Protein 8JBI (pdb70)

Secondary structure (DSSP, 8-state):
---HHHHHHTSHHHHS-B-GGGGGGGEEEESSS-EEEE-SSSEEEEE--------SS--HHHHHHHHHHHTT-TTSEEEEEEEETTEEEEEEEEE----EE--TTSHHHHHHHHHHHHTTT-EEEE--EEEEEEEETTEEEEEE-SSEEEEE-/---HHHHHHTSHHHHSEE-HHHHGGGEEE----EEEE-SSSEEEEES---------HHHHHHHHHHHTT-TTSEEEEEEEETTEEEEEEEEE----EE--SSSHHHHHHHHHHHHHTTEEEE----EEEEEETTEEEEEESSSEEEE--/---HHHHHHTSHHHHSEE-GGGGSTTEEEE-SS-EEEE-SSSEEEEES--TTS---TTSSS--HHHHHHHHHHHTT-TTSEEEEEEEETTEEEEEEEEE----EE--TTSHHHHHHHHHHHHTTT-EEEE--EEEEEEEETTEEEEEESSSEEEEE-/--HHHHHHHSHHHHS-B-GGGGGGGEEEEETTEEEEE-SSSEEEEES--SS------------HHHHHHHTT-TTSEEEEEEEETTEEEEEEEEE----EEP--SSHHHHHHHHHHHHHTTEEEEESSSEEEEEEETTEEEEEESSSEEEE--

Solvent-accessible surface area: 33215 Å² total; per-residue (Å²): 184,14,67,0,75,57,15,30,99,22,95,132,4,109,157,72,20,136,37,175,106,16,71,144,43,80,99,23,48,9,95,116,0,2,28,4,77,42,82,107,80,4,20,0,36,2,38,24,18,130,181,48,92,154,113,122,206,112,73,80,21,95,12,11,117,37,0,26,47,1,12,103,40,165,43,1,0,51,43,11,104,2,29,14,54,52,154,110,40,48,0,8,0,8,67,54,17,129,38,113,113,22,60,30,157,66,123,97,40,47,115,93,0,67,62,57,0,153,102,63,34,6,33,2,32,52,9,20,7,3,0,36,0,34,25,78,156,67,83,14,49,1,22,22,6,78,31,0,0,1,14,74,169,231,92,19,66,1,58,56,9,24,110,20,104,104,1,108,70,92,2,30,11,40,18,9,94,148,39,84,99,24,45,19,103,57,0,6,26,6,78,38,77,103,81,7,17,0,17,0,30,17,67,106,18,115,138,73,26,5,34,94,18,83,102,4,6,105,14,1,28,55,0,12,103,41,164,39,1,0,51,31,13,109,2,27,6,31,61,115,106,20,53,0,3,0,7,66,56,15,116,31,113,103,21,85,5,123,64,117,97,36,59,141,112,0,66,63,56,0,133,89,68,31,0,68,6,42,26,3,25,5,55,0,34,4,33,20,79,164,63,82,7,43,0,27,42,23,79,63,1,0,2,5,100,121,213,129,17,64,1,69,63,13,20,95,15,97,120,7,109,122,117,16,150,42,205,88,14,93,170,43,82,100,21,80,29,116,25,2,44,5,80,53,79,103,85,7,19,0,30,0,46,42,25,164,76,154,189,61,66,98,9,94,75,4,8,112,16,0,23,50,0,12,106,37,173,51,1,0,48,43,11,96,3,28,7,102,67,146,101,28,46,0,5,0,10,66,63,18,128,31,50,157,32,79,22,96,64,109,99,45,42,124,93,0,69,58,49,0,163,102,60,38,7,44,5,34,45,5,22,12,0,33,0,35,28,74,154,64,86,12,51,0,27,25,5,65,27,0,0,6,11,79,174,227,82,19,66,1,55,55,7,25,113,22,105,107,1,98,112,73,6,124,6,105,76,12,59,169,44,71,95,24,31,15,92,52,0,5,31,4,77,32,76,109,81,4,21,0,21,0,37,5,22,104,140,7,46,126,80,65,109,62,35,9,33,101,24,78,115,15,7,136,38,1,28,62,0,13,108,39,162,42,2,0,52,35,11,97,1,46,0,32,50,136,114,29,54,1,5,0,7,68,53,18,118,29,119,116,19,68,9,156,66,98,97,34,52,144,111,0,66,66,54,0,135,90,67,31,0,87,9,54,43,4,17,3,44,0,44,9,31,32,77,167,70,81,8,46,0,26,58,26,80,57,2,0,2,5,82,169

Radius of gyration: 28.13 Å; Cα contacts (8 Å, |Δi|>4): 1251; chains: 4; bounding box: 71×66×69 Å

Structure (mmCIF, N/CA/C/O backbone):
data_8JBI
#
_entry.id   8JBI
#
_cell.length_a   56.998
_cell.length_b   92.880
_cell.length_c   88.838
_cell.angle_alpha   90.00
_cell.angle_beta   107.82
_cell.angle_gamma   90.00
#
_symmetry.space_group_name_H-M   'P 1 21 1'
#
loop_
_entity.id
_entity.type
_entity.pdbx_description
1 polymer 'Secreted effector kinase SteC'
2 non-polymer 'ADENOSINE MONOPHOSPHATE'
3 non-polymer 'MAGNESIUM ION'
4 water water
#
loop_
_atom_site.group_PDB
_atom_site.id
_atom_site.type_symbol
_atom_site.label_atom_id
_atom_site.label_alt_id
_atom_site.label_comp_id
_atom_site.label_asym_id
_atom_site.label_entity_id
_atom_site.label_seq_id
_atom_site.pdbx_PDB_ins_code
_atom_site.Cartn_x
_atom_site.Cartn_y
_atom_site.Cartn_z
_atom_site.occupancy
_atom_site.B_iso_or_equiv
_atom_site.auth_seq_id
_atom_site.auth_comp_id
_atom_site.auth_asym_id
_atom_site.auth_atom_id
_atom_site.pdbx_PDB_model_num
ATOM 1 N N . PRO A 1 11 ? -15.219 -25.370 53.959 1.00 94.53 212 PRO D N 1
ATOM 2 C CA . PRO A 1 11 ? -16.438 -25.797 54.632 1.00 98.27 212 PRO D CA 1
ATOM 3 C C . PRO A 1 11 ? -17.674 -25.279 53.885 1.00 100.78 212 PRO D C 1
ATOM 4 O O . PRO A 1 11 ? -18.743 -25.294 54.455 1.00 104.56 212 PRO D O 1
ATOM 8 N N . ALA A 1 12 ? -17.511 -24.887 52.625 1.00 93.67 213 ALA D N 1
ATOM 9 C CA . ALA A 1 12 ? -18.618 -24.278 51.857 1.00 88.67 213 ALA D CA 1
ATOM 10 C C . ALA A 1 12 ? -19.732 -25.278 51.587 1.00 84.83 213 ALA D C 1
ATOM 11 O O . ALA A 1 12 ? -19.448 -26.382 51.117 1.00 85.87 213 ALA D O 1
ATOM 13 N N . ALA A 1 13 ? -20.962 -24.862 51.848 1.00 80.55 214 ALA D N 1
ATOM 14 C CA . ALA A 1 13 ? -22.105 -25.760 51.663 1.00 81.88 214 ALA D CA 1
ATOM 15 C C . ALA A 1 13 ? -22.192 -26.356 50.254 1.00 82.58 214 ALA D C 1
ATOM 16 O O . ALA A 1 13 ? -22.646 -27.488 50.075 1.00 84.86 214 ALA D O 1
ATOM 18 N N . ILE A 1 14 ? -21.745 -25.600 49.257 1.00 78.46 215 ILE D N 1
ATOM 19 C CA . ILE A 1 14 ? -21.801 -26.080 47.879 1.00 83.71 215 ILE D CA 1
ATOM 20 C C . ILE A 1 14 ? -20.735 -27.145 47.581 1.00 83.09 215 ILE D C 1
ATOM 21 O O . ILE A 1 14 ? -21.008 -28.121 46.880 1.00 81.62 215 ILE D O 1
ATOM 26 N N . GLU A 1 15 ? -19.535 -26.961 48.128 1.00 81.38 216 GLU D N 1
ATOM 27 C CA . GLU A 1 15 ? -18.451 -27.929 47.951 1.00 87.77 216 GLU D CA 1
ATOM 28 C C . GLU A 1 15 ? -18.738 -29.203 48.740 1.00 86.87 216 GLU D C 1
ATOM 29 O O . GLU A 1 15 ? -18.466 -30.311 48.270 1.00 86.85 216 GLU D O 1
ATOM 35 N N . ALA A 1 16 ? -19.291 -29.024 49.940 1.00 88.16 217 ALA D N 1
ATOM 36 C CA . ALA A 1 16 ? -19.728 -30.131 50.785 1.00 83.33 217 ALA D CA 1
ATOM 37 C C . ALA A 1 16 ? -20.685 -31.036 50.024 1.00 84.10 217 ALA D C 1
ATOM 38 O O . ALA A 1 16 ? -20.495 -32.249 49.968 1.00 90.93 217 ALA D O 1
ATOM 40 N N . PHE A 1 17 ? -21.711 -30.435 49.432 1.00 82.03 218 PHE D N 1
ATOM 41 C CA . PHE A 1 17 ? -22.689 -31.180 48.652 1.00 83.83 218 PHE D CA 1
ATOM 42 C C . PHE A 1 17 ? -22.051 -31.893 47.457 1.00 85.88 218 PHE D C 1
ATOM 43 O O . PHE A 1 17 ? -22.400 -33.030 47.138 1.00 84.51 218 PHE D O 1
ATOM 51 N N . ILE A 1 18 ? -21.118 -31.213 46.799 1.00 84.42 219 ILE D N 1
ATOM 52 C CA . ILE A 1 18 ? -20.425 -31.776 45.646 1.00 87.63 219 ILE D CA 1
ATOM 53 C C . ILE A 1 18 ? -19.567 -32.961 46.083 1.00 89.33 219 ILE D C 1
ATOM 54 O O . ILE A 1 18 ? -19.481 -33.979 45.392 1.00 90.66 219 ILE D O 1
ATOM 59 N N . ASN A 1 19 ? -18.959 -32.828 47.254 1.00 91.16 220 ASN D N 1
ATOM 60 C CA . ASN A 1 19 ? -18.148 -33.897 47.813 1.00 93.80 220 ASN D CA 1
ATOM 61 C C . ASN A 1 19 ? -18.942 -34.971 48.569 1.00 92.38 220 ASN D C 1
ATOM 62 O O . ASN A 1 19 ? -18.399 -36.011 48.923 1.00 98.53 220 ASN D O 1
ATOM 67 N N . SER A 1 20 ? -20.227 -34.727 48.796 1.00 91.46 221 SER D N 1
ATOM 68 C CA . SER A 1 20 ? -21.095 -35.731 49.418 1.00 96.63 221 SER D CA 1
ATOM 69 C C . SER A 1 20 ? -21.209 -37.000 48.560 1.00 102.86 221 SER D C 1
ATOM 70 O O . SER A 1 20 ? -21.098 -36.939 47.331 1.00 102.24 221 SER D O 1
ATOM 73 N N . PRO A 1 21 ? -21.431 -38.159 49.208 1.00 105.53 222 PRO D N 1
ATOM 74 C CA . PRO A 1 21 ? -21.581 -39.438 48.499 1.00 103.64 222 PRO D CA 1
ATOM 75 C C . PRO A 1 21 ? -22.842 -39.462 47.657 1.00 103.82 222 PRO D C 1
ATOM 76 O O . PRO A 1 21 ? -22.925 -40.208 46.683 1.00 105.85 222 PRO D O 1
ATOM 80 N N . GLU A 1 22 ? -23.816 -38.648 48.050 1.00 108.24 223 GLU D N 1
ATOM 81 C CA . GLU A 1 22 ? -25.081 -38.522 47.334 1.00 105.35 223 GLU D CA 1
ATOM 82 C C . GLU A 1 22 ? -24.835 -37.994 45.929 1.00 104.19 223 GLU D C 1
ATOM 83 O O . GLU A 1 22 ? -25.587 -38.289 45.003 1.00 103.97 223 GLU D O 1
ATOM 89 N N . PHE A 1 23 ? -23.765 -37.216 45.788 1.00 102.10 224 PHE D N 1
ATOM 90 C CA . PHE A 1 23 ? -23.450 -36.521 44.546 1.00 101.64 224 PHE D CA 1
ATOM 91 C C . PHE A 1 23 ? -22.511 -37.320 43.650 1.00 104.80 224 PHE D C 1
ATOM 92 O O . PHE A 1 23 ? -22.718 -37.400 42.437 1.00 103.83 224 PHE D O 1
ATOM 100 N N . GLN A 1 24 ? -21.473 -37.904 44.240 1.00 106.79 225 GLN D N 1
ATOM 101 C CA . GLN A 1 24 ? -20.440 -38.558 43.440 1.00 106.92 225 GLN D CA 1
ATOM 102 C C . GLN A 1 24 ? -20.614 -40.062 43.242 1.00 108.48 225 GLN D C 1
ATOM 103 O O . GLN A 1 24 ? -19.755 -40.710 42.649 1.00 111.61 225 GLN D O 1
ATOM 109 N N . LYS A 1 25 ? -21.718 -40.620 43.725 1.00 110.10 226 LYS D N 1
ATOM 110 C CA . LYS A 1 25 ? -22.036 -42.007 43.410 1.00 113.36 226 LYS D CA 1
ATOM 111 C C . LYS A 1 25 ? -22.494 -42.069 41.952 1.00 116.99 226 LYS D C 1
ATOM 112 O O . LYS A 1 25 ? -22.761 -41.033 41.345 1.00 117.18 226 LYS D O 1
ATOM 118 N N . ASN A 1 26 ? -22.442 -43.261 41.365 1.00 118.96 227 ASN D N 1
ATOM 119 C CA . ASN A 1 26 ? -22.809 -43.386 39.935 1.00 118.83 227 ASN D CA 1
ATOM 120 C C . ASN A 1 26 ? -24.276 -43.022 39.825 1.00 123.11 227 ASN D C 1
ATOM 121 O O . ASN A 1 26 ? -25.116 -43.755 40.362 1.00 123.83 227 ASN D O 1
ATOM 126 N N . ILE A 1 27 ? -24.556 -41.918 39.153 1.00 122.30 228 ILE D N 1
ATOM 127 C CA . ILE A 1 27 ? -25.964 -41.458 39.116 1.00 122.78 228 ILE D CA 1
ATOM 128 C C . ILE A 1 27 ? -26.644 -42.087 37.919 1.00 123.41 228 ILE D C 1
ATOM 129 O O . ILE A 1 27 ? -26.006 -42.202 36.863 1.00 126.53 228 ILE D O 1
ATOM 134 N N . ARG A 1 28 ? -27.875 -42.526 38.106 1.00 121.32 229 ARG D N 1
ATOM 135 C CA . ARG A 1 28 ? -28.613 -42.964 36.927 1.00 124.40 229 ARG D CA 1
ATOM 136 C C . ARG A 1 28 ? -29.920 -42.193 36.740 1.00 123.04 229 ARG D C 1
ATOM 137 O O . ARG A 1 28 ? -30.715 -42.054 37.672 1.00 117.52 229 ARG D O 1
ATOM 145 N N . MET A 1 29 ? -30.123 -41.713 35.515 1.00 123.07 230 MET D N 1
ATOM 146 C CA . MET A 1 29 ? -31.155 -40.730 35.181 1.00 120.57 230 MET D CA 1
ATOM 147 C C . MET A 1 29 ? -32.562 -41.070 35.678 1.00 119.86 230 MET D C 1
ATOM 148 O O . MET A 1 29 ? -33.380 -40.180 35.927 1.00 116.07 230 MET D O 1
ATOM 153 N N . ARG A 1 30 ? -32.828 -42.362 35.823 1.00 123.60 231 ARG D N 1
ATOM 154 C CA . ARG A 1 30 ? -34.172 -42.858 36.104 1.00 118.70 231 ARG D CA 1
ATOM 155 C C . ARG A 1 30 ? -34.666 -42.407 37.471 1.00 116.14 231 ARG D C 1
ATOM 156 O O . ARG A 1 30 ? -35.837 -42.067 37.635 1.00 114.19 231 ARG D O 1
ATOM 164 N N . ASP A 1 31 ? -33.760 -42.393 38.445 1.00 114.26 232 ASP D N 1
ATOM 165 C CA . ASP A 1 31 ? -34.135 -42.208 39.844 1.00 111.95 232 ASP D CA 1
ATOM 166 C C . ASP A 1 31 ? -34.326 -40.750 40.268 1.00 111.79 232 ASP D C 1
ATOM 167 O O . ASP A 1 31 ? -34.798 -40.474 41.375 1.00 109.75 232 ASP D O 1
ATOM 172 N N . ILE A 1 32 ? -33.968 -39.821 39.389 1.00 111.29 233 ILE D N 1
ATOM 173 C CA . ILE A 1 32 ? -34.045 -38.399 39.715 1.00 106.49 233 ILE D CA 1
ATOM 174 C C . ILE A 1 32 ? -35.130 -37.673 38.916 1.00 104.10 233 ILE D C 1
ATOM 175 O O . ILE A 1 32 ? -35.358 -36.478 39.114 1.00 99.01 233 ILE D O 1
ATOM 180 N N . GLU A 1 33 ? -35.795 -38.409 38.025 1.00 104.81 234 GLU D N 1
ATOM 181 C CA . GLU A 1 33 ? -36.860 -37.870 37.176 1.00 104.76 234 GLU D CA 1
ATOM 182 C C . GLU A 1 33 ? -37.926 -37.104 37.971 1.00 101.02 234 GLU D C 1
ATOM 183 O O . GLU A 1 33 ? -38.509 -36.137 37.476 1.00 100.46 234 GLU D O 1
ATOM 189 N N . LYS A 1 34 ? -38.165 -37.538 39.206 1.00 101.90 235 LYS D N 1
ATOM 190 C CA . LYS A 1 34 ? -39.117 -36.872 40.095 1.00 98.46 235 LYS D CA 1
ATOM 191 C C . LYS A 1 34 ? -38.604 -35.519 40.611 1.00 98.83 235 LYS D C 1
ATOM 192 O O . LYS A 1 34 ? -39.378 -34.726 41.152 1.00 98.38 235 LYS D O 1
ATOM 198 N N . ASN A 1 35 ? -37.306 -35.260 40.445 1.00 99.96 236 ASN D N 1
ATOM 199 C CA . ASN A 1 35 ? -36.692 -34.017 40.924 1.00 96.09 236 ASN D CA 1
ATOM 200 C C . ASN A 1 35 ? -36.647 -32.910 39.864 1.00 89.97 236 ASN D C 1
ATOM 201 O O . ASN A 1 35 ? -36.268 -31.772 40.155 1.00 84.77 236 ASN D O 1
ATOM 206 N N . LYS A 1 36 ? -37.029 -33.255 38.640 1.00 89.83 237 LYS D N 1
ATOM 207 C CA . LYS A 1 36 ? -36.966 -32.320 37.526 1.00 90.25 237 LYS D CA 1
ATOM 208 C C . LYS A 1 36 ? -37.863 -31.111 37.775 1.00 91.75 237 LYS D C 1
ATOM 209 O O . LYS A 1 36 ? -39.019 -31.251 38.173 1.00 90.32 237 LYS D O 1
ATOM 215 N N . ILE A 1 37 ? -37.310 -29.920 37.566 1.00 93.11 238 ILE D N 1
ATOM 216 C CA . ILE A 1 37 ? -38.065 -28.686 37.745 1.00 91.03 238 ILE D CA 1
ATOM 217 C C . ILE A 1 37 ? -38.112 -27.880 36.451 1.00 93.63 238 ILE D C 1
ATOM 218 O O . ILE A 1 37 ? -39.001 -27.054 36.259 1.00 96.49 238 ILE D O 1
ATOM 223 N N . GLY A 1 38 ? -37.151 -28.129 35.566 1.00 94.22 239 GLY D N 1
ATOM 224 C CA . GLY A 1 38 ? -37.082 -27.429 34.298 1.00 96.87 239 GLY D CA 1
ATOM 225 C C . GLY A 1 38 ? -36.250 -28.175 33.272 1.00 96.45 239 GLY D C 1
ATOM 226 O O . GLY A 1 38 ? -35.395 -28.986 33.631 1.00 90.89 239 GLY D O 1
ATOM 227 N N . SER A 1 39 ? -36.509 -27.898 31.996 1.00 100.99 240 SER D N 1
ATOM 228 C CA . SER A 1 39 ? -35.776 -28.517 30.892 1.00 103.63 240 SER D CA 1
ATOM 229 C C . SER A 1 39 ? -35.960 -27.733 29.591 1.00 109.76 240 SER D C 1
ATOM 230 O O . SER A 1 39 ? -37.013 -27.137 29.357 1.00 107.36 240 SER D O 1
ATOM 233 N N . GLY A 1 40 ? -34.928 -27.732 28.752 1.00 105.65 241 GLY D N 1
ATOM 234 C CA . GLY A 1 40 ? -34.974 -27.051 27.470 1.00 104.67 241 GLY D CA 1
ATOM 235 C C . GLY A 1 40 ? -33.832 -27.545 26.606 1.00 110.81 241 GLY D C 1
ATOM 236 O O . GLY A 1 40 ? -33.150 -28.491 26.991 1.00 110.31 241 GLY D O 1
ATOM 237 N N . SER A 1 41 ? -33.616 -26.912 25.453 1.00 111.13 242 SER D N 1
ATOM 238 C CA . SER A 1 41 ? -32.557 -27.319 24.525 1.00 109.25 242 SER D CA 1
ATOM 239 C C . SER A 1 41 ? -31.200 -27.366 25.214 1.00 110.86 242 SER D C 1
ATOM 240 O O . SER A 1 41 ? -30.382 -28.247 24.953 1.00 112.42 242 SER D O 1
ATOM 243 N N . TYR A 1 42 ? -30.988 -26.401 26.102 1.00 111.17 243 TYR D N 1
ATOM 244 C CA . TYR A 1 42 ? -29.744 -26.231 26.839 1.00 107.15 243 TYR D CA 1
ATOM 245 C C . TYR A 1 42 ? -29.356 -27.450 27.672 1.00 105.89 243 TYR D C 1
ATOM 246 O O . TYR A 1 42 ? -28.185 -27.827 27.724 1.00 109.19 243 TYR D O 1
ATOM 255 N N . GLY A 1 43 ? -30.348 -28.057 28.318 1.00 106.36 244 GLY D N 1
ATOM 256 C CA . GLY A 1 43 ? -30.124 -29.124 29.280 1.00 104.78 244 GLY D CA 1
ATOM 257 C C . GLY A 1 43 ? -31.293 -29.274 30.247 1.00 102.42 244 GLY D C 1
ATOM 258 O O . GLY A 1 43 ? -32.429 -28.912 29.928 1.00 102.80 244 GLY D O 1
ATOM 259 N N . THR A 1 44 ? -31.023 -29.806 31.436 1.00 98.83 245 THR D N 1
ATOM 260 C CA . THR A 1 44 ? -32.088 -30.078 32.398 1.00 93.96 245 THR D CA 1
ATOM 261 C C . THR A 1 44 ? -31.647 -29.827 33.838 1.00 90.41 245 THR D C 1
ATOM 262 O O . THR A 1 44 ? -30.600 -30.313 34.272 1.00 88.23 245 THR D O 1
ATOM 266 N N . VAL A 1 45 ? -32.455 -29.070 34.576 1.00 89.20 246 VAL D N 1
ATOM 267 C CA . VAL A 1 45 ? -32.150 -28.760 35.966 1.00 85.44 246 VAL D CA 1
ATOM 268 C C . VAL A 1 45 ? -32.963 -29.620 36.939 1.00 87.47 246 VAL D C 1
ATOM 269 O O . VAL A 1 45 ? -34.187 -29.709 36.839 1.00 87.34 246 VAL D O 1
ATOM 273 N N . TYR A 1 46 ? -32.257 -30.274 37.860 1.00 87.18 247 TYR D N 1
ATOM 274 C CA . TYR A 1 46 ? -32.867 -31.122 38.876 1.00 80.98 247 TYR D CA 1
ATOM 275 C C . TYR A 1 46 ? -32.544 -30.550 40.242 1.00 83.55 247 TYR D C 1
ATOM 276 O O . TYR A 1 46 ? -31.439 -30.038 40.459 1.00 78.44 247 TYR D O 1
ATOM 285 N N . ARG A 1 47 ? -33.503 -30.634 41.162 1.00 82.28 248 ARG D N 1
ATOM 286 C CA . ARG A 1 47 ? -33.247 -30.279 42.551 1.00 83.14 248 ARG D CA 1
ATOM 287 C C . ARG A 1 47 ? -32.826 -31.523 43.317 1.00 83.04 248 ARG D C 1
ATOM 288 O O . ARG A 1 47 ? -33.672 -32.283 43.796 1.00 82.04 248 ARG D O 1
ATOM 296 N N . LEU A 1 48 ? -31.513 -31.717 43.422 1.00 81.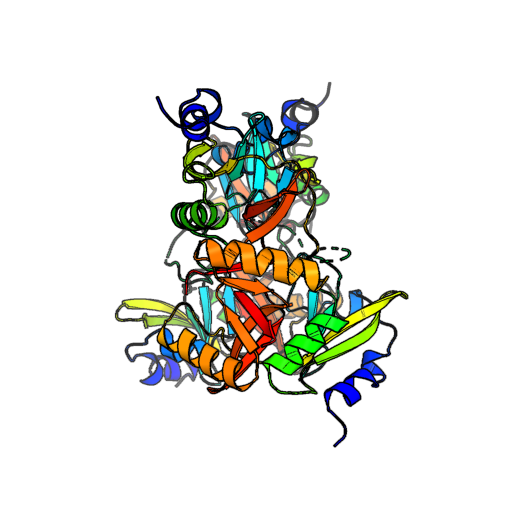68 249 LEU D N 1
ATOM 297 C CA . LEU A 1 48 ? -30.932 -32.936 43.977 1.00 81.96 249 LEU D CA 1
ATOM 298 C C . LEU A 1 48 ? -30.584 -32.779 45.449 1.00 82.34 249 LEU D C 1
ATOM 299 O O . LEU A 1 48 ? -30.013 -33.671 46.071 1.00 89.12 249 LEU D O 1
ATOM 304 N N . HIS A 1 49 ? -30.924 -31.627 45.996 1.00 78.86 250 HIS D N 1
ATOM 305 C CA . HIS A 1 49 ? -30.735 -31.367 47.409 1.00 86.62 250 HIS D CA 1
ATOM 306 C C . HIS A 1 49 ? -31.721 -30.257 47.739 1.00 88.46 250 HIS D C 1
ATOM 307 O O . HIS A 1 49 ? -32.196 -29.562 46.841 1.00 88.96 250 HIS D O 1
ATOM 314 N N . ASP A 1 50 ? -32.049 -30.090 49.012 1.00 90.44 251 ASP D N 1
ATOM 315 C CA . ASP A 1 50 ? -33.000 -29.056 49.381 1.00 92.02 251 ASP D CA 1
ATOM 316 C C . ASP A 1 50 ? -32.415 -27.671 49.142 1.00 86.90 251 ASP D C 1
ATOM 317 O O . ASP A 1 50 ? -33.157 -26.697 48.994 1.00 86.31 251 ASP D O 1
ATOM 322 N N . ASP A 1 51 ? -31.089 -27.594 49.077 1.00 79.67 252 ASP D N 1
ATOM 323 C CA . ASP A 1 51 ? -30.423 -26.311 48.882 1.00 82.07 252 ASP D CA 1
ATOM 324 C C . ASP A 1 51 ? -29.718 -26.123 47.530 1.00 78.89 252 ASP D C 1
ATOM 325 O O . ASP A 1 51 ? -29.199 -25.044 47.251 1.00 72.90 252 ASP D O 1
ATOM 330 N N . PHE A 1 52 ? -29.694 -27.152 46.690 1.00 76.88 253 PHE D N 1
ATOM 331 C CA . PHE A 1 52 ? -28.958 -27.032 45.435 1.00 76.42 253 PHE D CA 1
ATOM 332 C C . PHE A 1 52 ? -29.664 -27.648 44.256 1.00 75.82 253 PHE D C 1
ATOM 333 O O . PHE A 1 52 ? -30.376 -28.639 44.389 1.00 80.99 253 PHE D O 1
ATOM 341 N N . VAL A 1 53 ? -29.469 -27.035 43.097 1.00 73.65 254 VAL D N 1
ATOM 342 C CA . VAL A 1 53 ? -29.934 -27.625 41.856 1.00 79.19 254 VAL D CA 1
ATOM 343 C C . VAL A 1 53 ? -28.730 -27.966 40.990 1.00 77.32 254 VAL D C 1
ATOM 344 O O . VAL A 1 53 ? -27.627 -27.430 41.174 1.00 70.02 254 VAL D O 1
ATOM 348 N N . VAL A 1 54 ? -28.945 -28.881 40.057 1.00 77.24 255 VAL D N 1
ATOM 349 C CA . VAL A 1 54 ? -27.895 -29.296 39.156 1.00 71.51 255 VAL D CA 1
ATOM 350 C C . VAL A 1 54 ? -28.461 -29.243 37.756 1.00 79.10 255 VAL D C 1
ATOM 351 O O . VAL A 1 54 ? -29.522 -29.814 37.475 1.00 78.72 255 VAL D O 1
ATOM 355 N N . LYS A 1 55 ? -27.767 -28.524 36.886 1.00 76.37 256 LYS D N 1
ATOM 356 C CA . LYS A 1 55 ? -28.153 -28.464 35.493 1.00 78.39 256 LYS D CA 1
ATOM 357 C C . LYS A 1 55 ? -27.315 -29.473 34.736 1.00 83.51 256 LYS D C 1
ATOM 358 O O . LYS A 1 55 ? -26.081 -29.412 34.753 1.00 78.47 256 LYS D O 1
ATOM 364 N N . ILE A 1 56 ? -28.000 -30.413 34.094 1.00 92.65 257 ILE D N 1
ATOM 365 C CA . ILE A 1 56 ? -27.359 -31.490 33.347 1.00 92.41 257 ILE D CA 1
ATOM 366 C C . ILE A 1 56 ? -27.656 -31.314 31.864 1.00 95.56 257 ILE D C 1
ATOM 367 O O . ILE A 1 56 ? -28.805 -31.068 31.490 1.00 95.13 257 ILE D O 1
ATOM 372 N N . PRO A 1 57 ? -26.613 -31.422 31.017 1.00 97.88 258 PRO D N 1
ATOM 373 C CA . PRO A 1 57 ? -26.723 -31.184 29.573 1.00 99.58 258 PRO D CA 1
ATOM 374 C C . PRO A 1 57 ? -27.377 -32.334 28.813 1.00 100.24 258 PRO D C 1
ATOM 375 O O . PRO A 1 57 ? -26.745 -32.969 27.976 1.00 104.80 258 PRO D O 1
ATOM 379 N N . VAL A 1 58 ? -28.634 -32.607 29.132 1.00 103.41 259 VAL D N 1
ATOM 380 C CA . VAL A 1 58 ? -29.489 -33.425 28.286 1.00 107.85 259 VAL D CA 1
ATOM 381 C C . VAL A 1 58 ? -30.790 -32.644 28.175 1.00 108.65 259 VAL D C 1
ATOM 382 O O . VAL A 1 58 ? -31.283 -32.114 29.172 1.00 108.84 259 VAL D O 1
ATOM 386 N N . ASN A 1 59 ? -31.330 -32.525 26.969 1.00 110.91 260 ASN D N 1
ATOM 387 C CA . ASN A 1 59 ? -32.513 -31.687 26.794 1.00 113.38 260 ASN D CA 1
ATOM 388 C C . ASN A 1 59 ? -33.836 -32.409 27.037 1.00 116.27 260 ASN D C 1
ATOM 389 O O . ASN A 1 59 ? -33.875 -33.469 27.665 1.00 116.60 260 ASN D O 1
ATOM 394 N N . GLU A 1 60 ? -34.916 -31.811 26.551 1.00 116.91 261 GLU D N 1
ATOM 395 C CA . GLU A 1 60 ? -36.246 -32.398 26.652 1.00 118.78 261 GLU D CA 1
ATOM 396 C C . GLU A 1 60 ? -36.315 -33.754 25.947 1.00 121.95 261 GLU D C 1
ATOM 397 O O . GLU A 1 60 ? -37.045 -34.649 26.380 1.00 118.24 261 GLU D O 1
ATOM 403 N N . ARG A 1 61 ? -35.501 -33.920 24.904 1.00 121.22 262 ARG D N 1
ATOM 404 C CA . ARG A 1 61 ? -35.540 -35.180 24.125 1.00 122.15 262 ARG D CA 1
ATOM 405 C C . ARG A 1 61 ? -34.381 -36.086 24.541 1.00 123.04 262 ARG D C 1
ATOM 406 O O . ARG A 1 61 ? -34.364 -37.252 24.111 1.00 121.66 262 ARG D O 1
ATOM 414 N N . GLY A 1 62 ? -33.506 -35.644 25.432 1.00 121.79 263 GLY D N 1
ATOM 415 C CA . GLY A 1 62 ? -32.470 -36.585 25.900 1.00 119.83 263 GLY D CA 1
ATOM 416 C C . GLY A 1 62 ? -31.282 -36.613 24.966 1.00 119.51 263 GLY D C 1
ATOM 417 O O . GLY A 1 62 ? -30.432 -37.508 25.109 1.00 115.17 263 GLY D O 1
ATOM 418 N N . ILE A 1 63 ? -31.224 -35.664 24.039 1.00 122.32 264 ILE D N 1
ATOM 419 C CA . ILE A 1 63 ? -30.013 -35.564 23.180 1.00 121.52 264 ILE D CA 1
ATOM 420 C C . ILE A 1 63 ? -28.876 -35.015 24.047 1.00 121.77 264 ILE D C 1
ATOM 421 O O . ILE A 1 63 ? -29.156 -34.633 25.196 1.00 119.11 264 ILE D O 1
ATOM 426 N N . LYS A 1 64 ? -27.655 -34.968 23.514 1.00 120.06 265 LYS D N 1
ATOM 427 C CA . LYS A 1 64 ? -26.473 -34.491 24.278 1.00 111.63 265 LYS D CA 1
ATOM 428 C C . LYS A 1 64 ? -26.153 -35.520 25.358 1.00 108.00 265 LYS D C 1
ATOM 429 O O . LYS A 1 64 ? -26.827 -36.559 25.363 1.00 106.21 265 LYS D O 1
ATOM 435 N N . SER A 1 69 ? -17.265 -28.246 24.638 1.00 108.93 270 SER D N 1
ATOM 436 C CA . SER A 1 69 ? -18.672 -27.898 24.338 1.00 118.38 270 SER D CA 1
ATOM 437 C C . SER A 1 69 ? -18.668 -26.610 23.526 1.00 126.06 270 SER D C 1
ATOM 438 O O . SER A 1 69 ? -18.431 -25.548 24.127 1.00 127.05 270 SER D O 1
ATOM 441 N N . PRO A 1 70 ? -18.870 -26.616 22.186 1.00 125.69 271 PRO D N 1
ATOM 442 C CA . PRO A 1 70 ? -18.743 -25.391 21.393 1.00 127.71 271 PRO D CA 1
ATOM 443 C C . PRO A 1 70 ? -20.045 -24.720 20.939 1.00 128.64 271 PRO D C 1
ATOM 444 O O . PRO A 1 70 ? -21.103 -25.264 21.191 1.00 127.32 271 PRO D O 1
ATOM 448 N N . GLU A 1 71 ? -19.929 -23.552 20.301 1.00 129.87 272 GLU D N 1
ATOM 449 C CA . GLU A 1 71 ? -21.116 -22.852 19.735 1.00 127.70 272 GLU D CA 1
ATOM 450 C C . GLU A 1 71 ? -22.132 -22.480 20.819 1.00 126.68 272 GLU D C 1
ATOM 451 O O . GLU A 1 71 ? -21.728 -21.831 21.803 1.00 120.96 272 GLU D O 1
ATOM 457 N N . ASN A 1 74 ? -22.728 -18.775 24.963 1.00 96.87 275 ASN D N 1
ATOM 458 C CA . ASN A 1 74 ? -21.674 -18.961 25.994 1.00 91.68 275 ASN D CA 1
ATOM 459 C C . ASN A 1 74 ? -22.312 -19.655 27.198 1.00 90.33 275 ASN D C 1
ATOM 460 O O . ASN A 1 74 ? -22.633 -18.960 28.160 1.00 88.49 275 ASN D O 1
ATOM 465 N N . SER A 1 75 ? -22.457 -20.980 27.152 1.00 93.43 276 SER D N 1
ATOM 466 C CA . SER A 1 75 ? -23.210 -21.704 28.205 1.00 87.70 276 SER D CA 1
ATOM 467 C C . SER A 1 75 ? -22.350 -22.748 28.896 1.00 84.41 276 SER D C 1
ATOM 468 O O . SER A 1 75 ? -22.895 -23.573 29.620 1.00 82.11 276 SER D O 1
ATOM 471 N N . HIS A 1 76 ? -21.052 -22.712 28.666 1.00 83.20 277 HIS D N 1
ATOM 472 C CA . HIS A 1 76 ? -20.210 -23.647 29.400 1.00 84.14 277 HIS D CA 1
ATOM 473 C C . HIS A 1 76 ? -20.230 -23.334 30.899 1.00 78.73 277 HIS D C 1
ATOM 474 O O . HIS A 1 76 ? -20.121 -22.174 31.295 1.00 76.54 277 HIS D O 1
ATOM 481 N N . PRO A 1 77 ? -20.382 -24.374 31.733 1.00 75.19 278 PRO D N 1
ATOM 482 C CA . PRO A 1 77 ? -20.509 -24.217 33.187 1.00 77.71 278 PRO D CA 1
ATOM 483 C C . PRO A 1 77 ? -19.369 -23.405 33.813 1.00 78.77 278 PRO D C 1
ATOM 484 O O . PRO A 1 77 ? -19.638 -22.633 34.740 1.00 74.55 278 PRO D O 1
ATOM 488 N N . ASP A 1 78 ? -18.147 -23.559 33.300 1.00 74.38 279 ASP D N 1
ATOM 489 C CA . ASP A 1 78 ? -17.006 -22.756 33.813 1.00 71.95 279 ASP D CA 1
ATOM 490 C C . ASP A 1 78 ? -17.402 -21.274 33.830 1.00 71.91 279 ASP D C 1
ATOM 491 O O . ASP A 1 78 ? -17.580 -20.742 34.945 1.00 77.18 279 ASP D O 1
ATOM 496 N N . VAL A 1 80 ? -20.243 -19.353 33.308 1.00 71.14 281 VAL D N 1
ATOM 497 C CA . VAL A 1 80 ? -21.582 -19.269 33.967 1.00 67.51 281 VAL D CA 1
ATOM 498 C C . VAL A 1 80 ? -21.344 -19.180 35.461 1.00 63.17 281 VAL D C 1
ATOM 499 O O . VAL A 1 80 ? -21.717 -18.176 36.039 1.00 59.99 281 VAL D O 1
ATOM 503 N N . SER A 1 81 ? -20.753 -20.199 36.037 1.00 61.36 282 SER D N 1
ATOM 504 C CA . SER A 1 81 ? -20.328 -20.176 37.450 1.00 63.33 282 SER D CA 1
ATOM 505 C C . SER A 1 81 ? -19.620 -18.859 37.757 1.00 65.44 282 SER D C 1
ATOM 506 O O . SER A 1 81 ? -20.008 -18.197 38.709 1.00 63.38 282 SER D O 1
ATOM 509 N N . LYS A 1 82 ? -18.648 -18.494 36.941 1.00 64.19 283 LYS D N 1
ATOM 510 C CA . LYS A 1 82 ? -17.855 -17.290 37.234 1.00 60.96 283 LYS D CA 1
ATOM 511 C C . LYS A 1 82 ? -18.754 -16.082 37.221 1.00 59.74 283 LYS D C 1
ATOM 512 O O . LYS A 1 82 ? -18.598 -15.233 38.078 1.00 58.39 283 LYS D O 1
ATOM 518 N N . TYR A 1 83 ? -19.661 -16.046 36.281 1.00 54.92 284 TYR D N 1
ATOM 519 C CA . TYR A 1 83 ? -20.458 -14.818 36.142 1.00 56.89 284 TYR D CA 1
ATOM 520 C C . TYR A 1 83 ? -21.652 -14.897 37.084 1.00 58.17 284 TYR D C 1
ATOM 521 O O . TYR A 1 83 ? -22.044 -13.869 37.604 1.00 58.54 284 TYR D O 1
ATOM 530 N N . LEU A 1 84 ? -22.197 -16.084 37.298 1.00 56.03 285 LEU D N 1
ATOM 531 C CA . LEU A 1 84 ? -23.230 -16.159 38.351 1.00 59.49 285 LEU D CA 1
ATOM 532 C C . LEU A 1 84 ? -22.663 -15.730 39.697 1.00 57.36 285 LEU D C 1
ATOM 533 O O . LEU A 1 84 ? -23.281 -14.927 40.396 1.00 62.59 285 LEU D O 1
ATOM 538 N N . ASN A 1 85 ? -21.486 -16.244 40.053 1.00 59.42 286 ASN D N 1
ATOM 539 C CA . ASN A 1 85 ? -20.821 -15.840 41.292 1.00 57.62 286 ASN D CA 1
ATOM 540 C C . ASN A 1 85 ? -20.546 -14.340 41.335 1.00 59.23 286 ASN D C 1
ATOM 541 O O . ASN A 1 85 ? -20.672 -13.708 42.385 1.00 61.22 286 ASN D O 1
ATOM 546 N N . MET A 1 86 ? -20.188 -13.768 40.192 1.00 55.70 287 MET D N 1
ATOM 547 C CA . MET A 1 86 ? -19.956 -12.333 40.113 1.00 56.46 287 MET D CA 1
ATOM 548 C C . MET A 1 86 ? -21.283 -11.580 40.275 1.00 61.75 287 MET D C 1
ATOM 549 O O . MET A 1 86 ? -21.386 -10.708 41.131 1.00 59.96 287 MET D O 1
ATOM 554 N N . ALA A 1 87 ? -22.293 -11.927 39.466 1.00 57.13 288 ALA D N 1
ATOM 555 C CA . ALA A 1 87 ? -23.622 -11.302 39.544 1.00 58.80 288 ALA D CA 1
ATOM 556 C C . ALA A 1 87 ? -24.237 -11.327 40.949 1.00 55.45 288 ALA D C 1
ATOM 557 O O . ALA A 1 87 ? -24.914 -10.383 41.364 1.00 52.88 288 ALA D O 1
ATOM 559 N N . ASN A 1 88 ? -24.037 -12.430 41.654 1.00 54.06 289 ASN D N 1
ATOM 560 C CA . ASN A 1 88 ? -24.645 -12.606 42.961 1.00 56.06 289 ASN D CA 1
ATOM 561 C C . ASN A 1 88 ? -23.684 -12.161 44.046 1.00 60.21 289 ASN D C 1
ATOM 562 O O . ASN A 1 88 ? -24.027 -12.181 45.226 1.00 60.45 289 ASN D O 1
ATOM 567 N N . ASP A 1 89 ? -22.480 -11.768 43.624 1.00 63.89 290 ASP D N 1
ATOM 568 C CA . ASP A 1 89 ? -21.416 -11.350 44.530 1.00 60.92 290 ASP D CA 1
ATOM 569 C C . ASP A 1 89 ? -21.258 -12.380 45.657 1.00 67.07 290 ASP D C 1
ATOM 570 O O . ASP A 1 89 ? -21.398 -12.060 46.842 1.00 67.45 290 ASP D O 1
ATOM 575 N N . ASP A 1 90 ? -20.980 -13.620 45.262 1.00 65.24 291 ASP D N 1
ATOM 576 C CA . ASP A 1 90 ? -20.963 -14.745 46.179 1.00 66.17 291 ASP D CA 1
ATOM 577 C C . ASP A 1 90 ? -20.044 -15.857 45.665 1.00 65.25 291 ASP D C 1
ATOM 578 O O . ASP A 1 90 ? -20.437 -16.629 44.781 1.00 66.85 291 ASP D O 1
ATOM 583 N N . LYS A 1 91 ? -18.893 -15.998 46.282 1.00 69.05 292 LYS D N 1
ATOM 584 C CA . LYS A 1 91 ? -17.938 -17.031 45.864 1.00 65.08 292 LYS D CA 1
ATOM 585 C C . LYS A 1 91 ? -18.576 -18.410 45.867 1.00 64.50 292 LYS D C 1
ATOM 586 O O . LYS A 1 91 ? -18.104 -19.262 45.128 1.00 72.56 292 LYS D O 1
ATOM 592 N N . ASN A 1 92 ? -19.614 -18.620 46.657 1.00 65.83 293 ASN D N 1
ATOM 593 C CA . ASN A 1 92 ? -20.141 -19.999 46.798 1.00 69.91 293 ASN D CA 1
ATOM 594 C C . ASN A 1 92 ? -21.554 -20.120 46.246 1.00 64.90 293 ASN D C 1
ATOM 595 O O . ASN A 1 92 ? -22.305 -20.939 46.748 1.00 67.03 293 ASN D O 1
ATOM 600 N N . PHE A 1 93 ? -21.860 -19.368 45.199 1.00 68.71 294 PHE D N 1
ATOM 601 C CA . PHE A 1 93 ? -23.167 -19.519 44.568 1.00 66.03 294 PHE D CA 1
ATOM 602 C C . PHE A 1 93 ? -23.254 -20.735 43.654 1.00 63.57 294 PHE D C 1
ATOM 603 O O . PHE A 1 93 ? -24.272 -21.436 43.648 1.00 60.66 294 PHE D O 1
ATOM 611 N N . SER A 1 94 ? -22.188 -20.982 42.889 1.00 65.90 295 SER D N 1
ATOM 612 C CA . SER A 1 94 ? -22.206 -22.026 41.866 1.00 65.73 295 SER D CA 1
ATOM 613 C C . SER A 1 94 ? -20.833 -22.621 41.566 1.00 66.63 295 SER D C 1
ATOM 614 O O . SER A 1 94 ? -19.799 -21.986 41.785 1.00 65.27 295 SER D O 1
ATOM 617 N N . ARG A 1 95 ? -20.839 -23.841 41.041 1.00 66.90 296 ARG D N 1
ATOM 618 C CA . ARG A 1 95 ? -19.610 -24.513 40.650 1.00 65.47 296 ARG D CA 1
ATOM 619 C C . ARG A 1 95 ? -19.799 -25.243 39.338 1.00 68.17 296 ARG D C 1
ATOM 620 O O . ARG A 1 95 ? -20.901 -25.665 38.999 1.00 69.91 296 ARG D O 1
ATOM 628 N N . SER A 1 96 ? -18.709 -25.374 38.594 1.00 70.97 297 SER D N 1
ATOM 629 C CA . SER A 1 96 ? -18.634 -26.346 37.525 1.00 74.15 297 SER D CA 1
ATOM 630 C C . SER A 1 96 ? -18.157 -27.595 38.220 1.00 70.75 297 SER D C 1
ATOM 631 O O . SER A 1 96 ? -17.261 -27.522 39.053 1.00 73.20 297 SER D O 1
ATOM 634 N N . ALA A 1 97 ? -18.752 -28.738 37.903 1.00 75.37 298 ALA D N 1
ATOM 635 C CA . ALA A 1 97 ? -18.373 -29.973 38.583 1.00 78.55 298 ALA D CA 1
ATOM 636 C C . ALA A 1 97 ? -18.545 -31.196 37.692 1.00 82.04 298 ALA D C 1
ATOM 637 O O . ALA A 1 97 ? -19.217 -31.129 36.661 1.00 83.13 298 ALA D O 1
ATOM 639 N N . ILE A 1 98 ? -17.939 -32.309 38.099 1.00 83.01 299 ILE D N 1
ATOM 640 C CA . ILE A 1 98 ? -17.995 -33.547 37.325 1.00 89.55 299 ILE D CA 1
ATOM 641 C C . ILE A 1 98 ? -18.929 -34.540 38.006 1.00 85.61 299 ILE D C 1
ATOM 642 O O . ILE A 1 98 ? -18.736 -34.882 39.166 1.00 87.80 299 ILE D O 1
ATOM 647 N N . MET A 1 99 ? -19.943 -34.995 37.277 1.00 90.29 300 MET D N 1
ATOM 648 C CA . MET A 1 99 ? -20.923 -35.939 37.808 1.00 96.45 300 MET D CA 1
ATOM 649 C C . MET A 1 99 ? -21.021 -37.125 36.853 1.00 104.16 300 MET D C 1
ATOM 650 O O . MET A 1 99 ? -21.063 -36.936 35.636 1.00 107.60 300 MET D O 1
ATOM 655 N N . ASN A 1 100 ? -21.038 -38.346 37.381 1.00 107.41 301 ASN D N 1
ATOM 656 C CA . ASN A 1 100 ? -21.160 -39.503 36.493 1.00 114.03 301 ASN D CA 1
ATOM 657 C C . ASN A 1 100 ? -22.606 -39.965 36.273 1.00 117.21 301 ASN D C 1
ATOM 658 O O . ASN A 1 100 ? -23.346 -40.245 37.220 1.00 116.06 301 ASN D O 1
ATOM 663 N N . ILE A 1 101 ? -22.996 -40.014 35.003 1.00 119.41 302 ILE D N 1
ATOM 664 C CA . ILE A 1 101 ? -24.367 -40.317 34.608 1.00 120.17 302 ILE D CA 1
ATOM 665 C C . ILE A 1 101 ? -24.396 -41.605 33.797 1.00 122.57 302 ILE D C 1
ATOM 666 O O . ILE A 1 101 ? -23.881 -41.646 32.676 1.00 121.71 302 ILE D O 1
ATOM 671 N N . ASN A 1 102 ? -24.998 -42.650 34.362 1.00 122.71 303 ASN D N 1
ATOM 672 C CA . ASN A 1 102 ? -25.036 -43.965 33.722 1.00 127.27 303 ASN D CA 1
ATOM 673 C C . ASN A 1 102 ? -23.637 -44.479 33.365 1.00 126.57 303 ASN D C 1
ATOM 674 O O . ASN A 1 102 ? -23.460 -45.186 32.371 1.00 121.99 303 ASN D O 1
ATOM 679 N N . GLY A 1 103 ? -22.647 -44.105 34.175 1.00 127.37 304 GLY D N 1
ATOM 680 C CA . GLY A 1 103 ? -21.278 -44.545 33.973 1.00 120.56 304 GLY D CA 1
ATOM 681 C C . GLY A 1 103 ? -20.394 -43.568 33.220 1.00 116.98 304 GLY D C 1
ATOM 682 O O . GLY A 1 103 ? -19.224 -43.859 32.967 1.00 116.73 304 GLY D O 1
ATOM 683 N N . LYS A 1 104 ? -20.944 -42.411 32.859 1.00 119.30 305 LYS D N 1
ATOM 684 C CA . LYS A 1 104 ? -20.179 -41.397 32.131 1.00 118.81 305 LYS D CA 1
ATOM 685 C C . LYS A 1 104 ? -19.979 -40.120 32.946 1.00 117.50 305 LYS D C 1
ATOM 686 O O . LYS A 1 104 ? -20.945 -39.515 33.402 1.00 117.31 305 LYS D O 1
ATOM 692 N N . ASP A 1 105 ? -18.723 -39.715 33.119 1.00 117.17 306 ASP D N 1
ATOM 693 C CA . ASP A 1 105 ? -18.409 -38.448 33.774 1.00 111.99 306 ASP D CA 1
ATOM 694 C C . ASP A 1 105 ? -18.847 -37.279 32.894 1.00 109.36 306 ASP D C 1
ATOM 695 O O . ASP A 1 105 ? -18.360 -37.121 31.773 1.00 110.22 306 ASP D O 1
ATOM 700 N N . VAL A 1 106 ? -19.772 -36.468 33.402 1.00 105.20 307 VAL D N 1
ATOM 701 C CA . VAL A 1 106 ? -20.279 -35.313 32.664 1.00 99.74 307 VAL D CA 1
ATOM 702 C C . VAL A 1 106 ? -20.042 -34.017 33.451 1.00 96.53 307 VAL D C 1
ATOM 703 O O . VAL A 1 106 ? -20.093 -34.008 34.679 1.00 94.38 307 VAL D O 1
ATOM 707 N N . THR A 1 107 ? -19.763 -32.928 32.741 1.00 96.47 308 THR D N 1
ATOM 708 C CA . THR A 1 107 ? -19.597 -31.629 33.380 1.00 87.47 308 THR D CA 1
ATOM 709 C C . THR A 1 107 ? -20.969 -30.996 33.591 1.00 85.03 308 THR D C 1
ATOM 710 O O . THR A 1 107 ? -21.747 -30.837 32.646 1.00 86.84 308 THR D O 1
ATOM 714 N N . VAL A 1 108 ? -21.267 -30.656 34.839 1.00 83.14 309 VAL D N 1
ATOM 715 C CA . VAL A 1 108 ? -22.548 -30.057 35.183 1.00 82.07 309 VAL D CA 1
ATOM 716 C C . VAL A 1 108 ? -22.353 -28.732 35.915 1.00 79.10 309 VAL D C 1
ATOM 717 O O . VAL A 1 108 ? -21.244 -28.395 36.348 1.00 76.80 309 VAL D O 1
ATOM 721 N N . LEU A 1 109 ? -23.445 -27.990 36.047 1.00 73.92 310 LEU D N 1
ATOM 722 C CA . LEU A 1 109 ? -23.439 -26.743 36.786 1.00 71.14 310 LEU D CA 1
ATOM 723 C C . LEU A 1 109 ? -24.277 -26.913 38.045 1.00 72.12 310 LEU D C 1
ATOM 724 O O . LEU A 1 109 ? -25.453 -27.271 37.975 1.00 72.27 310 LEU D O 1
ATOM 729 N N . VAL A 1 110 ? -23.668 -26.666 39.197 1.00 70.27 311 VAL D N 1
ATOM 730 C CA . VAL A 1 110 ? -24.383 -26.725 40.462 1.00 66.99 311 VAL D CA 1
ATOM 731 C C . VAL A 1 110 ? -24.616 -25.304 40.946 1.00 66.79 311 VAL D C 1
ATOM 732 O O . VAL A 1 110 ? -23.694 -24.495 40.919 1.00 60.68 311 VAL D O 1
ATOM 736 N N . SER A 1 111 ? -25.839 -24.997 41.382 1.00 66.61 312 SER D N 1
ATOM 737 C CA . SER A 1 111 ? -26.126 -23.686 41.966 1.00 68.23 312 SER D CA 1
ATOM 738 C C . SER A 1 111 ? -26.970 -23.804 43.236 1.00 65.94 312 SER D C 1
ATOM 739 O O . SER A 1 111 ? -27.651 -24.809 43.449 1.00 68.70 312 SER D O 1
ATOM 742 N N . LYS A 1 112 ? -26.933 -22.770 44.071 1.00 65.69 313 LYS D N 1
ATOM 743 C CA . LYS A 1 112 ? -27.857 -22.680 45.201 1.00 66.14 313 LYS D CA 1
ATOM 744 C C . LYS A 1 112 ? -29.280 -22.690 44.664 1.00 69.46 313 LYS D C 1
ATOM 745 O O . LYS A 1 112 ? -29.567 -22.049 43.634 1.00 64.60 313 LYS D O 1
ATOM 751 N N . TYR A 1 113 ? -30.161 -23.446 45.318 1.00 67.32 314 TYR D N 1
ATOM 752 C CA . TYR A 1 113 ? -31.570 -23.440 44.932 1.00 69.45 314 TYR D CA 1
ATOM 753 C C . TYR A 1 113 ? -32.204 -22.179 45.489 1.00 68.75 314 TYR D C 1
ATOM 754 O O . TYR A 1 113 ? -32.049 -21.877 46.666 1.00 68.65 314 TYR D O 1
ATOM 763 N N . ILE A 1 114 ? -32.872 -21.415 44.634 1.00 68.55 315 ILE D N 1
ATOM 764 C CA . ILE A 1 114 ? -33.532 -20.201 45.088 1.00 67.50 315 ILE D CA 1
ATOM 765 C C . ILE A 1 114 ? -35.028 -20.338 44.919 1.00 73.50 315 ILE D C 1
ATOM 766 O O . ILE A 1 114 ? -35.535 -20.379 43.791 1.00 71.70 315 ILE D O 1
ATOM 771 N N . GLN A 1 115 ? -35.740 -20.409 46.040 1.00 73.40 316 GLN D N 1
ATOM 772 C CA . GLN A 1 115 ? -37.189 -20.449 45.988 1.00 76.58 316 GLN D CA 1
ATOM 773 C C . GLN A 1 115 ? -37.704 -19.018 46.000 1.00 73.72 316 GLN D C 1
ATOM 774 O O . GLN A 1 115 ? -37.656 -18.343 47.024 1.00 78.16 316 GLN D O 1
ATOM 780 N N . GLY A 1 116 ? -38.179 -18.549 44.855 1.00 68.43 317 GLY D N 1
ATOM 781 C CA . GLY A 1 116 ? -38.701 -17.202 44.765 1.00 68.88 317 GLY D CA 1
ATOM 782 C C . GLY A 1 116 ? -39.570 -17.037 43.538 1.00 75.73 317 GLY D C 1
ATOM 783 O O . GLY A 1 116 ? -39.756 -17.976 42.760 1.00 77.80 317 GLY D O 1
ATOM 784 N N . GLN A 1 117 ? -40.106 -15.838 43.362 1.00 71.35 318 GLN D N 1
ATOM 785 C CA . GLN A 1 117 ? -40.916 -15.541 42.194 1.00 71.95 318 GLN D CA 1
ATOM 786 C C . GLN A 1 117 ? -40.049 -14.889 41.131 1.00 74.76 318 GLN D C 1
ATOM 787 O O . GLN A 1 117 ? -38.938 -14.427 41.422 1.00 67.79 318 GLN D O 1
ATOM 793 N N . GLU A 1 118 ? -40.541 -14.857 39.897 1.00 73.46 319 GLU D N 1
ATOM 794 C CA . GLU A 1 118 ? -39.823 -14.146 38.858 1.00 71.25 319 GLU D CA 1
ATOM 795 C C . GLU A 1 118 ? -39.881 -12.655 39.146 1.00 70.06 319 GLU D C 1
ATOM 796 O O . GLU A 1 118 ? -40.959 -12.106 39.419 1.00 68.27 319 GLU D O 1
ATOM 802 N N . PHE A 1 119 ? -38.716 -12.011 39.113 1.00 62.98 320 PHE D N 1
ATOM 803 C CA . PHE A 1 119 ? -38.651 -10.561 39.212 1.00 60.47 320 PHE D CA 1
ATOM 804 C C . PHE A 1 119 ? -38.845 -9.973 37.810 1.00 66.71 320 PHE D C 1
ATOM 805 O O . PHE A 1 119 ? -38.051 -10.220 36.902 1.00 63.74 320 PHE D O 1
ATOM 813 N N . ASP A 1 120 ? -39.922 -9.215 37.651 1.00 68.32 321 ASP D N 1
ATOM 814 C CA . ASP A 1 120 ? -40.313 -8.635 36.377 1.00 66.18 321 ASP D CA 1
ATOM 815 C C . ASP A 1 120 ? -39.567 -7.337 36.106 1.00 66.48 321 ASP D C 1
ATOM 816 O O . ASP A 1 120 ? -39.789 -6.344 36.790 1.00 65.85 321 ASP D O 1
ATOM 821 N N . VAL A 1 121 ? -38.699 -7.346 35.095 1.00 70.99 322 VAL D N 1
ATOM 822 C CA . VAL A 1 121 ? -37.982 -6.140 34.684 1.00 69.19 322 VAL D CA 1
ATOM 823 C C . VAL A 1 121 ? -38.496 -5.505 33.380 1.00 70.76 322 VAL D C 1
ATOM 824 O O . VAL A 1 121 ? -37.788 -4.714 32.746 1.00 71.76 322 VAL D O 1
ATOM 828 N N . GLU A 1 122 ? -39.715 -5.859 32.978 1.00 68.22 323 GLU D N 1
ATOM 829 C CA . GLU A 1 122 ? -40.428 -5.069 31.988 1.00 72.67 323 GLU D CA 1
ATOM 830 C C . GLU A 1 122 ? -40.766 -3.759 32.698 1.00 75.37 323 GLU D C 1
ATOM 831 O O . GLU A 1 122 ? -40.698 -2.673 32.116 1.00 75.17 323 GLU D O 1
ATOM 837 N N . ASP A 1 123 ? -41.141 -3.875 33.970 1.00 72.11 324 ASP D N 1
ATOM 838 C CA . ASP A 1 123 ? -41.390 -2.703 34.804 1.00 68.04 324 ASP D CA 1
ATOM 839 C C . ASP A 1 123 ? -40.115 -1.837 34.937 1.00 66.55 324 ASP D C 1
ATOM 840 O O . ASP A 1 123 ? -39.053 -2.333 35.323 1.00 64.23 324 ASP D O 1
ATOM 845 N N . GLU A 1 124 ? -40.244 -0.559 34.581 1.00 66.67 325 GLU D N 1
ATOM 846 C CA . GLU A 1 124 ? -39.160 0.432 34.540 1.00 62.53 325 GLU D CA 1
ATOM 847 C C . GLU A 1 124 ? -38.387 0.486 35.853 1.00 66.09 325 GLU D C 1
ATOM 848 O O . GLU A 1 124 ? -37.152 0.403 35.883 1.00 62.20 325 GLU D O 1
ATOM 854 N N . ASP A 1 125 ? -39.138 0.655 36.938 1.00 65.65 326 ASP D N 1
ATOM 855 C CA . ASP A 1 125 ? -38.573 0.774 38.275 1.00 64.91 326 ASP D CA 1
ATOM 856 C C . ASP A 1 125 ? -37.754 -0.456 38.695 1.00 59.16 326 ASP D C 1
ATOM 857 O O . ASP A 1 125 ? -36.604 -0.329 39.122 1.00 56.95 326 ASP D O 1
ATOM 862 N N . ASN A 1 126 ? -38.335 -1.639 38.529 1.00 58.91 327 ASN D N 1
ATOM 863 C CA . ASN A 1 126 ? -37.641 -2.887 38.812 1.00 57.74 327 ASN D CA 1
ATOM 864 C C . ASN A 1 126 ? -36.347 -3.056 38.029 1.00 57.89 327 ASN D C 1
ATOM 865 O O . ASN A 1 126 ? -35.355 -3.562 38.557 1.00 61.00 327 ASN D O 1
ATOM 870 N N . TYR A 1 127 ? -36.362 -2.635 36.770 1.00 58.95 328 TYR D N 1
ATOM 871 C CA . TYR A 1 127 ? -35.205 -2.771 35.903 1.00 51.64 328 TYR D CA 1
ATOM 872 C C . TYR A 1 127 ? -34.093 -1.899 36.448 1.00 47.69 328 TYR D C 1
ATOM 873 O O . TYR A 1 127 ? -32.961 -2.345 36.593 1.00 50.14 328 TYR D O 1
ATOM 882 N N . ARG A 1 128 ? -34.413 -0.648 36.752 1.00 49.21 329 ARG D N 1
ATOM 883 C CA . ARG A 1 128 ? -33.411 0.267 37.292 1.00 49.86 329 ARG D CA 1
ATOM 884 C C . ARG A 1 128 ? -32.866 -0.210 38.653 1.00 57.83 329 ARG D C 1
ATOM 885 O O . ARG A 1 128 ? -31.681 -0.003 38.969 1.00 50.34 329 ARG D O 1
ATOM 893 N N . MET A 1 129 ? -33.727 -0.850 39.453 1.00 54.11 330 MET D N 1
ATOM 894 C CA . MET A 1 129 ? -33.285 -1.387 40.740 1.00 56.43 330 MET D CA 1
ATOM 895 C C . MET A 1 129 ? -32.315 -2.549 40.565 1.00 53.52 330 MET D C 1
ATOM 896 O O . MET A 1 129 ? -31.292 -2.593 41.243 1.00 49.86 330 MET D O 1
ATOM 901 N N . ALA A 1 130 ? -32.617 -3.469 39.643 1.00 51.00 331 ALA D N 1
ATOM 902 C CA . ALA A 1 130 ? -31.725 -4.613 39.383 1.00 52.00 331 ALA D CA 1
ATOM 903 C C . ALA A 1 130 ? -30.420 -4.128 38.799 1.00 51.83 331 ALA D C 1
ATOM 904 O O . ALA A 1 130 ? -29.337 -4.621 39.141 1.00 53.69 331 ALA D O 1
ATOM 906 N N . GLU A 1 131 ? -30.533 -3.150 37.913 1.00 52.41 332 GLU D N 1
ATOM 907 C CA . GLU A 1 131 ? -29.378 -2.558 37.261 1.00 55.82 332 GLU D CA 1
ATOM 908 C C . GLU A 1 131 ? -28.443 -1.895 38.290 1.00 55.03 332 GLU D C 1
ATOM 909 O O . GLU A 1 131 ? -27.217 -2.059 38.242 1.00 53.30 332 GLU D O 1
ATOM 915 N N . ALA A 1 132 ? -29.024 -1.138 39.213 1.00 52.11 333 ALA D N 1
ATOM 916 C CA . ALA A 1 132 ? -28.237 -0.445 40.231 1.00 52.82 333 ALA D CA 1
ATOM 917 C C . ALA A 1 132 ? -27.467 -1.447 41.109 1.00 54.82 333 ALA D C 1
ATOM 918 O O . ALA A 1 132 ? -26.279 -1.251 41.429 1.00 50.12 333 ALA D O 1
ATOM 920 N N . LEU A 1 133 ? -28.149 -2.526 41.485 1.00 55.19 334 LEU D N 1
ATOM 921 C CA . LEU A 1 133 ? -27.534 -3.582 42.291 1.00 52.40 334 LEU D CA 1
ATOM 922 C C . LEU A 1 133 ? -26.334 -4.192 41.564 1.00 49.66 334 LEU D C 1
ATOM 923 O O . LEU A 1 133 ? -25.239 -4.276 42.117 1.00 54.28 334 LEU D O 1
ATOM 928 N N . LEU A 1 134 ? -26.542 -4.612 40.322 1.00 51.02 335 LEU D N 1
ATOM 929 C CA . LEU A 1 134 ? -25.484 -5.270 39.560 1.00 51.22 335 LEU D CA 1
ATOM 930 C C . LEU A 1 134 ? -24.289 -4.374 39.337 1.00 44.98 335 LEU D C 1
ATOM 931 O O . LEU A 1 134 ? -23.151 -4.825 39.370 1.00 48.71 335 LEU D O 1
ATOM 936 N N . LYS A 1 135 ? -24.541 -3.098 39.101 1.00 45.89 336 LYS D N 1
ATOM 937 C CA . LYS A 1 135 ? -23.445 -2.186 38.826 1.00 48.05 336 LYS D CA 1
ATOM 938 C C . LYS A 1 135 ? -22.544 -2.048 40.036 1.00 53.64 336 LYS D C 1
ATOM 939 O O . LYS A 1 135 ? -21.328 -1.933 39.907 1.00 52.22 336 LYS D O 1
ATOM 945 N N . SER A 1 136 ? -23.140 -2.069 41.226 1.00 53.93 337 SER D N 1
ATOM 946 C CA . SER A 1 136 ? -22.337 -2.071 42.437 1.00 54.35 337 SER D CA 1
ATOM 947 C C . SER A 1 136 ? -21.543 -3.359 42.555 1.00 51.06 337 SER D C 1
ATOM 948 O O . SER A 1 136 ? -20.556 -3.406 43.277 1.00 55.02 337 SER D O 1
ATOM 951 N N . ARG A 1 137 ? -21.953 -4.398 41.833 1.00 46.37 338 ARG D N 1
ATOM 952 C CA . ARG A 1 137 ? -21.182 -5.641 41.816 1.00 50.20 338 ARG D CA 1
ATOM 953 C C . ARG A 1 137 ? -20.227 -5.752 40.601 1.00 53.24 338 ARG D C 1
ATOM 954 O O . ARG A 1 137 ? -19.715 -6.830 40.285 1.00 45.93 338 ARG D O 1
ATOM 962 N N . GLY A 1 138 ? -19.970 -4.629 39.941 1.00 48.90 339 GLY D N 1
ATOM 963 C CA . GLY A 1 138 ? -19.104 -4.636 38.774 1.00 52.09 339 GLY D CA 1
ATOM 964 C C . GLY A 1 138 ? -19.741 -5.336 37.576 1.00 61.21 339 GLY D C 1
ATOM 965 O O . GLY A 1 138 ? -19.042 -5.813 36.676 1.00 63.26 339 GLY D O 1
ATOM 966 N N . VAL A 1 139 ? -21.072 -5.397 37.551 1.00 54.71 340 VAL D N 1
ATOM 967 C CA . VAL A 1 139 ? -21.765 -6.133 36.505 1.00 51.34 340 VAL D CA 1
ATOM 968 C C . VAL A 1 139 ? -22.660 -5.218 35.696 1.00 55.58 340 VAL D C 1
ATOM 969 O O . VAL A 1 139 ? -23.487 -4.472 36.263 1.00 45.50 340 VAL D O 1
ATOM 973 N N . TYR A 1 140 ? -22.483 -5.274 34.373 1.00 57.07 341 TYR D N 1
ATOM 974 C CA . TYR A 1 140 ? -23.357 -4.583 33.420 1.00 51.60 341 TYR D CA 1
ATOM 975 C C . TYR A 1 140 ? -24.586 -5.438 33.083 1.00 52.79 341 TYR D C 1
ATOM 976 O O . TYR A 1 140 ? -24.464 -6.640 32.804 1.00 53.65 341 TYR D O 1
ATOM 985 N N . MET A 1 141 ? -25.763 -4.815 33.100 1.00 54.33 342 MET D N 1
ATOM 986 C CA . MET A 1 141 ? -27.005 -5.505 32.791 1.00 55.46 342 MET D CA 1
ATOM 987 C C . MET A 1 141 ? -27.693 -4.874 31.569 1.00 53.04 342 MET D C 1
ATOM 988 O O . MET A 1 141 ? -27.670 -3.653 31.372 1.00 50.09 342 MET D O 1
ATOM 993 N N . HIS A 1 142 ? -28.339 -5.700 30.767 1.00 47.83 343 HIS D N 1
ATOM 994 C CA . HIS A 1 142 ? -29.128 -5.165 29.660 1.00 56.30 343 HIS D CA 1
ATOM 995 C C . HIS A 1 142 ? -30.274 -6.095 29.321 1.00 46.21 343 HIS D C 1
ATOM 996 O O . HIS A 1 142 ? -30.193 -7.304 29.519 1.00 49.62 343 HIS D O 1
ATOM 1003 N N . ASP A 1 143 ? -31.341 -5.520 28.791 1.00 58.05 344 ASP D N 1
ATOM 1004 C CA . ASP A 1 143 ? -32.363 -6.310 28.139 1.00 60.27 344 ASP D CA 1
ATOM 1005 C C . ASP A 1 143 ? -31.712 -7.091 27.000 1.00 63.01 344 ASP D C 1
ATOM 1006 O O . ASP A 1 143 ? -30.580 -6.788 26.575 1.00 55.45 344 ASP D O 1
ATOM 1011 N N . ILE A 1 144 ? -32.415 -8.099 26.501 1.00 66.14 345 ILE D N 1
ATOM 1012 C CA . ILE A 1 144 ? -31.876 -8.905 25.414 1.00 66.66 345 ILE D CA 1
ATOM 1013 C C . ILE A 1 144 ? -32.349 -8.389 24.060 1.00 65.27 345 ILE D C 1
ATOM 1014 O O . ILE A 1 144 ? -32.248 -9.086 23.057 1.00 64.11 345 ILE D O 1
ATOM 1019 N N . ASN A 1 145 ? -32.832 -7.147 24.057 1.00 69.16 346 ASN D N 1
ATOM 1020 C CA . ASN A 1 145 ? -33.223 -6.530 22.767 1.00 74.44 346 ASN D CA 1
ATOM 1021 C C . ASN A 1 145 ? -32.015 -5.763 22.222 1.00 74.84 346 ASN D C 1
ATOM 1022 O O . ASN A 1 145 ? -31.127 -5.410 23.024 1.00 70.61 346 ASN D O 1
ATOM 1027 N N . ILE A 1 146 ? -31.985 -5.532 20.913 1.00 30.00 347 ILE D N 1
ATOM 1028 C CA . ILE A 1 146 ? -30.851 -4.823 20.238 1.00 30.00 347 ILE D CA 1
ATOM 1029 C C . ILE A 1 146 ? -29.505 -5.519 20.460 1.00 30.00 347 ILE D C 1
ATOM 1030 O O . ILE A 1 146 ? -28.531 -4.834 20.823 1.00 30.00 347 ILE D O 1
ATOM 1035 N N . LEU A 1 147 ? -29.461 -6.825 20.204 1.00 57.82 348 LEU D N 1
ATOM 1036 C CA . LEU A 1 147 ? -28.211 -7.622 20.275 1.00 55.62 348 LEU D CA 1
ATOM 1037 C C . LEU A 1 147 ? -27.686 -7.930 18.863 1.00 55.15 348 LEU D C 1
ATOM 1038 O O . LEU A 1 147 ? -28.482 -7.979 17.947 1.00 50.64 348 LEU D O 1
ATOM 1043 N N . GLY A 1 148 ? -26.385 -8.178 18.720 1.00 52.64 349 GLY D N 1
ATOM 1044 C CA . GLY A 1 148 ? -25.805 -8.431 17.398 1.00 48.76 349 GLY D CA 1
ATOM 1045 C C . GLY A 1 148 ? -24.530 -9.240 17.344 1.00 52.02 349 GLY D C 1
ATOM 1046 O O . GLY A 1 148 ? -23.986 -9.534 18.379 1.00 46.77 349 GLY D O 1
ATOM 1047 N N . ASN A 1 149 ? -24.091 -9.581 16.133 1.00 48.16 350 ASN D N 1
ATOM 1048 C CA . ASN A 1 149 ? -22.823 -10.309 15.902 1.00 47.73 350 ASN D CA 1
ATOM 1049 C C . ASN A 1 149 ? -21.933 -9.448 15.002 1.00 48.38 350 ASN D C 1
ATOM 1050 O O . ASN A 1 149 ? -22.490 -8.678 14.245 1.00 47.92 350 ASN D O 1
ATOM 1055 N N . ILE A 1 150 ? -20.602 -9.569 15.098 1.00 50.80 351 ILE D N 1
ATOM 1056 C CA . ILE A 1 150 ? -19.717 -8.815 14.193 1.00 46.69 351 ILE D CA 1
ATOM 1057 C C . ILE A 1 150 ? -19.142 -9.786 13.171 1.00 53.49 351 ILE D C 1
ATOM 1058 O O . ILE A 1 150 ? -18.596 -10.800 13.571 1.00 46.99 351 ILE D O 1
ATOM 1063 N N . LEU A 1 151 ? -19.352 -9.489 11.916 1.00 47.16 352 LEU D N 1
ATOM 1064 C CA . LEU A 1 151 ? -18.753 -10.315 10.878 1.00 47.58 352 LEU D CA 1
ATOM 1065 C C . LEU A 1 151 ? -17.631 -9.534 10.238 1.00 46.37 352 LEU D C 1
ATOM 1066 O O . LEU A 1 151 ? -17.682 -8.302 10.200 1.00 45.65 352 LEU D O 1
ATOM 1071 N N . VAL A 1 152 ? -16.605 -10.235 9.760 1.00 45.98 353 VAL D N 1
ATOM 1072 C CA . VAL A 1 152 ? -15.547 -9.567 9.026 1.00 46.31 353 VAL D CA 1
ATOM 1073 C C . VAL A 1 152 ? -15.520 -10.131 7.607 1.00 51.41 353 VAL D C 1
ATOM 1074 O O . VAL A 1 152 ? -15.482 -11.343 7.401 1.00 51.55 353 VAL D O 1
ATOM 1078 N N . LYS A 1 153 ? -15.621 -9.234 6.633 1.00 44.31 354 LYS D N 1
ATOM 1079 C CA . LYS A 1 153 ? -15.636 -9.617 5.239 1.00 50.55 354 LYS D CA 1
ATOM 1080 C C . LYS A 1 153 ? -14.520 -8.829 4.579 1.00 49.57 354 LYS D C 1
ATOM 1081 O O . LYS A 1 153 ? -14.589 -7.600 4.530 1.00 46.10 354 LYS D O 1
ATOM 1087 N N . GLU A 1 154 ? -13.487 -9.535 4.113 1.00 49.15 355 GLU D N 1
ATOM 1088 C CA . GLU A 1 154 ? -12.321 -8.908 3.484 1.00 52.38 355 GLU D CA 1
ATOM 1089 C C . GLU A 1 154 ? -11.789 -7.733 4.290 1.00 51.11 355 GLU D C 1
ATOM 1090 O O . GLU A 1 154 ? -11.642 -6.631 3.748 1.00 48.83 355 GLU D O 1
ATOM 1096 N N . GLY A 1 155 ? -11.536 -7.966 5.583 1.00 47.54 356 GLY D N 1
ATOM 1097 C CA . GLY A 1 155 ? -11.008 -6.935 6.460 1.00 45.97 356 GLY D CA 1
ATOM 1098 C C . GLY A 1 155 ? -11.999 -5.975 7.097 1.00 49.64 356 GLY D C 1
ATOM 1099 O O . GLY A 1 155 ? -11.692 -5.360 8.128 1.00 50.18 356 GLY D O 1
ATOM 1100 N N . VAL A 1 156 ? -13.192 -5.860 6.511 1.00 48.51 357 VAL D N 1
ATOM 1101 C CA . VAL A 1 156 ? -14.172 -4.852 6.931 1.00 50.25 357 VAL D CA 1
ATOM 1102 C C . VAL A 1 156 ? -15.213 -5.367 7.939 1.00 48.28 357 VAL D C 1
ATOM 1103 O O . VAL A 1 156 ? -15.801 -6.441 7.746 1.00 49.37 357 VAL D O 1
ATOM 1107 N N . LEU A 1 157 ? -15.453 -4.592 8.996 1.00 41.18 358 LEU D N 1
ATOM 1108 C CA . LEU A 1 157 ? -16.425 -4.959 10.035 1.00 44.16 358 LEU D CA 1
ATOM 1109 C C . LEU A 1 157 ? -17.870 -4.653 9.645 1.00 42.20 358 LEU D C 1
ATOM 1110 O O . LEU A 1 157 ? -18.207 -3.527 9.243 1.00 42.96 358 LEU D O 1
ATOM 1115 N N . PHE A 1 158 ? -18.732 -5.649 9.798 1.00 42.82 359 PHE D N 1
ATOM 1116 C CA . PHE A 1 158 ? -20.159 -5.465 9.559 1.00 46.34 359 PHE D CA 1
ATOM 1117 C C . PHE A 1 158 ? -20.917 -5.943 10.776 1.00 43.36 359 PHE D C 1
ATOM 1118 O O . PHE A 1 158 ? -20.447 -6.826 11.500 1.00 45.78 359 PHE D O 1
ATOM 1126 N N . PHE A 1 159 ? -22.092 -5.369 10.995 1.00 44.22 360 PHE D N 1
ATOM 1127 C CA . PHE A 1 159 ? -22.895 -5.703 12.171 1.00 41.97 360 PHE D CA 1
ATOM 1128 C C . PHE A 1 159 ? -24.228 -6.295 11.753 1.00 43.14 360 PHE D C 1
ATOM 1129 O O . PHE A 1 159 ? -24.961 -5.706 10.953 1.00 44.01 360 PHE D O 1
ATOM 1137 N N . VAL A 1 160 ? -24.513 -7.489 12.261 1.00 40.97 361 VAL D N 1
ATOM 1138 C CA . VAL A 1 160 ? -25.717 -8.197 11.879 1.00 46.79 361 VAL D CA 1
ATOM 1139 C C . VAL A 1 160 ? -26.511 -8.672 13.076 1.00 48.24 361 VAL D C 1
ATOM 1140 O O . VAL A 1 160 ? -26.035 -8.664 14.214 1.00 50.25 361 VAL D O 1
ATOM 1144 N N . ASP A 1 161 ? -27.748 -9.056 12.818 1.00 49.82 362 ASP D N 1
ATOM 1145 C CA . ASP A 1 161 ? -28.609 -9.567 13.869 1.00 54.05 362 ASP D CA 1
ATOM 1146 C C . ASP A 1 161 ? -27.965 -10.820 14.467 1.00 55.00 362 ASP D C 1
ATOM 1147 O O . ASP A 1 161 ? -27.416 -11.647 13.728 1.00 54.87 362 ASP D O 1
ATOM 1152 N N . GLY A 1 162 ? -27.975 -10.937 15.796 1.00 50.94 363 GLY D N 1
ATOM 1153 C CA . GLY A 1 162 ? -27.317 -12.060 16.455 1.00 52.24 363 GLY D CA 1
ATOM 1154 C C . GLY A 1 162 ? -27.331 -11.950 17.967 1.00 56.04 363 GLY D C 1
ATOM 1155 O O . GLY A 1 162 ? -28.263 -11.370 18.515 1.00 59.28 363 GLY D O 1
ATOM 1156 N N . ASP A 1 163 ? -26.303 -12.471 18.644 1.00 57.08 364 ASP D N 1
ATOM 1157 C CA . ASP A 1 163 ? -26.292 -12.469 20.119 1.00 58.51 364 ASP D CA 1
ATOM 1158 C C . ASP A 1 163 ? -24.903 -12.422 20.788 1.00 56.75 364 ASP D C 1
ATOM 1159 O O . ASP A 1 163 ? -24.719 -12.974 21.867 1.00 54.02 364 ASP D O 1
ATOM 1164 N N . GLN A 1 164 ? -23.948 -11.745 20.156 1.00 51.17 365 GLN D N 1
ATOM 1165 C CA . GLN A 1 164 ? -22.577 -11.646 20.645 1.00 50.89 365 GLN D CA 1
ATOM 1166 C C . GLN A 1 164 ? -22.405 -10.371 21.455 1.00 54.13 365 GLN D C 1
ATOM 1167 O O . GLN A 1 164 ? -21.675 -10.339 22.459 1.00 51.84 365 GLN D O 1
ATOM 1173 N N . ILE A 1 165 ? -23.092 -9.312 21.032 1.00 47.96 366 ILE D N 1
ATOM 1174 C CA . ILE A 1 165 ? -22.904 -8.012 21.667 1.00 50.88 366 ILE D CA 1
ATOM 1175 C C . ILE A 1 165 ? -24.208 -7.273 21.798 1.00 51.01 366 ILE D C 1
ATOM 1176 O O . ILE A 1 165 ? -25.185 -7.612 21.153 1.00 49.55 366 ILE D O 1
ATOM 1181 N N . VAL A 1 166 ? -24.196 -6.249 22.642 1.00 51.92 367 VAL D N 1
ATOM 1182 C CA . VAL A 1 166 ? -25.337 -5.376 22.830 1.00 55.13 367 VAL D CA 1
ATOM 1183 C C . VAL A 1 166 ? -25.134 -4.145 21.972 1.00 52.54 367 VAL D C 1
ATOM 1184 O O . VAL A 1 166 ? -24.054 -3.564 21.978 1.00 51.87 367 VAL D O 1
ATOM 1188 N N . LEU A 1 167 ? -26.170 -3.739 21.249 1.00 53.61 368 LEU D N 1
ATOM 1189 C CA . LEU A 1 167 ? -26.115 -2.510 20.473 1.00 58.43 368 LEU D CA 1
ATOM 1190 C C . LEU A 1 167 ? -27.086 -1.493 21.061 1.00 55.18 368 LEU D C 1
ATOM 1191 O O . LEU A 1 167 ? -28.283 -1.578 20.818 1.00 61.26 368 LEU D O 1
ATOM 1196 N N . SER A 1 168 ? -26.597 -0.529 21.829 1.00 55.19 369 SER D N 1
ATOM 1197 C CA . SER A 1 168 ? -27.528 0.399 22.471 1.00 58.78 369 SER D CA 1
ATOM 1198 C C . SER A 1 168 ? -27.264 1.813 22.010 1.00 60.54 369 SER D C 1
ATOM 1199 O O . SER A 1 168 ? -26.231 2.092 21.403 1.00 56.34 369 SER D O 1
ATOM 1202 N N . GLN A 1 169 ? -28.203 2.708 22.283 1.00 65.21 370 GLN D N 1
ATOM 1203 C CA . GLN A 1 169 ? -28.007 4.113 21.944 1.00 69.36 370 GLN D CA 1
ATOM 1204 C C . GLN A 1 169 ? -27.678 4.918 23.192 1.00 76.49 370 GLN D C 1
ATOM 1205 O O . GLN A 1 169 ? -27.488 6.134 23.112 1.00 83.02 370 GLN D O 1
ATOM 1211 N N . GLU A 1 170 ? -27.614 4.226 24.334 1.00 74.98 371 GLU D N 1
ATOM 1212 C CA . GLU A 1 170 ? -27.270 4.825 25.632 1.00 79.71 371 GLU D CA 1
ATOM 1213 C C . GLU A 1 170 ? -28.076 6.086 25.976 1.00 86.14 371 GLU D C 1
ATOM 1214 O O . GLU A 1 170 ? -29.314 6.069 26.001 1.00 84.60 371 GLU D O 1
ATOM 1220 N N . GLN B 1 10 ? -34.713 5.378 -8.154 1.00 82.83 211 GLN A N 1
ATOM 1221 C CA . GLN B 1 10 ? -34.801 3.923 -8.126 1.00 76.55 211 GLN A CA 1
ATOM 1222 C C . GLN B 1 10 ? -34.778 3.406 -6.685 1.00 79.85 211 GLN A C 1
ATOM 1223 O O . GLN B 1 10 ? -34.200 4.037 -5.796 1.00 77.00 211 GLN A O 1
ATOM 1229 N N . PRO B 1 11 ? -35.425 2.256 -6.446 1.00 77.48 212 PRO A N 1
ATOM 1230 C CA . PRO B 1 11 ? -35.432 1.672 -5.101 1.00 68.34 212 PRO A CA 1
ATOM 1231 C C . PRO B 1 11 ? -34.076 1.044 -4.770 1.00 65.97 212 PRO A C 1
ATOM 1232 O O . PRO B 1 11 ? -33.336 0.664 -5.685 1.00 63.61 212 PRO A O 1
ATOM 1236 N N . ALA B 1 12 ? -33.748 0.970 -3.478 1.00 58.42 213 ALA A N 1
ATOM 1237 C CA . ALA B 1 12 ? -32.502 0.352 -3.015 1.00 52.84 213 ALA A CA 1
ATOM 1238 C C . ALA B 1 12 ? -32.518 -1.124 -3.374 1.00 51.54 213 ALA A C 1
ATOM 1239 O O . ALA B 1 12 ? -33.600 -1.693 -3.569 1.00 49.30 213 ALA A O 1
ATOM 1241 N N . ALA B 1 13 ? -31.342 -1.756 -3.431 1.00 51.48 214 ALA A N 1
ATOM 1242 C CA . ALA B 1 13 ? -31.268 -3.186 -3.777 1.00 48.57 214 ALA A CA 1
ATOM 1243 C C . ALA B 1 13 ? -32.160 -4.066 -2.881 1.00 51.42 214 ALA A C 1
ATOM 1244 O O . ALA B 1 13 ? -32.820 -5.003 -3.360 1.00 50.31 214 ALA A O 1
ATOM 1246 N N . ILE B 1 14 ? -32.213 -3.745 -1.593 1.00 39.99 215 ILE A N 1
ATOM 1247 C CA . ILE B 1 14 ? -32.996 -4.550 -0.674 1.00 44.43 215 ILE A CA 1
ATOM 1248 C C . ILE B 1 14 ? -34.490 -4.406 -0.966 1.00 46.39 215 ILE A C 1
ATOM 1249 O O . ILE B 1 14 ? -35.252 -5.376 -0.881 1.00 44.98 215 ILE A O 1
ATOM 1254 N N . GLU B 1 15 ? -34.903 -3.198 -1.323 1.00 42.93 216 GLU A N 1
ATOM 1255 C CA . GLU B 1 15 ? -36.283 -2.952 -1.684 1.00 51.11 216 GLU A CA 1
ATOM 1256 C C . GLU B 1 15 ? -36.636 -3.640 -3.003 1.00 50.18 216 GLU A C 1
ATOM 1257 O O . GLU B 1 15 ? -37.747 -4.138 -3.163 1.00 53.38 216 GLU A O 1
ATOM 1263 N N . ALA B 1 16 ? -35.679 -3.711 -3.925 1.00 52.49 217 ALA A N 1
ATOM 1264 C CA . ALA B 1 16 ? -35.899 -4.455 -5.166 1.00 50.93 217 ALA A CA 1
ATOM 1265 C C . ALA B 1 16 ? -36.095 -5.947 -4.888 1.00 49.40 217 ALA A C 1
ATOM 1266 O O . ALA B 1 16 ? -36.935 -6.591 -5.503 1.00 54.41 217 ALA A O 1
ATOM 1268 N N . PHE B 1 17 ? -35.323 -6.497 -3.961 1.00 47.40 218 PHE A N 1
ATOM 1269 C CA . PHE B 1 17 ? -35.517 -7.887 -3.565 1.00 44.84 218 PHE A CA 1
ATOM 1270 C C . PHE B 1 17 ? -36.911 -8.052 -2.949 1.00 47.40 218 PHE A C 1
ATOM 1271 O O . PHE B 1 17 ? -37.641 -8.983 -3.271 1.00 48.12 218 PHE A O 1
ATOM 1279 N N . ILE B 1 18 ? -37.287 -7.108 -2.095 1.00 42.90 219 ILE A N 1
ATOM 1280 C CA . ILE B 1 18 ? -38.556 -7.169 -1.391 1.00 45.21 219 ILE A CA 1
ATOM 1281 C C . ILE B 1 18 ? -39.773 -7.101 -2.330 1.00 49.83 219 ILE A C 1
ATOM 1282 O O . ILE B 1 18 ? -40.791 -7.728 -2.054 1.00 44.41 219 ILE A O 1
ATOM 1287 N N . ASN B 1 19 ? -39.655 -6.366 -3.439 1.00 49.17 220 ASN A N 1
ATOM 1288 C CA . ASN B 1 19 ? -40.719 -6.294 -4.441 1.00 45.43 220 ASN A CA 1
ATOM 1289 C C . ASN B 1 19 ? -40.604 -7.365 -5.500 1.00 49.21 220 ASN A C 1
ATOM 1290 O O . ASN B 1 19 ? -41.370 -7.368 -6.441 1.00 55.54 220 ASN A O 1
ATOM 1295 N N . SER B 1 20 ? -39.632 -8.258 -5.369 1.00 54.78 221 SER A N 1
ATOM 1296 C CA . SER B 1 20 ? -39.444 -9.317 -6.359 1.00 53.78 221 SER A CA 1
ATOM 1297 C C . SER B 1 20 ? -40.490 -10.412 -6.158 1.00 54.11 221 SER A C 1
ATOM 1298 O O . SER B 1 20 ? -40.935 -10.647 -5.040 1.00 53.91 221 SER A O 1
ATOM 1301 N N . PRO B 1 21 ? -40.880 -11.094 -7.245 1.00 60.88 222 PRO A N 1
ATOM 1302 C CA . PRO B 1 21 ? -41.864 -12.177 -7.102 1.00 60.68 222 PRO A CA 1
ATOM 1303 C C . PRO B 1 21 ? -41.364 -13.281 -6.168 1.00 59.36 222 PRO A C 1
ATOM 1304 O O . PRO B 1 21 ? -42.153 -13.843 -5.398 1.00 57.62 222 PRO A O 1
ATOM 1308 N N . GLU B 1 22 ? -40.062 -13.555 -6.218 1.00 60.11 223 GLU A N 1
ATOM 1309 C CA . GLU B 1 22 ? -39.423 -14.527 -5.331 1.00 55.49 223 GLU A CA 1
ATOM 1310 C C . GLU B 1 22 ? -39.728 -14.301 -3.833 1.00 59.61 223 GLU A C 1
ATOM 1311 O O . GLU B 1 22 ? -39.903 -15.249 -3.063 1.00 58.08 223 GLU A O 1
ATOM 1317 N N . PHE B 1 23 ? -39.789 -13.041 -3.428 1.00 55.31 224 PHE A N 1
ATOM 1318 C CA . PHE B 1 23 ? -40.046 -12.692 -2.043 1.00 53.69 224 PHE A CA 1
ATOM 1319 C C . PHE B 1 23 ? -41.554 -12.670 -1.745 1.00 59.22 224 PHE A C 1
ATOM 1320 O O . PHE B 1 23 ? -41.980 -12.989 -0.632 1.00 52.27 224 PHE A O 1
ATOM 1328 N N . GLN B 1 24 ? -42.358 -12.301 -2.740 1.00 61.79 225 GLN A N 1
ATOM 1329 C CA . GLN B 1 24 ? -43.796 -12.111 -2.517 1.00 61.19 225 GLN A CA 1
ATOM 1330 C C . GLN B 1 24 ? -44.619 -13.387 -2.736 1.00 61.15 225 GLN A C 1
ATOM 1331 O O . GLN B 1 24 ? -45.842 -13.352 -2.704 1.00 61.94 225 GLN A O 1
ATOM 1337 N N . LYS B 1 25 ? -43.955 -14.516 -2.945 1.00 60.97 226 LYS A N 1
ATOM 1338 C CA . LYS B 1 25 ? -44.687 -15.760 -3.139 1.00 61.87 226 LYS A CA 1
ATOM 1339 C C . LYS B 1 25 ? -45.070 -16.448 -1.821 1.00 70.84 226 LYS A C 1
ATOM 1340 O O . LYS B 1 25 ? -44.477 -16.194 -0.764 1.00 63.72 226 LYS A O 1
ATOM 1346 N N . ASN B 1 26 ? -46.073 -17.319 -1.890 1.00 67.99 227 ASN A N 1
ATOM 1347 C CA . ASN B 1 26 ? -46.479 -18.100 -0.729 1.00 67.91 227 ASN A CA 1
ATOM 1348 C C . ASN B 1 26 ? -45.471 -19.188 -0.383 1.00 67.37 227 ASN A C 1
ATOM 1349 O O . ASN B 1 26 ? -45.374 -20.201 -1.070 1.00 71.98 227 ASN A O 1
ATOM 1354 N N . ILE B 1 27 ? -44.748 -18.983 0.710 1.00 62.60 228 ILE A N 1
ATOM 1355 C CA . ILE B 1 27 ? -43.593 -19.802 1.036 1.00 57.19 228 ILE A CA 1
ATOM 1356 C C . ILE B 1 27 ? -43.906 -20.975 1.958 1.00 63.74 228 ILE A C 1
ATOM 1357 O O . ILE B 1 27 ? -44.636 -20.831 2.944 1.00 65.47 228 ILE A O 1
ATOM 1362 N N . ARG B 1 28 ? -43.367 -22.144 1.610 1.00 64.92 229 ARG A N 1
ATOM 1363 C CA . ARG B 1 28 ? -43.421 -23.320 2.478 1.00 65.45 229 ARG A CA 1
ATOM 1364 C C . ARG B 1 28 ? -42.080 -23.516 3.169 1.00 70.16 229 ARG A C 1
ATOM 1365 O O . ARG B 1 28 ? -41.041 -23.535 2.507 1.00 69.37 229 ARG A O 1
ATOM 1373 N N . MET B 1 29 ? -42.114 -23.661 4.495 1.00 68.95 230 MET A N 1
ATOM 1374 C CA . MET B 1 29 ? -40.903 -23.756 5.311 1.00 68.47 230 MET A CA 1
ATOM 1375 C C . MET B 1 29 ? -39.948 -24.840 4.856 1.00 69.66 230 MET A C 1
ATOM 1376 O O . MET B 1 29 ? -38.729 -24.672 4.914 1.00 70.87 230 MET A O 1
ATOM 1381 N N . ARG B 1 30 ? -40.499 -25.955 4.402 1.00 69.95 231 ARG A N 1
ATOM 1382 C CA . ARG B 1 30 ? -39.668 -27.061 3.950 1.00 73.12 231 ARG A CA 1
ATOM 1383 C C . ARG B 1 30 ? -38.988 -26.805 2.608 1.00 69.86 231 ARG A C 1
ATOM 1384 O O . ARG B 1 30 ? -37.939 -27.389 2.317 1.00 72.65 231 ARG A O 1
ATOM 1392 N N . ASP B 1 31 ? -39.564 -25.921 1.800 1.00 63.20 232 ASP A N 1
ATOM 1393 C CA . ASP B 1 31 ? -38.977 -25.610 0.500 1.00 61.65 232 ASP A CA 1
ATOM 1394 C C . ASP B 1 31 ? -37.768 -24.669 0.585 1.00 64.28 232 ASP A C 1
ATOM 1395 O O . ASP B 1 31 ? -37.073 -24.452 -0.407 1.00 61.24 232 ASP A O 1
ATOM 1400 N N . ILE B 1 32 ? -37.528 -24.111 1.768 1.00 65.41 233 ILE A N 1
ATOM 1401 C CA . ILE B 1 32 ? -36.395 -23.218 1.982 1.00 66.30 233 ILE A CA 1
ATOM 1402 C C . ILE B 1 32 ? -35.427 -23.753 3.046 1.00 66.00 233 ILE A C 1
ATOM 1403 O O . ILE B 1 32 ? -34.550 -23.033 3.514 1.00 66.09 233 ILE A O 1
ATOM 1408 N N . GLU B 1 33 ? -35.591 -25.019 3.417 1.00 68.71 234 GLU A N 1
ATOM 1409 C CA . GLU B 1 33 ? -34.692 -25.670 4.375 1.00 73.40 234 GLU A CA 1
ATOM 1410 C C . GLU B 1 33 ? -33.246 -25.689 3.862 1.00 72.31 234 GLU A C 1
ATOM 1411 O O . GLU B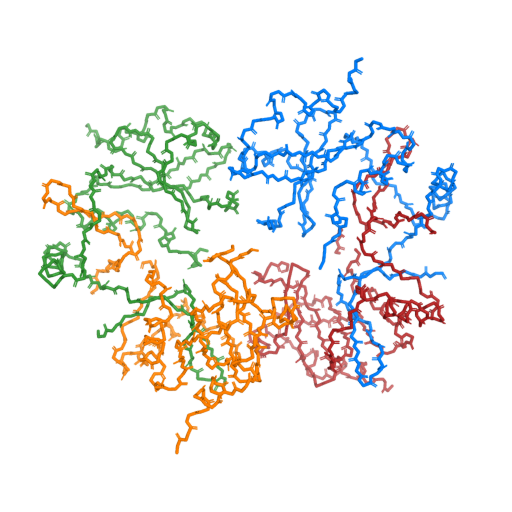 1 33 ? -32.295 -25.579 4.634 1.00 77.43 234 GLU A O 1
ATOM 1417 N N . LYS B 1 34 ? -33.093 -25.805 2.549 1.00 69.17 235 LYS A N 1
ATOM 1418 C CA . LYS B 1 34 ? -31.783 -25.877 1.925 1.00 70.36 235 LYS A CA 1
ATOM 1419 C C . LYS B 1 34 ? -31.087 -24.514 1.873 1.00 73.64 235 LYS A C 1
ATOM 1420 O O . LYS B 1 34 ? -29.923 -24.419 1.470 1.00 71.35 235 LYS A O 1
ATOM 1426 N N . ASN B 1 35 ? -31.816 -23.461 2.235 1.00 71.02 236 ASN A N 1
ATOM 1427 C CA . ASN B 1 35 ? -31.268 -22.115 2.238 1.00 63.69 236 ASN A CA 1
ATOM 1428 C C . ASN B 1 35 ? -31.019 -21.690 3.678 1.00 59.84 236 ASN A C 1
ATOM 1429 O O . ASN B 1 35 ? -30.593 -20.567 3.935 1.00 60.75 236 ASN A O 1
ATOM 1434 N N . LYS B 1 36 ? -31.318 -22.569 4.625 1.00 60.24 237 LYS A N 1
ATOM 1435 C CA . LYS B 1 36 ? -31.074 -22.250 6.037 1.00 68.63 237 LYS A CA 1
ATOM 1436 C C . LYS B 1 36 ? -29.580 -22.017 6.285 1.00 68.74 237 LYS A C 1
ATOM 1437 O O . LYS B 1 36 ? -28.722 -22.594 5.603 1.00 63.29 237 LYS A O 1
ATOM 1443 N N . ILE B 1 37 ? -29.261 -21.128 7.219 1.00 73.16 238 ILE A N 1
ATOM 1444 C CA . ILE B 1 37 ? -27.860 -20.879 7.561 1.00 73.73 238 ILE A CA 1
ATOM 1445 C C . ILE B 1 37 ? -27.714 -20.700 9.065 1.00 76.41 238 ILE A C 1
ATOM 1446 O O . ILE B 1 37 ? -26.607 -20.785 9.596 1.00 79.74 238 ILE A O 1
ATOM 1451 N N . GLY B 1 38 ? -28.837 -20.466 9.745 1.00 73.65 239 GLY A N 1
ATOM 1452 C CA . GLY B 1 38 ? -28.838 -20.327 11.189 1.00 79.13 239 GLY A CA 1
ATOM 1453 C C . GLY B 1 38 ? -30.224 -20.361 11.808 1.00 87.66 239 GLY A C 1
ATOM 1454 O O . GLY B 1 38 ? -31.177 -19.818 11.250 1.00 89.05 239 GLY A O 1
ATOM 1455 N N . SER B 1 39 ? -30.344 -21.002 12.968 1.00 94.62 240 SER A N 1
ATOM 1456 C CA . SER B 1 39 ? -31.629 -21.094 13.662 1.00 97.02 240 SER A CA 1
ATOM 1457 C C . SER B 1 39 ? -31.437 -21.201 15.171 1.00 104.09 240 SER A C 1
ATOM 1458 O O . SER B 1 39 ? -30.346 -21.525 15.653 1.00 107.00 240 SER A O 1
ATOM 1461 N N . GLY B 1 40 ? -32.504 -20.917 15.910 1.00 101.46 241 GLY A N 1
ATOM 1462 C CA . GLY B 1 40 ? -32.490 -21.023 17.354 1.00 102.63 241 GLY A CA 1
ATOM 1463 C C . GLY B 1 40 ? -33.853 -20.672 17.917 1.00 107.89 241 GLY A C 1
ATOM 1464 O O . GLY B 1 40 ? -34.844 -20.637 17.183 1.00 106.71 241 GLY A O 1
ATOM 1465 N N . SER B 1 41 ? -33.902 -20.421 19.225 1.00 109.27 242 SER A N 1
ATOM 1466 C CA . SER B 1 41 ? -35.126 -19.988 19.897 1.00 108.10 242 SER A CA 1
ATOM 1467 C C . SER B 1 41 ? -35.572 -18.629 19.369 1.00 105.69 242 SER A C 1
ATOM 1468 O O . SER B 1 41 ? -36.756 -18.287 19.401 1.00 104.29 242 SER A O 1
ATOM 1471 N N . TYR B 1 42 ? -34.599 -17.864 18.883 1.00 107.10 243 TYR A N 1
ATOM 1472 C CA . TYR B 1 42 ? -34.838 -16.565 18.267 1.00 104.18 243 TYR A CA 1
ATOM 1473 C C . TYR B 1 42 ? -35.699 -16.654 16.996 1.00 105.88 243 TYR A C 1
ATOM 1474 O O . TYR B 1 42 ? -36.634 -15.868 16.799 1.00 102.03 243 TYR A O 1
ATOM 1483 N N . GLY B 1 43 ? -35.382 -17.632 16.153 1.00 103.60 244 GLY A N 1
ATOM 1484 C CA . GLY B 1 43 ? -36.000 -17.774 14.849 1.00 97.35 244 GLY A CA 1
ATOM 1485 C C . GLY B 1 43 ? -35.023 -18.442 13.895 1.00 94.07 244 GLY A C 1
ATOM 1486 O O . GLY B 1 43 ? -34.093 -19.127 14.327 1.00 95.13 244 GLY A O 1
ATOM 1487 N N . THR B 1 44 ? -35.218 -18.237 12.597 1.00 85.08 245 THR A N 1
ATOM 1488 C CA . THR B 1 44 ? -34.384 -18.908 11.608 1.00 81.75 245 THR A CA 1
ATOM 1489 C C . THR B 1 44 ? -33.941 -17.933 10.516 1.00 69.88 245 THR A C 1
ATOM 1490 O O . THR B 1 44 ? -34.723 -17.094 10.064 1.00 68.47 245 THR A O 1
ATOM 1494 N N . VAL B 1 45 ? -32.688 -18.052 10.095 1.00 67.52 246 VAL A N 1
ATOM 1495 C CA . VAL B 1 45 ? -32.123 -17.168 9.089 1.00 64.74 246 VAL A CA 1
ATOM 1496 C C . VAL B 1 45 ? -31.913 -17.936 7.797 1.00 60.52 246 VAL A C 1
ATOM 1497 O O . VAL B 1 45 ? -31.374 -19.039 7.812 1.00 62.25 246 VAL A O 1
ATOM 1501 N N . TYR B 1 46 ? -32.333 -17.345 6.683 1.00 55.79 247 TYR A N 1
ATOM 1502 C CA . TYR B 1 46 ? -32.273 -18.010 5.388 1.00 57.32 247 TYR A CA 1
ATOM 1503 C C . TYR B 1 46 ? -31.679 -17.101 4.330 1.00 56.56 247 TYR A C 1
ATOM 1504 O O . TYR B 1 46 ? -32.055 -15.929 4.226 1.00 54.16 247 TYR A O 1
ATOM 1513 N N . ARG B 1 47 ? -30.784 -17.644 3.515 1.00 55.86 248 ARG A N 1
ATOM 1514 C CA . ARG B 1 47 ? -30.260 -16.893 2.390 1.00 57.98 248 ARG A CA 1
ATOM 1515 C C . ARG B 1 47 ? -31.163 -17.112 1.172 1.00 59.84 248 ARG A C 1
ATOM 1516 O O . ARG B 1 47 ? -31.027 -18.100 0.452 1.00 62.57 248 ARG A O 1
ATOM 1524 N N . LEU B 1 48 ? -32.098 -16.193 0.957 1.00 58.87 249 LEU A N 1
ATOM 1525 C CA . LEU B 1 48 ? -33.150 -16.401 -0.037 1.00 58.52 249 LEU A CA 1
ATOM 1526 C C . LEU B 1 48 ? -32.843 -15.677 -1.327 1.00 57.02 249 LEU A C 1
ATOM 1527 O O . LEU B 1 48 ? -33.651 -15.678 -2.255 1.00 64.30 249 LEU A O 1
ATOM 1532 N N . HIS B 1 49 ? -31.671 -15.052 -1.372 1.00 55.66 250 HIS A N 1
ATOM 1533 C CA . HIS B 1 49 ? -31.183 -14.368 -2.563 1.00 57.12 250 HIS A CA 1
ATOM 1534 C C . HIS B 1 49 ? -29.671 -14.404 -2.414 1.00 62.13 250 HIS A C 1
ATOM 1535 O O . HIS B 1 49 ? -29.171 -14.682 -1.326 1.00 63.09 250 HIS A O 1
ATOM 1542 N N . ASP B 1 50 ? -28.931 -14.134 -3.481 1.00 59.03 251 ASP A N 1
ATOM 1543 C CA . ASP B 1 50 ? -27.481 -14.104 -3.339 1.00 64.80 251 ASP A CA 1
ATOM 1544 C C . ASP B 1 50 ? -27.017 -13.059 -2.324 1.00 62.66 251 ASP A C 1
ATOM 1545 O O . ASP B 1 50 ? -26.088 -13.302 -1.550 1.00 64.04 251 ASP A O 1
ATOM 1550 N N . ASP B 1 51 ? -27.710 -11.925 -2.299 1.00 54.67 252 ASP A N 1
ATOM 1551 C CA . ASP B 1 51 ? -27.239 -10.747 -1.595 1.00 49.61 252 ASP A CA 1
ATOM 1552 C C . ASP B 1 51 ? -27.979 -10.440 -0.302 1.00 51.28 252 ASP A C 1
ATOM 1553 O O . ASP B 1 51 ? -27.654 -9.460 0.380 1.00 47.39 252 ASP A O 1
ATOM 1558 N N . PHE B 1 52 ? -28.960 -11.270 0.049 1.00 51.01 253 PHE A N 1
ATOM 1559 C CA . PHE B 1 52 ? -29.805 -10.975 1.205 1.00 49.42 253 PHE A CA 1
ATOM 1560 C C . PHE B 1 52 ? -30.189 -12.194 2.015 1.00 51.38 253 PHE A C 1
ATOM 1561 O O . PHE B 1 52 ? -30.295 -13.302 1.483 1.00 53.23 253 PHE A O 1
ATOM 1569 N N . VAL B 1 53 ? -30.412 -11.977 3.307 1.00 48.70 254 VAL A N 1
ATOM 1570 C CA . VAL B 1 53 ? -30.930 -13.024 4.160 1.00 47.01 254 VAL A CA 1
ATOM 1571 C C . VAL B 1 53 ? -32.237 -12.585 4.796 1.00 47.71 254 VAL A C 1
ATOM 1572 O O . VAL B 1 53 ? -32.530 -11.384 4.911 1.00 45.82 254 VAL A O 1
ATOM 1576 N N . VAL B 1 54 ? -33.038 -13.560 5.203 1.00 46.08 255 VAL A N 1
ATOM 1577 C CA . VAL B 1 54 ? -34.314 -13.268 5.830 1.00 47.78 255 VAL A CA 1
ATOM 1578 C C . VAL B 1 54 ? -34.367 -13.982 7.177 1.00 50.31 255 VAL A C 1
ATOM 1579 O O . VAL B 1 54 ? -34.070 -15.176 7.268 1.00 48.63 255 VAL A O 1
ATOM 1583 N N . LYS B 1 55 ? -34.712 -13.251 8.230 1.00 50.26 256 LYS A N 1
ATOM 1584 C CA . LYS B 1 55 ? -34.882 -13.885 9.528 1.00 57.90 256 LYS A CA 1
ATOM 1585 C C . LYS B 1 55 ? -36.352 -14.100 9.778 1.00 57.93 256 LYS A C 1
ATOM 1586 O O . LYS B 1 55 ? -37.117 -13.140 9.930 1.00 51.70 256 LYS A O 1
ATOM 1592 N N . ILE B 1 56 ? -36.744 -15.365 9.826 1.00 62.84 257 ILE A N 1
ATOM 1593 C CA . ILE B 1 56 ? -38.144 -15.708 10.029 1.00 70.22 257 ILE A CA 1
ATOM 1594 C C . ILE B 1 56 ? -38.374 -16.095 11.481 1.00 69.27 257 ILE A C 1
ATOM 1595 O O . ILE B 1 56 ? -37.645 -16.921 12.031 1.00 74.77 257 ILE A O 1
ATOM 1600 N N . PRO B 1 57 ? -39.373 -15.467 12.113 1.00 71.71 258 PRO A N 1
ATOM 1601 C CA . PRO B 1 57 ? -39.743 -15.731 13.508 1.00 81.20 258 PRO A CA 1
ATOM 1602 C C . PRO B 1 57 ? -40.544 -17.024 13.659 1.00 84.97 258 PRO A C 1
ATOM 1603 O O . PRO B 1 57 ? -41.768 -16.995 13.817 1.00 87.29 258 PRO A O 1
ATOM 1607 N N . VAL B 1 58 ? -39.794 -18.124 13.682 1.00 85.79 259 VAL A N 1
ATOM 1608 C CA . VAL B 1 58 ? -40.387 -19.461 13.912 1.00 94.87 259 VAL A CA 1
ATOM 1609 C C . VAL B 1 58 ? -39.409 -20.185 14.838 1.00 99.96 259 VAL A C 1
ATOM 1610 O O . VAL B 1 58 ? -38.234 -20.288 14.468 1.00 100.25 259 VAL A O 1
ATOM 1614 N N . ASN B 1 59 ? -39.897 -20.703 15.973 1.00 108.45 260 ASN A N 1
ATOM 1615 C CA . ASN B 1 59 ? -39.019 -21.332 16.996 1.00 111.11 260 ASN A CA 1
ATOM 1616 C C . ASN B 1 59 ? -38.873 -22.835 16.776 1.00 113.73 260 ASN A C 1
ATOM 1617 O O . ASN B 1 59 ? -39.304 -23.601 17.648 1.00 114.92 260 ASN A O 1
ATOM 1622 N N . GLU B 1 60 ? -38.232 -23.238 15.689 1.00 112.50 261 GLU A N 1
ATOM 1623 C CA . GLU B 1 60 ? -38.147 -24.691 15.414 1.00 117.91 261 GLU A CA 1
ATOM 1624 C C . GLU B 1 60 ? -39.555 -25.269 15.275 1.00 119.46 261 GLU A C 1
ATOM 1625 O O . GLU B 1 60 ? -39.649 -26.504 15.211 1.00 117.96 261 GLU A O 1
ATOM 1631 N N . GLY B 1 62 ? -43.503 -22.647 14.966 1.00 119.07 263 GLY A N 1
ATOM 1632 C CA . GLY B 1 62 ? -42.806 -21.804 15.958 1.00 114.60 263 GLY A CA 1
ATOM 1633 C C . GLY B 1 62 ? -43.286 -20.365 15.956 1.00 109.48 263 GLY A C 1
ATOM 1634 O O . GLY B 1 62 ? -43.287 -19.750 14.887 1.00 104.73 263 GLY A O 1
ATOM 1635 N N . ILE B 1 63 ? -43.672 -19.838 17.114 1.00 107.98 264 ILE A N 1
ATOM 1636 C CA . ILE B 1 63 ? -44.124 -18.421 17.219 1.00 102.00 264 ILE A CA 1
AT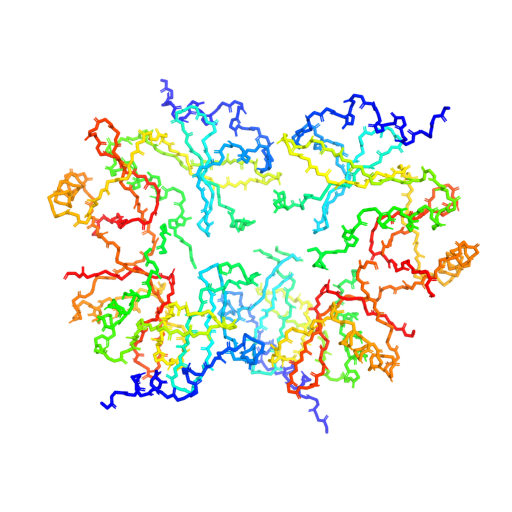OM 1637 C C . ILE B 1 63 ? -44.760 -18.017 15.892 1.00 102.03 264 ILE A C 1
ATOM 1638 O O . ILE B 1 63 ? -45.925 -17.611 15.941 1.00 100.46 264 ILE A O 1
ATOM 1643 N N . GLU B 1 71 ? -40.299 -12.954 26.920 1.00 100.70 272 GLU A N 1
ATOM 1644 C CA . GLU B 1 71 ? -39.856 -12.071 25.812 1.00 105.79 272 GLU A CA 1
ATOM 1645 C C . GLU B 1 71 ? -38.701 -12.728 25.053 1.00 106.48 272 GLU A C 1
ATOM 1646 O O . GLU B 1 71 ? -38.028 -13.593 25.647 1.00 103.41 272 GLU A O 1
ATOM 1652 N N . HIS B 1 72 ? -38.480 -12.314 23.800 1.00 105.63 273 HIS A N 1
ATOM 1653 C CA . HIS B 1 72 ? -37.437 -12.946 22.952 1.00 100.48 273 HIS A CA 1
ATOM 1654 C C . HIS B 1 72 ? -36.402 -11.923 22.484 1.00 93.55 273 HIS A C 1
ATOM 1655 O O . HIS B 1 72 ? -36.689 -10.724 22.576 1.00 91.98 273 HIS A O 1
ATOM 1662 N N . ARG B 1 73 ? -35.281 -12.394 21.942 1.00 91.27 274 ARG A N 1
ATOM 1663 C CA . ARG B 1 73 ? -34.147 -11.533 21.535 1.00 90.59 274 ARG A CA 1
ATOM 1664 C C . ARG B 1 73 ? -34.440 -10.721 20.280 1.00 90.96 274 ARG A C 1
ATOM 1665 O O . ARG B 1 73 ? -34.857 -11.335 19.284 1.00 92.11 274 ARG A O 1
ATOM 1673 N N . ASN B 1 74 ? -34.194 -9.410 20.320 1.00 30.00 275 ASN A N 1
ATOM 1674 C CA . ASN B 1 74 ? -34.372 -8.588 19.102 1.00 30.00 275 ASN A CA 1
ATOM 1675 C C . ASN B 1 74 ? -35.824 -8.817 18.700 1.00 30.00 275 ASN A C 1
ATOM 1676 O O . ASN B 1 74 ? -36.070 -9.404 17.644 1.00 30.00 275 ASN A O 1
ATOM 1681 N N . SER B 1 75 ? -36.743 -8.299 19.499 1.00 86.81 276 SER A N 1
ATOM 1682 C CA . SER B 1 75 ? -38.171 -8.637 19.320 1.00 89.42 276 SER A CA 1
ATOM 1683 C C . SER B 1 75 ? -38.853 -7.973 18.124 1.00 85.82 276 SER A C 1
ATOM 1684 O O . SER B 1 75 ? -39.729 -8.627 17.549 1.00 89.44 276 SER A O 1
ATOM 1687 N N . HIS B 1 76 ? -38.518 -6.742 17.767 1.00 68.87 277 HIS A N 1
ATOM 1688 C CA . HIS B 1 76 ? -39.327 -6.141 16.680 1.00 71.83 277 HIS A CA 1
ATOM 1689 C C . HIS B 1 76 ? -38.441 -5.759 15.498 1.00 62.81 277 HIS A C 1
ATOM 1690 O O . HIS B 1 76 ? -37.622 -4.861 15.623 1.00 56.93 277 HIS A O 1
ATOM 1697 N N . PRO B 1 77 ? -38.643 -6.403 14.347 1.00 65.98 278 PRO A N 1
ATOM 1698 C CA . PRO B 1 77 ? -37.862 -6.156 13.135 1.00 61.07 278 PRO A CA 1
ATOM 1699 C C . PRO B 1 77 ? -37.652 -4.675 12.845 1.00 56.43 278 PRO A C 1
ATOM 1700 O O . PRO B 1 77 ? -36.519 -4.315 12.535 1.00 53.75 278 PRO A O 1
ATOM 1704 N N . ASP B 1 78 ? -38.683 -3.843 12.975 1.00 59.32 279 ASP A N 1
ATOM 1705 C CA . ASP B 1 78 ? -38.542 -2.409 12.687 1.00 63.60 279 ASP A CA 1
ATOM 1706 C C . ASP B 1 78 ? -37.436 -1.771 13.514 1.00 59.10 279 ASP A C 1
ATOM 1707 O O . ASP B 1 78 ? -36.619 -1.019 12.978 1.00 59.47 279 ASP A O 1
ATOM 1712 N N . ARG B 1 79 ? -37.400 -2.072 14.811 1.00 52.32 280 ARG A N 1
ATOM 1713 C CA . ARG B 1 79 ? -36.385 -1.463 15.671 1.00 58.97 280 ARG A CA 1
ATOM 1714 C C . ARG B 1 79 ? -34.990 -2.060 15.434 1.00 51.79 280 ARG A C 1
ATOM 1715 O O . ARG B 1 79 ? -33.989 -1.344 15.455 1.00 49.27 280 ARG A O 1
ATOM 1723 N N . VAL B 1 80 ? -34.932 -3.370 15.214 1.00 50.09 281 VAL A N 1
ATOM 1724 C CA . VAL B 1 80 ? -33.669 -4.036 14.889 1.00 51.90 281 VAL A CA 1
ATOM 1725 C C . VAL B 1 80 ? -33.105 -3.490 13.591 1.00 51.29 281 VAL A C 1
ATOM 1726 O O . VAL B 1 80 ? -31.897 -3.248 13.447 1.00 46.44 281 VAL A O 1
ATOM 1730 N N . SER B 1 81 ? -33.998 -3.307 12.633 1.00 46.36 282 SER A N 1
ATOM 1731 C CA . SER B 1 81 ? -33.573 -2.812 11.345 1.00 50.07 282 SER A CA 1
ATOM 1732 C C . SER B 1 81 ? -32.990 -1.414 11.487 1.00 47.33 282 SER A C 1
ATOM 1733 O O . SER B 1 81 ? -31.956 -1.106 10.887 1.00 49.64 282 SER A O 1
ATOM 1736 N N . LYS B 1 82 ? -33.621 -0.569 12.296 1.00 49.00 283 LYS A N 1
ATOM 1737 C CA . LYS B 1 82 ? -33.091 0.786 12.449 1.00 51.40 283 LYS A CA 1
ATOM 1738 C C . LYS B 1 82 ? -31.745 0.786 13.158 1.00 50.12 283 LYS A C 1
ATOM 1739 O O . LYS B 1 82 ? -30.848 1.555 12.782 1.00 48.68 283 LYS A O 1
ATOM 1745 N N . TYR B 1 83 ? -31.578 -0.118 14.126 1.00 44.73 284 TYR A N 1
ATOM 1746 C CA . TYR B 1 83 ? -30.292 -0.267 14.801 1.00 45.38 284 TYR A CA 1
ATOM 1747 C C . TYR B 1 83 ? -29.204 -0.838 13.898 1.00 47.09 284 TYR A C 1
ATOM 1748 O O . TYR B 1 83 ? -28.048 -0.409 13.973 1.00 48.32 284 TYR A O 1
ATOM 1757 N N . LEU B 1 84 ? -29.545 -1.827 13.073 1.00 43.07 285 LEU A N 1
ATOM 1758 C CA . LEU B 1 84 ? -28.558 -2.373 12.135 1.00 50.31 285 LEU A CA 1
ATOM 1759 C C . LEU B 1 84 ? -28.185 -1.348 11.061 1.00 44.16 285 LEU A C 1
ATOM 1760 O O . LEU B 1 84 ? -27.034 -1.285 10.612 1.00 41.11 285 LEU A O 1
ATOM 1765 N N . ASN B 1 85 ? -29.147 -0.537 10.640 1.00 45.94 286 ASN A N 1
ATOM 1766 C CA . ASN B 1 85 ? -28.829 0.500 9.653 1.00 42.77 286 ASN A CA 1
ATOM 1767 C C . ASN B 1 85 ? -27.868 1.564 10.217 1.00 47.58 286 ASN A C 1
ATOM 1768 O O . ASN B 1 85 ? -26.971 2.049 9.522 1.00 43.73 286 ASN A O 1
ATOM 1773 N N . MET B 1 86 ? -28.088 1.931 11.479 1.00 45.61 287 MET A N 1
ATOM 1774 C CA . MET B 1 86 ? -27.253 2.900 12.192 1.00 48.10 287 MET A CA 1
ATOM 1775 C C . MET B 1 86 ? -25.867 2.314 12.436 1.00 44.18 287 MET A C 1
ATOM 1776 O O . MET B 1 86 ? -24.850 2.950 12.142 1.00 47.75 287 MET A O 1
ATOM 1781 N N . ALA B 1 87 ? -25.831 1.086 12.948 1.00 45.25 288 ALA A N 1
ATOM 1782 C CA . ALA B 1 87 ? -24.570 0.420 13.286 1.00 46.65 288 ALA A CA 1
ATOM 1783 C C . ALA B 1 87 ? -23.661 0.237 12.068 1.00 44.96 288 ALA A C 1
ATOM 1784 O O . ALA B 1 87 ? -22.425 0.318 12.176 1.00 42.15 288 ALA A O 1
ATOM 1786 N N . ASN B 1 88 ? -24.258 -0.064 10.919 1.00 41.39 289 ASN A N 1
ATOM 1787 C CA . ASN B 1 88 ? -23.456 -0.192 9.687 1.00 40.42 289 ASN A CA 1
ATOM 1788 C C . ASN B 1 88 ? -23.371 1.116 8.922 1.00 40.26 289 ASN A C 1
ATOM 1789 O O . ASN B 1 88 ? -22.782 1.157 7.852 1.00 46.41 289 ASN A O 1
ATOM 1794 N N . ASP B 1 89 ? -23.960 2.181 9.467 1.00 43.52 290 ASP A N 1
ATOM 1795 C CA . ASP B 1 89 ? -24.019 3.472 8.770 1.00 45.28 290 ASP A CA 1
ATOM 1796 C C . ASP B 1 89 ? -24.440 3.316 7.298 1.00 49.98 290 ASP A C 1
ATOM 1797 O O . ASP B 1 89 ? -23.770 3.791 6.380 1.00 49.30 290 ASP A O 1
ATOM 1802 N N . ASP B 1 90 ? -25.555 2.640 7.077 1.00 48.22 291 ASP A N 1
ATOM 1803 C CA . ASP B 1 90 ? -25.956 2.303 5.732 1.00 50.27 291 ASP A CA 1
ATOM 1804 C C . ASP B 1 90 ? -27.467 2.187 5.751 1.00 49.22 291 ASP A C 1
ATOM 1805 O O . ASP B 1 90 ? -28.022 1.229 6.290 1.00 46.42 291 ASP A O 1
ATOM 1810 N N . LYS B 1 91 ? -28.130 3.185 5.171 1.00 49.22 292 LYS A N 1
ATOM 1811 C CA . LYS B 1 91 ? -29.587 3.290 5.249 1.00 51.84 292 LYS A CA 1
ATOM 1812 C C . LYS B 1 91 ? -30.271 2.153 4.476 1.00 45.93 292 LYS A C 1
ATOM 1813 O O . LYS B 1 91 ? -31.463 1.950 4.610 1.00 46.63 292 LYS A O 1
ATOM 1819 N N . ASN B 1 92 ? -29.499 1.397 3.706 1.00 39.76 293 ASN A N 1
ATOM 1820 C CA . ASN B 1 92 ? -30.043 0.312 2.910 1.00 46.55 293 ASN A CA 1
ATOM 1821 C C . ASN B 1 92 ? -29.629 -1.073 3.372 1.00 41.88 293 ASN A C 1
ATOM 1822 O O . ASN B 1 92 ? -29.721 -2.035 2.614 1.00 44.07 293 ASN A O 1
ATOM 1827 N N . PHE B 1 93 ? -29.170 -1.180 4.611 1.00 45.36 294 PHE A N 1
ATOM 1828 C CA . PHE B 1 93 ? -28.689 -2.458 5.119 1.00 41.46 294 PHE A CA 1
ATOM 1829 C C . PHE B 1 93 ? -29.792 -3.457 5.430 1.00 38.98 294 PHE A C 1
ATOM 1830 O O . PHE B 1 93 ? -29.631 -4.666 5.197 1.00 39.47 294 PHE A O 1
ATOM 1838 N N . SER B 1 94 ? -30.886 -2.978 6.016 1.00 39.50 295 SER A N 1
ATOM 1839 C CA . SER B 1 94 ? -31.945 -3.885 6.416 1.00 42.88 295 SER A CA 1
ATOM 1840 C C . SER B 1 94 ? -33.292 -3.203 6.418 1.00 44.54 295 SER A C 1
ATOM 1841 O O . SER B 1 94 ? -33.372 -1.979 6.460 1.00 45.67 295 SER A O 1
ATOM 1844 N N . ARG B 1 95 ? -34.336 -4.025 6.376 1.00 40.61 296 ARG A N 1
ATOM 1845 C CA . ARG B 1 95 ? -35.720 -3.580 6.308 1.00 43.07 296 ARG A CA 1
ATOM 1846 C C . ARG B 1 95 ? -36.537 -4.563 7.095 1.00 41.10 296 ARG A C 1
ATOM 1847 O O . ARG B 1 95 ? -36.222 -5.760 7.163 1.00 44.30 296 ARG A O 1
ATOM 1855 N N . SER B 1 96 ? -37.593 -4.057 7.699 1.00 43.63 297 SER A N 1
ATOM 1856 C CA . SER B 1 96 ? -38.662 -4.912 8.184 1.00 50.93 297 SER A CA 1
ATOM 1857 C C . SER B 1 96 ? -39.616 -5.106 6.993 1.00 50.82 297 SER A C 1
ATOM 1858 O O . SER B 1 96 ? -39.789 -4.187 6.161 1.00 44.65 297 SER A O 1
ATOM 1861 N N . ALA B 1 97 ? -40.202 -6.291 6.868 1.00 43.38 298 ALA A N 1
ATOM 1862 C CA . ALA B 1 97 ? -41.112 -6.525 5.749 1.00 48.58 298 ALA A CA 1
ATOM 1863 C C . ALA B 1 97 ? -42.067 -7.661 6.061 1.00 50.78 298 ALA A C 1
ATOM 1864 O O . ALA B 1 97 ? -41.888 -8.365 7.055 1.00 52.09 298 ALA A O 1
ATOM 1866 N N . ILE B 1 98 ? -43.058 -7.844 5.188 1.00 51.99 299 ILE A N 1
ATOM 1867 C CA . ILE B 1 98 ? -44.086 -8.856 5.371 1.00 50.17 299 ILE A CA 1
ATOM 1868 C C . ILE B 1 98 ? -43.979 -9.968 4.339 1.00 48.78 299 ILE A C 1
ATOM 1869 O O . ILE B 1 98 ? -43.993 -9.718 3.127 1.00 53.07 299 ILE A O 1
ATOM 1874 N N . MET B 1 99 ? -43.897 -11.195 4.845 1.00 48.67 300 MET A N 1
ATOM 1875 C CA . MET B 1 99 ? -43.761 -12.395 4.036 1.00 54.81 300 MET A CA 1
ATOM 1876 C C . MET B 1 99 ? -44.943 -13.306 4.325 1.00 59.10 300 MET A C 1
ATOM 1877 O O . MET B 1 99 ? -45.469 -13.316 5.447 1.00 59.54 300 MET A O 1
ATOM 1882 N N . ASN B 1 100 ? -45.358 -14.082 3.328 1.00 58.91 301 ASN A N 1
ATOM 1883 C CA . ASN B 1 100 ? -46.378 -15.108 3.548 1.00 57.90 301 ASN A CA 1
ATOM 1884 C C . ASN B 1 100 ? -45.762 -16.485 3.778 1.00 61.71 301 ASN A C 1
ATOM 1885 O O . ASN B 1 100 ? -45.290 -17.129 2.842 1.00 61.93 301 ASN A O 1
ATOM 1890 N N . ILE B 1 101 ? -45.788 -16.932 5.026 1.00 59.18 302 ILE A N 1
ATOM 1891 C CA . ILE B 1 101 ? -45.137 -18.165 5.441 1.00 62.21 302 ILE A CA 1
ATOM 1892 C C . ILE B 1 101 ? -46.178 -19.181 5.871 1.00 64.77 302 ILE A C 1
ATOM 1893 O O . ILE B 1 101 ? -46.858 -18.975 6.875 1.00 68.60 302 ILE A O 1
ATOM 1898 N N . ASN B 1 102 ? -46.289 -20.280 5.126 1.00 67.46 303 ASN A N 1
ATOM 1899 C CA . ASN B 1 102 ? -47.277 -21.322 5.421 1.00 70.15 303 ASN A CA 1
ATOM 1900 C C . ASN B 1 102 ? -48.702 -20.757 5.502 1.00 69.81 303 ASN A C 1
ATOM 1901 O O . ASN B 1 102 ? -49.413 -20.981 6.489 1.00 67.73 303 ASN A O 1
ATOM 1906 N N . GLY B 1 103 ? -49.098 -20.001 4.480 1.00 65.97 304 GLY A N 1
ATOM 1907 C CA . GLY B 1 103 ? -50.429 -19.419 4.427 1.00 59.60 304 GLY A CA 1
ATOM 1908 C C . GLY B 1 103 ? -50.662 -18.230 5.341 1.00 60.40 304 GLY A C 1
ATOM 1909 O O . GLY B 1 103 ? -51.769 -17.723 5.425 1.00 70.80 304 GLY A O 1
ATOM 1910 N N . LYS B 1 104 ? -49.624 -17.764 6.017 1.00 66.24 305 LYS A N 1
ATOM 1911 C CA . LYS B 1 104 ? -49.797 -16.741 7.047 1.00 70.80 305 LYS A CA 1
ATOM 1912 C C . LYS B 1 104 ? -48.853 -15.553 6.840 1.00 70.76 305 LYS A C 1
ATOM 1913 O O . LYS B 1 104 ? -47.663 -15.748 6.553 1.00 64.27 305 LYS A O 1
ATOM 1919 N N . ASP B 1 105 ? -49.389 -14.335 6.969 1.00 65.20 306 ASP A N 1
ATOM 1920 C CA . ASP B 1 105 ? -48.580 -13.114 6.907 1.00 61.48 306 ASP A CA 1
ATOM 1921 C C . ASP B 1 105 ? -47.745 -12.920 8.173 1.00 68.65 306 ASP A C 1
ATOM 1922 O O . ASP B 1 105 ? -48.276 -12.891 9.288 1.00 70.23 306 ASP A O 1
ATOM 1927 N N . VAL B 1 106 ? -46.429 -12.815 7.993 1.00 62.19 307 VAL A N 1
ATOM 1928 C CA . VAL B 1 106 ? -45.506 -12.667 9.110 1.00 60.76 307 VAL A CA 1
ATOM 1929 C C . VAL B 1 106 ? -44.498 -11.541 8.841 1.00 63.80 307 VAL A C 1
ATOM 1930 O O . VAL B 1 106 ? -43.990 -11.385 7.710 1.00 60.20 307 VAL A O 1
ATOM 1934 N N . THR B 1 107 ? -44.206 -10.752 9.875 1.00 58.80 308 THR A N 1
ATOM 1935 C CA . THR B 1 107 ? -43.182 -9.717 9.755 1.00 59.46 308 THR A CA 1
ATOM 1936 C C . THR B 1 107 ? -41.788 -10.321 9.900 1.00 53.59 308 THR A C 1
ATOM 1937 O O . THR B 1 107 ? -41.502 -11.012 10.878 1.00 56.81 308 THR A O 1
ATOM 1941 N N . VAL B 1 108 ? -40.921 -10.052 8.930 1.00 50.22 309 VAL A N 1
ATOM 1942 C CA . VAL B 1 108 ? -39.575 -10.618 8.938 1.00 48.59 309 VAL A CA 1
ATOM 1943 C C . VAL B 1 108 ? -38.533 -9.523 8.844 1.00 44.25 309 VAL A C 1
ATOM 1944 O O . VAL B 1 108 ? -38.841 -8.390 8.476 1.00 48.63 309 VAL A O 1
ATOM 1948 N N . LEU B 1 109 ? -37.292 -9.871 9.159 1.00 48.11 310 LEU A N 1
ATOM 1949 C CA . LEU B 1 109 ? -36.186 -8.942 9.023 1.00 48.24 310 LEU A CA 1
ATOM 1950 C C . LEU B 1 109 ? -35.367 -9.370 7.819 1.00 44.95 310 LEU A C 1
ATOM 1951 O O . LEU B 1 109 ? -34.991 -10.537 7.705 1.00 45.48 310 LEU A O 1
ATOM 1956 N N . VAL B 1 110 ? -35.124 -8.435 6.904 1.00 42.60 311 VAL A N 1
ATOM 1957 C CA . VAL B 1 110 ? -34.308 -8.699 5.720 1.00 42.83 311 VAL A CA 1
ATOM 1958 C C . VAL B 1 110 ? -33.044 -7.886 5.895 1.00 41.27 311 VAL A C 1
ATOM 1959 O O . VAL B 1 110 ? -33.118 -6.733 6.315 1.00 39.98 311 VAL A O 1
ATOM 1963 N N . SER B 1 111 ? -31.887 -8.462 5.583 1.00 38.59 312 SER A N 1
ATOM 1964 C CA . SER B 1 111 ? -30.649 -7.679 5.599 1.00 48.07 312 SER A CA 1
ATOM 1965 C C . SER B 1 111 ? -29.649 -8.175 4.592 1.00 43.85 312 SER A C 1
ATOM 1966 O O . SER B 1 111 ? -29.752 -9.313 4.127 1.00 44.03 312 SER A O 1
ATOM 1969 N N . LYS B 1 112 ? -28.689 -7.317 4.241 1.00 42.25 313 LYS A N 1
ATOM 1970 C CA . LYS B 1 112 ? -27.620 -7.720 3.322 1.00 44.39 313 LYS A CA 1
ATOM 1971 C C . LYS B 1 112 ? -26.914 -8.946 3.852 1.00 44.78 313 LYS A C 1
ATOM 1972 O O . LYS B 1 112 ? -26.568 -9.024 5.050 1.00 43.91 313 LYS A O 1
ATOM 1978 N N . TYR B 1 113 ? -26.705 -9.914 2.969 1.00 45.37 314 TYR A N 1
ATOM 1979 C CA . TYR B 1 113 ? -25.915 -11.086 3.331 1.00 49.60 314 TYR A CA 1
ATOM 1980 C C . TYR B 1 113 ? -24.441 -10.700 3.429 1.00 49.97 314 TYR A C 1
ATOM 1981 O O . TYR B 1 113 ? -23.875 -10.107 2.509 1.00 49.02 314 TYR A O 1
ATOM 1990 N N . ILE B 1 114 ? -23.813 -11.048 4.538 1.00 48.55 315 ILE A N 1
ATOM 1991 C CA . ILE B 1 114 ? -22.396 -10.765 4.702 1.00 50.01 315 ILE A CA 1
ATOM 1992 C C . ILE B 1 114 ? -21.607 -12.057 4.728 1.00 48.82 315 ILE A C 1
ATOM 1993 O O . ILE B 1 114 ? -21.660 -12.802 5.715 1.00 48.81 315 ILE A O 1
ATOM 1998 N N . GLN B 1 115 ? -20.876 -12.325 3.653 1.00 47.99 316 GLN A N 1
ATOM 1999 C CA . GLN B 1 115 ? -20.042 -13.522 3.619 1.00 60.39 316 GLN A CA 1
ATOM 2000 C C . GLN B 1 115 ? -18.738 -13.252 4.341 1.00 53.41 316 GLN A C 1
ATOM 2001 O O . GLN B 1 115 ? -17.885 -12.543 3.835 1.00 64.81 316 GLN A O 1
ATOM 2007 N N . GLY B 1 116 ? -18.599 -13.814 5.532 1.00 52.67 317 GLY A N 1
ATOM 2008 C CA . GLY B 1 116 ? -17.413 -13.602 6.331 1.00 59.54 317 GLY A CA 1
ATOM 2009 C C . GLY B 1 116 ? -17.442 -14.359 7.647 1.00 60.43 317 GLY A C 1
ATOM 2010 O O . GLY B 1 116 ? -18.387 -15.078 7.954 1.00 67.12 317 GLY A O 1
ATOM 2011 N N . GLN B 1 117 ? -16.403 -14.170 8.441 1.00 56.51 318 GLN A N 1
ATOM 2012 C CA . GLN B 1 117 ? -16.204 -14.964 9.642 1.00 60.81 318 GLN A CA 1
ATOM 2013 C C . GLN B 1 117 ? -16.382 -14.085 10.862 1.00 57.08 318 GLN A C 1
ATOM 2014 O O . GLN B 1 117 ? -16.191 -12.873 10.778 1.00 53.77 318 GLN A O 1
ATOM 2020 N N . GLU B 1 118 ? -16.774 -14.679 11.987 1.00 58.38 319 GLU A N 1
ATOM 2021 C CA . GLU B 1 118 ? -17.005 -13.906 13.207 1.00 57.09 319 GLU A CA 1
ATOM 2022 C C . GLU B 1 118 ? -15.759 -13.167 13.689 1.00 57.25 319 GLU A C 1
ATOM 2023 O O . GLU B 1 118 ? -14.653 -13.702 13.646 1.00 61.09 319 GLU A O 1
ATOM 2029 N N . PHE B 1 119 ? -15.947 -11.922 14.114 1.00 54.20 320 PHE A N 1
ATOM 2030 C CA . PHE B 1 119 ? -14.880 -11.116 14.690 1.00 57.41 320 PHE A CA 1
ATOM 2031 C C . PHE B 1 119 ? -14.717 -11.480 16.164 1.00 60.05 320 PHE A C 1
ATOM 2032 O O . PHE B 1 119 ? -15.693 -11.449 16.905 1.00 58.31 320 PHE A O 1
ATOM 2040 N N . ASP B 1 120 ? -13.492 -11.816 16.576 1.00 63.65 321 ASP A N 1
ATOM 2041 C CA . ASP B 1 120 ? -13.184 -12.142 17.974 1.00 57.73 321 ASP A CA 1
ATOM 2042 C C . ASP B 1 120 ? -13.095 -10.858 18.785 1.00 57.38 321 ASP A C 1
ATOM 2043 O O . ASP B 1 120 ? -12.021 -10.289 18.973 1.00 65.67 321 ASP A O 1
ATOM 2048 N N . VAL B 1 121 ? -14.241 -10.413 19.276 1.00 62.93 322 VAL A N 1
ATOM 2049 C CA . VAL B 1 121 ? -14.346 -9.143 19.975 1.00 64.24 322 VAL A CA 1
ATOM 2050 C C . VAL B 1 121 ? -13.883 -9.261 21.440 1.00 66.14 322 VAL A C 1
ATOM 2051 O O . VAL B 1 121 ? -13.932 -8.292 22.207 1.00 63.51 322 VAL A O 1
ATOM 2055 N N . GLU B 1 122 ? -13.421 -10.439 21.838 1.00 65.54 323 GLU A N 1
ATOM 2056 C CA . GLU B 1 122 ? -12.899 -10.558 23.192 1.00 74.41 323 GLU A CA 1
ATOM 2057 C C . GLU B 1 122 ? -11.431 -10.160 23.289 1.00 76.19 323 GLU A C 1
ATOM 2058 O O . GLU B 1 122 ? -10.982 -9.687 24.334 1.00 80.98 323 GLU A O 1
ATOM 2064 N N . ASP B 1 123 ? -10.692 -10.332 22.197 1.00 72.13 324 ASP A N 1
ATOM 2065 C CA . ASP B 1 123 ? -9.348 -9.782 22.118 1.00 71.22 324 ASP A CA 1
ATOM 2066 C C . ASP B 1 123 ? -9.440 -8.261 22.249 1.00 69.71 324 ASP A C 1
ATOM 2067 O O . ASP B 1 123 ? -10.304 -7.639 21.633 1.00 69.41 324 ASP A O 1
ATOM 2072 N N . GLU B 1 124 ? -8.562 -7.665 23.050 1.00 69.13 325 GLU A N 1
ATOM 2073 C CA . GLU B 1 124 ? -8.774 -6.289 23.504 1.00 69.81 325 GLU A CA 1
ATOM 2074 C C . GLU B 1 124 ? -8.558 -5.213 22.439 1.00 62.36 325 GLU A C 1
ATOM 2075 O O . GLU B 1 124 ? -9.155 -4.138 22.514 1.00 66.09 325 GLU A O 1
ATOM 2081 N N . ASP B 1 125 ? -7.706 -5.493 21.461 1.00 65.36 326 ASP A N 1
ATOM 2082 C CA . ASP B 1 125 ? -7.461 -4.550 20.380 1.00 66.72 326 ASP A CA 1
ATOM 2083 C C . ASP B 1 125 ? -8.635 -4.599 19.413 1.00 62.78 326 ASP A C 1
ATOM 2084 O O . ASP B 1 125 ? -9.144 -3.560 18.983 1.00 57.77 326 ASP A O 1
ATOM 2089 N N . ASN B 1 126 ? -9.053 -5.821 19.092 1.00 57.13 327 ASN A N 1
ATOM 2090 C CA . ASN B 1 126 ? -10.272 -6.050 18.345 1.00 60.18 327 ASN A CA 1
ATOM 2091 C C . ASN B 1 126 ? -11.435 -5.353 19.013 1.00 58.63 327 ASN A C 1
ATOM 2092 O O . ASN B 1 126 ? -12.191 -4.658 18.344 1.00 56.17 327 ASN A O 1
ATOM 2097 N N . TYR B 1 127 ? -11.550 -5.512 20.332 1.00 61.04 328 TYR A N 1
ATOM 2098 C CA . TYR B 1 127 ? -12.629 -4.887 21.092 1.00 52.70 328 TYR A CA 1
ATOM 2099 C C . TYR B 1 127 ? -12.657 -3.385 20.877 1.00 52.29 328 TYR A C 1
ATOM 2100 O O . TYR B 1 127 ? -13.718 -2.819 20.620 1.00 54.77 328 TYR A O 1
ATOM 2109 N N . ARG B 1 128 ? -11.500 -2.735 20.988 1.00 53.35 329 ARG A N 1
ATOM 2110 C CA . ARG B 1 128 ? -11.430 -1.283 20.813 1.00 54.29 329 ARG A CA 1
ATOM 2111 C C . ARG B 1 128 ? -11.807 -0.838 19.398 1.00 51.92 329 ARG A C 1
ATOM 2112 O O . ARG B 1 128 ? -12.468 0.187 19.211 1.00 50.42 329 ARG A O 1
ATOM 2120 N N . MET B 1 129 ? -11.343 -1.598 18.409 1.00 55.70 330 MET A N 1
ATOM 2121 C CA . MET B 1 129 ? -11.587 -1.286 17.005 1.00 53.84 330 MET A CA 1
ATOM 2122 C C . MET B 1 129 ? -13.101 -1.238 16.777 1.00 49.98 330 MET A C 1
ATOM 2123 O O . MET B 1 129 ? -13.639 -0.207 16.381 1.00 48.93 330 MET A O 1
ATOM 2128 N N . ALA B 1 130 ? -13.790 -2.331 17.100 1.00 48.57 331 ALA A N 1
ATOM 2129 C CA . ALA B 1 130 ? -15.237 -2.396 16.932 1.00 50.42 331 ALA A CA 1
ATOM 2130 C C . ALA B 1 130 ? -15.941 -1.336 17.758 1.00 48.97 331 ALA A C 1
ATOM 2131 O O . ALA B 1 130 ? -16.908 -0.727 17.297 1.00 47.99 331 ALA A O 1
ATOM 2133 N N . GLU B 1 131 ? -15.449 -1.110 18.974 1.00 51.25 332 GLU A N 1
ATOM 2134 C CA . GLU B 1 131 ? -16.082 -0.176 19.906 1.00 49.78 332 GLU A CA 1
ATOM 2135 C C . GLU B 1 131 ? -15.984 1.260 19.416 1.00 53.45 332 GLU A C 1
ATOM 2136 O O . GLU B 1 131 ? -16.966 2.008 19.473 1.00 52.16 332 GLU A O 1
ATOM 2142 N N . ALA B 1 132 ? -14.800 1.635 18.925 1.00 45.65 333 ALA A N 1
ATOM 2143 C CA . ALA B 1 132 ? -14.581 2.985 18.441 1.00 44.47 333 ALA A CA 1
ATOM 2144 C C . ALA B 1 132 ? -15.379 3.270 17.155 1.00 46.80 333 ALA A C 1
ATOM 2145 O O . ALA B 1 132 ? -15.873 4.383 16.946 1.00 47.33 333 ALA A O 1
ATOM 2147 N N . LEU B 1 133 ? -15.483 2.267 16.289 1.00 46.31 334 LEU A N 1
ATOM 2148 C CA . LEU B 1 133 ? -16.200 2.412 15.023 1.00 43.17 334 LEU A CA 1
ATOM 2149 C C . LEU B 1 133 ? -17.683 2.616 15.327 1.00 44.62 334 LEU A C 1
ATOM 2150 O O . LEU B 1 133 ? -18.318 3.543 14.834 1.00 44.60 334 LEU A O 1
ATOM 2155 N N . LEU B 1 134 ? -18.223 1.747 16.162 1.00 43.05 335 LEU A N 1
ATOM 2156 C CA . LEU B 1 134 ? -19.611 1.860 16.589 1.00 47.84 335 LEU A CA 1
ATOM 2157 C C . LEU B 1 134 ? -19.935 3.251 17.174 1.00 49.34 335 LEU A C 1
ATOM 2158 O O . LEU B 1 134 ? -20.925 3.894 16.793 1.00 48.54 335 LEU A O 1
ATOM 2163 N N . LYS B 1 135 ? -19.078 3.713 18.079 1.00 51.23 336 LYS A N 1
ATOM 2164 C CA . LYS B 1 135 ? -19.285 4.976 18.794 1.00 53.96 336 LYS A CA 1
ATOM 2165 C C . LYS B 1 135 ? -19.326 6.165 17.842 1.00 53.55 336 LYS A C 1
ATOM 2166 O O . LYS B 1 135 ? -20.058 7.122 18.061 1.00 58.75 336 LYS A O 1
ATOM 2172 N N . SER B 1 136 ? -18.537 6.093 16.778 1.00 46.35 337 SER A N 1
ATOM 2173 C CA . SER B 1 136 ? -18.508 7.149 15.785 1.00 49.78 337 SER A CA 1
ATOM 2174 C C . SER B 1 136 ? -19.793 7.117 14.959 1.00 55.42 337 SER A C 1
ATOM 2175 O O . SER B 1 136 ? -20.078 8.046 14.200 1.00 51.59 337 SER A O 1
ATOM 2178 N N . ARG B 1 137 ? -20.570 6.045 15.113 1.00 49.96 338 ARG A N 1
ATOM 2179 C CA . ARG B 1 137 ? -21.829 5.928 14.408 1.00 53.02 338 ARG A CA 1
ATOM 2180 C C . ARG B 1 137 ? -23.001 6.073 15.398 1.00 54.71 338 ARG A C 1
ATOM 2181 O O . ARG B 1 137 ? -24.150 5.867 15.035 1.00 50.61 338 ARG A O 1
ATOM 2189 N N . GLY B 1 138 ? -22.698 6.439 16.642 1.00 53.88 339 GLY A N 1
ATOM 2190 C CA . GLY B 1 138 ? -23.731 6.667 17.646 1.00 59.85 339 GLY A CA 1
ATOM 2191 C C . GLY B 1 138 ? -24.267 5.445 18.389 1.00 58.13 339 GLY A C 1
ATOM 2192 O O . GLY B 1 138 ? -25.366 5.469 18.954 1.00 61.67 339 GLY A O 1
ATOM 2193 N N . VAL B 1 139 ? -23.489 4.373 18.402 1.00 54.55 340 VAL A N 1
ATOM 2194 C CA . VAL B 1 139 ? -23.938 3.122 18.985 1.00 52.39 340 VAL A CA 1
ATOM 2195 C C . VAL B 1 139 ? -22.930 2.744 20.053 1.00 55.28 340 VAL A C 1
ATOM 2196 O O . VAL B 1 139 ? -21.730 2.900 19.866 1.00 56.73 340 VAL A O 1
ATOM 2200 N N . TYR B 1 140 ? -23.417 2.256 21.183 1.00 55.47 341 TYR A N 1
ATOM 2201 C CA . TYR B 1 140 ? -22.539 1.921 22.288 1.00 56.99 341 TYR A CA 1
ATOM 2202 C C . TYR B 1 140 ? -22.536 0.412 22.421 1.00 52.55 341 TYR A C 1
ATOM 2203 O O . TYR B 1 140 ? -23.578 -0.229 22.472 1.00 64.44 341 TYR A O 1
ATOM 2212 N N . MET B 1 141 ? -21.352 -0.165 22.391 1.00 54.88 342 MET A N 1
ATOM 2213 C CA . MET B 1 141 ? -21.242 -1.604 22.290 1.00 57.46 342 MET A CA 1
ATOM 2214 C C . MET B 1 141 ? -21.000 -2.152 23.688 1.00 54.61 342 MET A C 1
ATOM 2215 O O . MET B 1 141 ? -20.417 -1.487 24.532 1.00 52.44 342 MET A O 1
ATOM 2220 N N . HIS B 1 142 ? -21.460 -3.364 23.933 1.00 52.70 343 HIS A N 1
ATOM 2221 C CA . HIS B 1 142 ? -21.189 -4.012 25.196 1.00 56.39 343 HIS A CA 1
ATOM 2222 C C . HIS B 1 142 ? -21.076 -5.496 24.938 1.00 51.63 343 HIS A C 1
ATOM 2223 O O . HIS B 1 142 ? -21.896 -6.081 24.237 1.00 52.97 343 HIS A O 1
ATOM 2230 N N . ASP B 1 143 ? -20.029 -6.100 25.471 1.00 54.12 344 ASP A N 1
ATOM 2231 C CA . ASP B 1 143 ? -19.858 -7.526 25.328 1.00 58.34 344 ASP A CA 1
ATOM 2232 C C . ASP B 1 143 ? -20.926 -8.249 26.144 1.00 60.48 344 ASP A C 1
ATOM 2233 O O . ASP B 1 143 ? -21.532 -7.664 27.041 1.00 63.13 344 ASP A O 1
ATOM 2238 N N . ILE B 1 144 ? -21.178 -9.509 25.811 1.00 61.17 345 ILE A N 1
ATOM 2239 C CA . ILE B 1 144 ? -22.120 -10.325 26.561 1.00 59.10 345 ILE A CA 1
ATOM 2240 C C . ILE B 1 144 ? -21.343 -11.499 27.111 1.00 64.44 345 ILE A C 1
ATOM 2241 O O . ILE B 1 144 ? -20.777 -12.271 26.345 1.00 65.66 345 ILE A O 1
ATOM 2246 N N . ASN B 1 145 ? -21.291 -11.627 28.435 1.00 64.46 346 ASN A N 1
ATOM 2247 C CA . ASN B 1 145 ? -20.611 -12.773 29.028 1.00 62.56 346 ASN A CA 1
ATOM 2248 C C . ASN B 1 145 ? -21.536 -13.963 29.200 1.00 61.31 346 ASN A C 1
ATOM 2249 O O . ASN B 1 145 ? -21.186 -15.071 28.821 1.00 64.04 346 ASN A O 1
ATOM 2254 N N . ILE B 1 146 ? -22.713 -13.731 29.780 1.00 62.58 347 ILE A N 1
ATOM 2255 C CA . ILE B 1 146 ? -23.741 -14.765 29.908 1.00 59.49 347 ILE A CA 1
ATOM 2256 C C . ILE B 1 146 ? -25.124 -14.150 29.903 1.00 54.44 347 ILE A C 1
ATOM 2257 O O . ILE B 1 146 ? -25.285 -12.929 29.948 1.00 57.00 347 ILE A O 1
ATOM 2262 N N . LEU B 1 147 ? -26.127 -15.013 29.869 1.00 58.29 348 LEU A N 1
ATOM 2263 C CA . LEU B 1 147 ? -27.516 -14.622 30.050 1.00 63.50 348 LEU A CA 1
ATOM 2264 C C . LEU B 1 147 ? -27.985 -15.237 31.366 1.00 61.24 348 LEU A C 1
ATOM 2265 O O . LEU B 1 147 ? -27.492 -16.295 31.760 1.00 56.16 348 LEU A O 1
ATOM 2270 N N . GLY B 1 148 ? -28.936 -14.591 32.037 1.00 60.78 349 GLY A N 1
ATOM 2271 C CA . GLY B 1 148 ? -29.496 -15.152 33.253 1.00 58.43 349 GLY A CA 1
ATOM 2272 C C . GLY B 1 148 ? -30.935 -14.744 33.488 1.00 64.15 349 GLY A C 1
ATOM 2273 O O . GLY B 1 148 ? -31.480 -13.941 32.738 1.00 63.22 349 GLY A O 1
ATOM 2274 N N . ASN B 1 149 ? -31.555 -15.305 34.527 1.00 65.41 350 ASN A N 1
ATOM 2275 C CA . ASN B 1 149 ? -32.890 -14.879 34.947 1.00 61.51 350 ASN A CA 1
ATOM 2276 C C . ASN B 1 149 ? -32.839 -14.184 36.316 1.00 62.04 350 ASN A C 1
ATOM 2277 O O . ASN B 1 149 ? -31.897 -14.381 37.091 1.00 60.73 350 ASN A O 1
ATOM 2282 N N . ILE B 1 150 ? -33.837 -13.364 36.621 1.00 62.69 351 ILE A N 1
ATOM 2283 C CA . ILE B 1 150 ? -33.869 -12.699 37.924 1.00 59.70 351 ILE A CA 1
ATOM 2284 C C . ILE B 1 150 ? -34.968 -13.275 38.812 1.00 61.88 351 ILE A C 1
ATOM 2285 O O . ILE B 1 150 ? -36.129 -13.355 38.398 1.00 66.14 351 ILE A O 1
ATOM 2290 N N . LEU B 1 151 ? -34.588 -13.694 40.019 1.00 62.33 352 LEU A N 1
ATOM 2291 C CA . LEU B 1 151 ? -35.544 -14.149 41.033 1.00 61.87 352 LEU A CA 1
ATOM 2292 C C . LEU B 1 151 ? -35.484 -13.240 42.252 1.00 64.39 352 LEU A C 1
ATOM 2293 O O . LEU B 1 151 ? -34.421 -12.713 42.605 1.00 58.69 352 LEU A O 1
ATOM 2298 N N . VAL B 1 152 ? -36.629 -13.042 42.892 1.00 70.06 353 VAL A N 1
ATOM 2299 C CA . VAL B 1 152 ? -36.664 -12.247 44.113 1.00 66.74 353 VAL A CA 1
ATOM 2300 C C . VAL B 1 152 ? -37.220 -13.070 45.274 1.00 66.46 353 VAL A C 1
ATOM 2301 O O . VAL B 1 152 ? -38.261 -13.719 45.162 1.00 67.96 353 VAL A O 1
ATOM 2305 N N . LYS B 1 153 ? -36.494 -13.067 46.378 1.00 64.50 354 LYS A N 1
ATOM 2306 C CA . LYS B 1 153 ? -36.892 -13.850 47.529 1.00 69.68 354 LYS A CA 1
ATOM 2307 C C . LYS B 1 153 ? -36.899 -12.927 48.728 1.00 63.57 354 LYS A C 1
ATOM 2308 O O . LYS B 1 153 ? -35.842 -12.442 49.137 1.00 63.63 354 LYS A O 1
ATOM 2314 N N . GLU B 1 154 ? -38.094 -12.663 49.256 1.00 61.94 355 GLU A N 1
ATOM 2315 C CA . GLU B 1 154 ? -38.257 -11.800 50.422 1.00 63.10 355 GLU A CA 1
ATOM 2316 C C . GLU B 1 154 ? -37.553 -10.466 50.220 1.00 67.30 355 GLU A C 1
ATOM 2317 O O . GLU B 1 154 ? -36.799 -10.016 51.112 1.00 57.08 355 GLU A O 1
ATOM 2323 N N . GLY B 1 155 ? -37.767 -9.858 49.048 1.00 55.93 356 GLY A N 1
ATOM 2324 C CA . GLY B 1 155 ? -37.177 -8.568 48.733 1.00 57.52 356 GLY A CA 1
ATOM 2325 C C . GLY B 1 155 ? -35.734 -8.600 48.227 1.00 62.57 356 GLY A C 1
ATOM 2326 O O . GLY B 1 155 ? -35.202 -7.568 47.811 1.00 63.85 356 GLY A O 1
ATOM 2327 N N . VAL B 1 156 ? -35.105 -9.774 48.240 1.00 61.09 357 VAL A N 1
ATOM 2328 C CA . VAL B 1 156 ? -33.710 -9.898 47.813 1.00 60.61 357 VAL A CA 1
ATOM 2329 C C . VAL B 1 156 ? -33.537 -10.536 46.418 1.00 59.88 357 VAL A C 1
ATOM 2330 O O . VAL B 1 156 ? -34.077 -11.608 46.138 1.00 59.72 357 VAL A O 1
ATOM 2334 N N . LEU B 1 157 ? -32.761 -9.875 45.561 1.00 59.05 358 LEU A N 1
ATOM 2335 C CA . LEU B 1 157 ? -32.542 -10.325 44.175 1.00 58.50 358 LEU A CA 1
ATOM 2336 C C . LEU B 1 157 ? -31.452 -11.382 44.035 1.00 53.97 358 LEU A C 1
ATOM 2337 O O . LEU B 1 157 ? -30.360 -11.251 44.603 1.00 55.27 358 LEU A O 1
ATOM 2342 N N . PHE B 1 158 ? -31.757 -12.418 43.263 1.00 50.89 359 PHE A N 1
ATOM 2343 C CA . PHE B 1 158 ? -30.793 -13.455 42.928 1.00 53.04 359 PHE A CA 1
ATOM 2344 C C . PHE B 1 158 ? -30.736 -13.686 41.422 1.00 57.16 359 PHE A C 1
ATOM 2345 O O . PHE B 1 158 ? -31.718 -13.493 40.699 1.00 53.72 359 PHE A O 1
ATOM 2353 N N . PHE B 1 159 ? -29.579 -14.123 40.960 1.00 60.36 360 PHE A N 1
ATOM 2354 C CA . PHE B 1 159 ? -29.326 -14.223 39.533 1.00 53.01 360 PHE A CA 1
ATOM 2355 C C . PHE B 1 159 ? -28.978 -15.662 39.201 1.00 51.53 360 PHE A C 1
ATOM 2356 O O . PHE B 1 159 ? -28.007 -16.206 39.721 1.00 49.94 360 PHE A O 1
ATOM 2364 N N . VAL B 1 160 ? -29.818 -16.296 38.387 1.00 53.46 361 VAL A N 1
ATOM 2365 C CA . VAL B 1 160 ? -29.649 -17.711 38.080 1.00 54.24 361 VAL A CA 1
ATOM 2366 C C . VAL B 1 160 ? -29.470 -17.888 36.585 1.00 54.75 361 VAL A C 1
ATOM 2367 O O . VAL B 1 160 ? -29.750 -16.974 35.807 1.00 53.56 361 VAL A O 1
ATOM 2371 N N . ASP B 1 161 ? -28.991 -19.060 36.189 1.00 59.97 362 ASP A N 1
ATOM 2372 C CA . ASP B 1 161 ? -28.829 -19.382 34.783 1.00 62.92 362 ASP A CA 1
ATOM 2373 C C . ASP B 1 161 ? -30.186 -19.286 34.096 1.00 65.80 362 ASP A C 1
ATOM 2374 O O . ASP B 1 161 ? -31.183 -19.824 34.590 1.00 68.90 362 ASP A O 1
ATOM 2379 N N . GLY B 1 162 ? -30.234 -18.573 32.977 1.00 64.58 363 GLY A N 1
ATOM 2380 C CA . GLY B 1 162 ? -31.500 -18.298 32.322 1.00 66.99 363 GLY A CA 1
ATOM 2381 C C . GLY B 1 162 ? -31.301 -17.640 30.976 1.00 68.58 363 GLY A C 1
ATOM 2382 O O . GLY B 1 162 ? -30.269 -17.839 30.341 1.00 66.69 363 GLY A O 1
ATOM 2383 N N . ASP B 1 163 ? -32.276 -16.848 30.542 1.00 65.84 364 ASP A N 1
ATOM 2384 C CA . ASP B 1 163 ? -32.175 -16.208 29.240 1.00 64.89 364 ASP A CA 1
ATOM 2385 C C . ASP B 1 163 ? -32.987 -14.926 29.078 1.00 64.52 364 ASP A C 1
ATOM 2386 O O . ASP B 1 163 ? -33.459 -14.633 27.983 1.00 67.34 364 ASP A O 1
ATOM 2391 N N . GLN B 1 164 ? -33.133 -14.147 30.144 1.00 60.15 365 GLN A N 1
ATOM 2392 C CA . GLN B 1 164 ? -33.995 -12.972 30.071 1.00 61.29 365 GLN A CA 1
ATOM 2393 C C . GLN B 1 164 ? -33.247 -11.639 30.081 1.00 65.23 365 GLN A C 1
ATOM 2394 O O . GLN B 1 164 ? -33.778 -10.606 29.645 1.00 57.50 365 GLN A O 1
ATOM 2400 N N . ILE B 1 165 ? -32.019 -11.654 30.590 1.00 59.32 366 ILE A N 1
ATOM 2401 C CA . ILE B 1 165 ? -31.205 -10.445 30.584 1.00 60.50 366 ILE A CA 1
ATOM 2402 C C . ILE B 1 165 ? -29.770 -10.803 30.253 1.00 56.77 366 ILE A C 1
ATOM 2403 O O . ILE B 1 165 ? -29.340 -11.946 30.460 1.00 56.96 366 ILE A O 1
ATOM 2408 N N . VAL B 1 166 ? -29.014 -9.843 29.742 1.00 54.99 367 VAL A N 1
ATOM 2409 C CA . VAL B 1 166 ? -27.587 -10.097 29.607 1.00 56.53 367 VAL A CA 1
ATOM 2410 C C . VAL B 1 166 ? -26.864 -9.670 30.874 1.00 56.87 367 VAL A C 1
ATOM 2411 O O . VAL B 1 166 ? -27.254 -8.701 31.546 1.00 54.89 367 VAL A O 1
ATOM 2415 N N . LEU B 1 167 ? -25.821 -10.420 31.200 1.00 58.42 368 LEU A N 1
ATOM 2416 C CA . LEU B 1 167 ? -24.977 -10.117 32.331 1.00 56.23 368 LEU A CA 1
ATOM 2417 C C . LEU B 1 167 ? -23.534 -10.181 31.876 1.00 61.45 368 LEU A C 1
ATOM 2418 O O . LEU B 1 167 ? -23.027 -11.250 31.534 1.00 60.98 368 LEU A O 1
ATOM 2423 N N . SER B 1 168 ? -22.854 -9.047 31.883 1.00 58.55 369 SER A N 1
ATOM 2424 C CA . SER B 1 168 ? -21.459 -9.068 31.502 1.00 66.54 369 SER A CA 1
ATOM 2425 C C . SER B 1 168 ? -20.629 -8.221 32.450 1.00 60.41 369 SER A C 1
ATOM 2426 O O . SER B 1 168 ? -21.110 -7.227 32.994 1.00 65.99 369 SER A O 1
ATOM 2429 N N . GLN B 1 169 ? -19.391 -8.633 32.660 1.00 59.82 370 GLN A N 1
ATOM 2430 C CA . GLN B 1 169 ? -18.469 -7.882 33.495 1.00 65.56 370 GLN A CA 1
ATOM 2431 C C . GLN B 1 169 ? -18.314 -6.443 33.004 1.00 67.73 370 GLN A C 1
ATOM 2432 O O . GLN B 1 169 ? -18.107 -6.202 31.822 1.00 69.18 370 GLN A O 1
ATOM 2438 N N . GLU B 1 170 ? -18.477 -5.493 33.902 1.00 71.08 371 GLU A N 1
ATOM 2439 C CA . GLU B 1 170 ? -18.384 -4.077 33.511 1.00 75.47 371 GLU A CA 1
ATOM 2440 C C . GLU B 1 170 ? -16.995 -3.579 33.841 1.00 84.63 371 GLU A C 1
ATOM 2441 O O . GLU B 1 170 ? -16.731 -3.343 35.022 1.00 88.32 371 GLU A O 1
ATOM 2447 N N . GLN C 1 10 ? -69.515 -32.246 53.033 1.00 108.17 211 GLN B N 1
ATOM 2448 C CA . GLN C 1 10 ? -68.589 -32.697 51.961 1.00 109.18 211 GLN B CA 1
ATOM 2449 C C . GLN C 1 10 ? -68.488 -31.629 50.867 1.00 106.05 211 GLN B C 1
ATOM 2450 O O . GLN C 1 10 ? -68.633 -32.001 49.695 1.00 101.27 211 GLN B O 1
ATOM 2456 N N . PRO C 1 11 ? -68.251 -30.334 51.169 1.00 105.23 212 PRO B N 1
ATOM 2457 C CA . PRO C 1 11 ? -68.251 -29.295 50.135 1.00 96.52 212 PRO B CA 1
ATOM 2458 C C . PRO C 1 11 ? -67.044 -29.488 49.211 1.00 94.67 212 PRO B C 1
ATOM 2459 O O . PRO C 1 11 ? -65.948 -29.211 49.646 1.00 93.03 212 PRO B O 1
ATOM 2463 N N . ALA C 1 12 ? -67.269 -29.978 47.989 1.00 91.62 213 ALA B N 1
ATOM 2464 C CA . ALA C 1 12 ? -66.189 -30.258 47.035 1.00 72.70 213 ALA B CA 1
ATOM 2465 C C . ALA C 1 12 ? -65.250 -29.077 46.904 1.00 68.39 213 ALA B C 1
ATOM 2466 O O . ALA C 1 12 ? -65.695 -27.957 46.670 1.00 76.06 213 ALA B O 1
ATOM 2468 N N . ALA C 1 13 ? -63.953 -29.321 47.043 1.00 65.27 214 ALA B N 1
ATOM 2469 C CA . ALA C 1 13 ? -62.971 -28.247 46.912 1.00 72.27 214 ALA B CA 1
ATOM 2470 C C . ALA C 1 13 ? -63.085 -27.473 45.587 1.00 75.73 214 ALA B C 1
ATOM 2471 O O . ALA C 1 13 ? -62.865 -26.262 45.548 1.00 79.38 214 ALA B O 1
ATOM 2473 N N . ILE C 1 14 ? -63.422 -28.170 44.505 1.00 71.90 215 ILE B N 1
ATOM 2474 C CA . ILE C 1 14 ? -63.480 -27.529 43.195 1.00 70.36 215 ILE B CA 1
ATOM 2475 C C . ILE C 1 14 ? -64.740 -26.673 43.052 1.00 74.14 215 ILE B C 1
ATOM 2476 O O . ILE C 1 14 ? -64.709 -25.623 42.407 1.00 75.20 215 ILE B O 1
ATOM 2481 N N . GLU C 1 15 ? -65.841 -27.113 43.663 1.00 73.06 216 GLU B N 1
ATOM 2482 C CA . GLU C 1 15 ? -67.044 -26.283 43.755 1.00 76.21 216 GLU B CA 1
ATOM 2483 C C . GLU C 1 15 ? -66.746 -25.000 44.527 1.00 76.85 216 GLU B C 1
ATOM 2484 O O . GLU C 1 15 ? -67.163 -23.916 44.126 1.00 77.16 216 GLU B O 1
ATOM 2490 N N . ALA C 1 16 ? -66.008 -25.132 45.626 1.00 76.57 217 ALA B N 1
ATOM 2491 C CA . ALA C 1 16 ? -65.660 -23.984 46.461 1.00 79.66 217 ALA B CA 1
ATOM 2492 C C . ALA C 1 16 ? -64.795 -22.965 45.719 1.00 76.79 217 ALA B C 1
ATOM 2493 O O . ALA C 1 16 ? -65.000 -21.762 45.853 1.00 79.38 217 ALA B O 1
ATOM 2495 N N . PHE C 1 17 ? -63.829 -23.448 44.944 1.00 79.54 218 PHE B N 1
ATOM 2496 C CA . PHE C 1 17 ? -62.971 -22.572 44.146 1.00 79.83 218 PHE B CA 1
ATOM 2497 C C . PHE C 1 17 ? -63.730 -21.869 43.010 1.00 80.58 218 PHE B C 1
ATOM 2498 O O . PHE C 1 17 ? -63.470 -20.704 42.710 1.00 82.19 218 PHE B O 1
ATOM 2506 N N . ILE C 1 18 ? -64.666 -22.582 42.389 1.00 79.22 219 ILE B N 1
ATOM 2507 C CA . ILE C 1 18 ? -65.440 -22.049 41.264 1.00 83.44 219 ILE B CA 1
ATOM 2508 C C . ILE C 1 18 ? -66.407 -20.949 41.695 1.00 86.32 219 ILE B C 1
ATOM 2509 O O . ILE C 1 18 ? -66.473 -19.885 41.069 1.00 86.58 219 ILE B O 1
ATOM 2514 N N . ASN C 1 19 ? -67.153 -21.223 42.764 1.00 86.91 220 ASN B N 1
ATOM 2515 C CA . ASN C 1 19 ? -68.087 -20.263 43.344 1.00 85.96 220 ASN B CA 1
ATOM 2516 C C . ASN C 1 19 ? -67.389 -19.225 44.212 1.00 83.70 220 ASN B C 1
ATOM 2517 O O . ASN C 1 19 ? -68.037 -18.494 44.949 1.00 82.80 220 ASN B O 1
ATOM 2522 N N . SER C 1 20 ? -66.065 -19.164 44.125 1.00 82.02 221 SER B N 1
ATOM 2523 C CA . SER C 1 20 ? -65.324 -18.136 44.834 1.00 84.87 221 SER B CA 1
ATOM 2524 C C . SER C 1 20 ? -65.322 -16.868 43.992 1.00 93.44 221 SER B C 1
ATOM 2525 O O . SER C 1 20 ? -65.493 -16.931 42.770 1.00 89.62 221 SER B O 1
ATOM 2528 N N . PRO C 1 21 ? -65.167 -15.707 44.649 1.00 99.24 222 PRO B N 1
ATOM 2529 C CA . PRO C 1 21 ? -65.041 -14.417 43.960 1.00 97.18 222 PRO B CA 1
ATOM 2530 C C . PRO C 1 21 ? -63.834 -14.406 43.029 1.00 95.87 222 PRO B C 1
ATOM 2531 O O . PRO C 1 21 ? -63.952 -13.941 41.900 1.00 97.32 222 PRO B O 1
ATOM 2535 N N . GLU C 1 22 ? -62.700 -14.903 43.525 1.00 96.38 223 GLU B N 1
ATOM 2536 C CA . GLU C 1 22 ? -61.456 -15.052 42.768 1.00 97.83 223 GLU B CA 1
ATOM 2537 C C . GLU C 1 22 ? -61.710 -15.526 41.340 1.00 95.62 223 GLU B C 1
ATOM 2538 O O . GLU C 1 22 ? -61.178 -14.977 40.378 1.00 94.33 223 GLU B O 1
ATOM 2544 N N . PHE C 1 23 ? -62.536 -16.556 41.225 1.00 92.85 224 PHE B N 1
ATOM 2545 C CA . PHE C 1 23 ? -62.892 -17.149 39.950 1.00 91.11 224 PHE B CA 1
ATOM 2546 C C . PHE C 1 23 ? -63.966 -16.320 39.240 1.00 93.15 224 PHE B C 1
ATOM 2547 O O . PHE C 1 23 ? -63.891 -16.104 38.027 1.00 94.59 224 PHE B O 1
ATOM 2555 N N . GLN C 1 24 ? -64.961 -15.863 40.004 1.00 91.58 225 GLN B N 1
ATOM 2556 C CA . GLN C 1 24 ? -66.085 -15.098 39.463 1.00 90.02 225 GLN B CA 1
ATOM 2557 C C . GLN C 1 24 ? -65.767 -13.624 39.209 1.00 91.85 225 GLN B C 1
ATOM 2558 O O . GLN C 1 24 ? -66.618 -12.868 38.738 1.00 94.56 225 GLN B O 1
ATOM 2564 N N . LYS C 1 25 ? -64.542 -13.229 39.532 1.00 90.84 226 LYS B N 1
ATOM 2565 C CA . LYS C 1 25 ? -64.035 -11.899 39.237 1.00 90.56 226 LYS B CA 1
ATOM 2566 C C . LYS C 1 25 ? -64.046 -11.678 37.727 1.00 94.87 226 LYS B C 1
ATOM 2567 O O . LYS C 1 25 ? -63.886 -12.627 36.956 1.00 94.79 226 LYS B O 1
ATOM 2573 N N . ASN C 1 26 ? -64.263 -10.438 37.300 1.00 96.85 227 ASN B N 1
ATOM 2574 C CA . ASN C 1 26 ? -64.084 -10.089 35.893 1.00 92.20 227 ASN B CA 1
ATOM 2575 C C . ASN C 1 26 ? -62.600 -9.916 35.595 1.00 88.25 227 ASN B C 1
ATOM 2576 O O . ASN C 1 26 ? -61.935 -9.055 36.158 1.00 93.82 227 ASN B O 1
ATOM 2581 N N . ILE C 1 27 ? -62.097 -10.752 34.697 1.00 92.36 228 ILE B N 1
ATOM 2582 C CA . ILE C 1 27 ? -60.667 -10.979 34.551 1.00 94.09 228 ILE B CA 1
ATOM 2583 C C . ILE C 1 27 ? -60.116 -10.453 33.227 1.00 93.81 228 ILE B C 1
ATOM 2584 O O . ILE C 1 27 ? -60.753 -10.601 32.180 1.00 92.53 228 ILE B O 1
ATOM 2589 N N . ARG C 1 28 ? -58.941 -9.827 33.287 1.00 96.21 229 ARG B N 1
ATOM 2590 C CA . ARG C 1 28 ? -58.171 -9.485 32.093 1.00 96.87 229 ARG B CA 1
ATOM 2591 C C . ARG C 1 28 ? -57.122 -10.556 31.821 1.00 95.45 229 ARG B C 1
ATOM 2592 O O . ARG C 1 28 ? -56.595 -11.164 32.750 1.00 95.19 229 ARG B O 1
ATOM 2600 N N . MET C 1 29 ? -56.822 -10.779 30.544 1.00 98.30 230 MET B N 1
ATOM 2601 C CA . MET C 1 29 ? -55.776 -11.718 30.139 1.00 96.55 230 MET B CA 1
ATOM 2602 C C . MET C 1 29 ? -54.407 -11.214 30.583 1.00 101.90 230 MET B C 1
ATOM 2603 O O . MET C 1 29 ? -53.501 -11.999 30.867 1.00 101.87 230 MET B O 1
ATOM 2608 N N . ARG C 1 30 ? -54.276 -9.891 30.636 1.00 107.50 231 ARG B N 1
ATOM 2609 C CA . ARG C 1 30 ? -53.057 -9.226 31.077 1.00 106.17 231 ARG B CA 1
ATOM 2610 C C . ARG C 1 30 ? -52.708 -9.639 32.503 1.00 102.94 231 ARG B C 1
ATOM 2611 O O . ARG C 1 30 ? -51.539 -9.825 32.834 1.00 106.48 231 ARG B O 1
ATOM 2619 N N . ASP C 1 31 ? -53.736 -9.801 33.331 1.00 98.79 232 ASP B N 1
ATOM 2620 C CA . ASP C 1 31 ? -53.570 -10.021 34.769 1.00 100.46 232 ASP B CA 1
ATOM 2621 C C . ASP C 1 31 ? -53.187 -11.451 35.175 1.00 99.67 232 ASP B C 1
ATOM 2622 O O . ASP C 1 31 ? -52.698 -11.677 36.285 1.00 103.47 232 ASP B O 1
ATOM 2627 N N . ILE C 1 32 ? -53.402 -12.410 34.281 1.00 99.54 233 ILE B N 1
ATOM 2628 C CA . ILE C 1 32 ? -53.180 -13.817 34.608 1.00 97.21 233 ILE B CA 1
ATOM 2629 C C . ILE C 1 32 ? -52.128 -14.476 33.727 1.00 93.92 233 ILE B C 1
ATOM 2630 O O . ILE C 1 32 ? -51.927 -15.685 33.802 1.00 93.61 233 ILE B O 1
ATOM 2635 N N . GLU C 1 33 ? -51.464 -13.682 32.896 1.00 97.69 234 GLU B N 1
ATOM 2636 C CA . GLU C 1 33 ? -50.384 -14.186 32.048 1.00 102.32 234 GLU B CA 1
ATOM 2637 C C . GLU C 1 33 ? -49.283 -14.882 32.865 1.00 101.82 234 GLU B C 1
ATOM 2638 O O . GLU C 1 33 ? -48.715 -15.889 32.432 1.00 100.23 234 GLU B O 1
ATOM 2644 N N . LYS C 1 34 ? -49.009 -14.352 34.055 1.00 99.19 235 LYS B N 1
ATOM 2645 C CA . LYS C 1 34 ? -47.951 -14.874 34.918 1.00 99.23 235 LYS B CA 1
ATOM 2646 C C . LYS C 1 34 ? -48.207 -16.309 35.386 1.00 102.06 235 LYS B C 1
ATOM 2647 O O . LYS C 1 34 ? -47.281 -17.004 35.811 1.00 103.44 235 LYS B O 1
ATOM 2653 N N . ASN C 1 35 ? -49.461 -16.745 35.309 1.00 97.61 236 ASN B N 1
ATOM 2654 C CA . ASN C 1 35 ? -49.829 -18.085 35.745 1.00 92.72 236 ASN B CA 1
ATOM 2655 C C . ASN C 1 35 ? -49.915 -19.080 34.595 1.00 92.70 236 ASN B C 1
ATOM 2656 O O . ASN C 1 35 ? -50.414 -20.196 34.766 1.00 90.11 236 ASN B O 1
ATOM 2661 N N . LYS C 1 36 ? -49.443 -18.675 33.420 1.00 93.87 237 LYS B N 1
ATOM 2662 C CA . LYS C 1 36 ? -49.501 -19.538 32.245 1.00 92.72 237 LYS B CA 1
ATOM 2663 C C . LYS C 1 36 ? -48.503 -20.689 32.366 1.00 94.84 237 LYS B C 1
ATOM 2664 O O . LYS C 1 36 ? -47.358 -20.493 32.767 1.00 98.98 237 LYS B O 1
ATOM 2670 N N . ILE C 1 37 ? -48.950 -21.895 32.039 1.00 93.04 238 ILE B N 1
ATOM 2671 C CA . ILE C 1 37 ? -48.119 -23.084 32.170 1.00 92.80 238 ILE B CA 1
ATOM 2672 C C . ILE C 1 37 ? -48.254 -23.960 30.933 1.00 97.52 238 ILE B C 1
ATOM 2673 O O . ILE C 1 37 ? -47.404 -24.808 30.665 1.00 103.93 238 ILE B O 1
ATOM 2678 N N . GLY C 1 38 ? -49.330 -23.751 30.180 1.00 101.04 239 GLY B N 1
ATOM 2679 C CA . GLY C 1 38 ? -49.569 -24.510 28.964 1.00 104.19 239 GLY B CA 1
ATOM 2680 C C . GLY C 1 38 ? -50.107 -23.650 27.835 1.00 104.04 239 GLY B C 1
ATOM 2681 O O . GLY C 1 38 ? -50.730 -22.615 28.071 1.00 105.02 239 GLY B O 1
ATOM 2682 N N . SER C 1 39 ? -49.868 -24.080 26.602 1.00 108.43 240 SER B N 1
ATOM 2683 C CA . SER C 1 39 ? -50.347 -23.351 25.433 1.00 112.07 240 SER B CA 1
ATOM 2684 C C . SER C 1 39 ? -50.543 -24.286 24.242 1.00 114.59 240 SER B C 1
ATOM 2685 O O . SER C 1 39 ? -50.050 -25.416 24.240 1.00 112.74 240 SER B O 1
ATOM 2688 N N . GLY C 1 40 ? -51.269 -23.810 23.234 1.00 118.22 241 GLY B N 1
ATOM 2689 C CA . GLY C 1 40 ? -51.497 -24.585 22.027 1.00 118.26 241 GLY B CA 1
ATOM 2690 C C . GLY C 1 40 ? -52.688 -24.101 21.225 1.00 121.35 241 GLY B C 1
ATOM 2691 O O . GLY C 1 40 ? -53.173 -22.986 21.423 1.00 122.47 241 GLY B O 1
ATOM 2692 N N . SER C 1 41 ? -53.158 -24.946 20.312 1.00 122.31 242 SER B N 1
ATOM 2693 C CA . SER C 1 41 ? -54.324 -24.632 19.494 1.00 124.11 242 SER B CA 1
ATOM 2694 C C . SER C 1 41 ? -55.605 -25.003 20.233 1.00 123.98 242 SER B C 1
ATOM 2695 O O . SER C 1 41 ? -56.709 -24.688 19.789 1.00 126.57 242 SER B O 1
ATOM 2698 N N . GLY C 1 43 ? -56.114 -24.170 23.473 1.00 117.14 244 GLY B N 1
ATOM 2699 C CA . GLY C 1 43 ? -56.356 -23.120 24.435 1.00 108.88 244 GLY B CA 1
ATOM 2700 C C . GLY C 1 43 ? -55.147 -23.122 25.349 1.00 103.36 244 GLY B C 1
ATOM 2701 O O . GLY C 1 43 ? -54.192 -23.863 25.113 1.00 104.73 244 GLY B O 1
ATOM 2702 N N . THR C 1 44 ? -55.185 -22.311 26.396 1.00 96.87 245 THR B N 1
ATOM 2703 C CA . THR C 1 44 ? -54.045 -22.192 27.293 1.00 98.53 245 THR B CA 1
ATOM 2704 C C . THR C 1 44 ? -54.394 -22.598 28.738 1.00 92.54 245 THR B C 1
ATOM 2705 O O . THR C 1 44 ? -55.487 -22.298 29.230 1.00 84.36 245 THR B O 1
ATOM 2709 N N . VAL C 1 45 ? -53.471 -23.297 29.402 1.00 89.96 246 VAL B N 1
ATOM 2710 C CA . VAL C 1 45 ? -53.708 -23.789 30.763 1.00 87.83 246 VAL B CA 1
ATOM 2711 C C . VAL C 1 45 ? -53.067 -22.882 31.804 1.00 85.13 246 VAL B C 1
ATOM 2712 O O . VAL C 1 45 ? -51.873 -22.622 31.751 1.00 88.43 246 VAL B O 1
ATOM 2716 N N . TYR C 1 46 ? -53.869 -22.408 32.751 1.00 82.63 247 TYR B N 1
ATOM 2717 C CA . TYR C 1 46 ? -53.398 -21.465 33.755 1.00 81.57 247 TYR B CA 1
ATOM 2718 C C . TYR C 1 46 ? -53.540 -22.032 35.151 1.00 83.08 247 TYR B C 1
ATOM 2719 O O . TYR C 1 46 ? -54.466 -22.796 35.427 1.00 81.93 247 TYR B O 1
ATOM 2728 N N . ARG C 1 47 ? -52.633 -21.639 36.040 1.00 86.87 248 ARG B N 1
ATOM 2729 C CA . ARG C 1 47 ? -52.722 -22.049 37.434 1.00 81.58 248 ARG B CA 1
ATOM 2730 C C . ARG C 1 47 ? -53.177 -20.890 38.314 1.00 85.77 248 ARG B C 1
ATOM 2731 O O . ARG C 1 47 ? -52.396 -19.996 38.630 1.00 88.33 248 ARG B O 1
ATOM 2739 N N . LEU C 1 48 ? -54.447 -20.920 38.706 1.00 82.66 249 LEU B N 1
ATOM 2740 C CA . LEU C 1 48 ? -55.075 -19.806 39.411 1.00 87.50 249 LEU B CA 1
ATOM 2741 C C . LEU C 1 48 ? -55.292 -20.091 40.885 1.00 87.29 249 LEU B C 1
ATOM 2742 O O . LEU C 1 48 ? -55.895 -19.292 41.598 1.00 89.83 249 LEU B O 1
ATOM 2747 N N . HIS C 1 49 ? -54.806 -21.241 41.327 1.00 88.26 250 HIS B N 1
ATOM 2748 C CA . HIS C 1 49 ? -54.933 -21.661 42.709 1.00 85.59 250 HIS B CA 1
ATOM 2749 C C . HIS C 1 49 ? -53.734 -22.554 42.954 1.00 85.74 250 HIS B C 1
ATOM 2750 O O . HIS C 1 49 ? -53.007 -22.887 42.021 1.00 90.94 250 HIS B O 1
ATOM 2757 N N . ASP C 1 50 ? -53.503 -22.931 44.200 1.00 85.65 251 ASP B N 1
ATOM 2758 C CA . ASP C 1 50 ? -52.471 -23.906 44.493 1.00 90.04 251 ASP B CA 1
ATOM 2759 C C . ASP C 1 50 ? -52.879 -25.267 43.920 1.00 84.21 251 ASP B C 1
ATOM 2760 O O . ASP C 1 50 ? -52.040 -26.029 43.435 1.00 83.58 251 ASP B O 1
ATOM 2765 N N . ASP C 1 51 ? -54.180 -25.543 43.944 1.00 81.48 252 ASP B N 1
ATOM 2766 C CA . ASP C 1 51 ? -54.691 -26.896 43.722 1.00 82.22 252 ASP B CA 1
ATOM 2767 C C . ASP C 1 51 ? -55.522 -27.110 42.445 1.00 77.51 252 ASP B C 1
ATOM 2768 O O . ASP C 1 51 ? -56.050 -28.202 42.227 1.00 68.37 252 ASP B O 1
ATOM 2773 N N . PHE C 1 52 ? -55.639 -26.089 41.603 1.00 73.74 253 PHE B N 1
ATOM 2774 C CA . PHE C 1 52 ? -56.462 -26.227 40.410 1.00 74.03 253 PHE B CA 1
ATOM 2775 C C . PHE C 1 52 ? -55.876 -25.505 39.211 1.00 71.57 253 PHE B C 1
ATOM 2776 O O . PHE C 1 52 ? -55.274 -24.442 39.353 1.00 73.64 253 PHE B O 1
ATOM 2784 N N . VAL C 1 53 ? -56.062 -26.088 38.029 1.00 71.11 254 VAL B N 1
ATOM 2785 C CA . VAL C 1 53 ? -55.683 -25.427 36.782 1.00 70.69 254 VAL B CA 1
ATOM 2786 C C . VAL C 1 53 ? -56.904 -25.198 35.909 1.00 69.12 254 VAL B C 1
ATOM 2787 O O . VAL C 1 53 ? -57.960 -25.785 36.130 1.00 67.20 254 VAL B O 1
ATOM 2791 N N . VAL C 1 54 ? -56.759 -24.322 34.924 1.00 73.88 255 VAL B N 1
ATOM 2792 C CA . VAL C 1 54 ? -57.886 -23.906 34.113 1.00 68.91 255 VAL B CA 1
ATOM 2793 C C . VAL C 1 54 ? -57.476 -23.838 32.661 1.00 72.72 255 VAL B C 1
ATOM 2794 O O . VAL C 1 54 ? -56.539 -23.123 32.311 1.00 72.72 255 VAL B O 1
ATOM 2798 N N . LYS C 1 55 ? -58.167 -24.598 31.816 1.00 72.54 256 LYS B N 1
ATOM 2799 C CA . LYS C 1 55 ? -57.958 -24.491 30.376 1.00 78.09 256 LYS B CA 1
ATOM 2800 C C . LYS C 1 55 ? -58.914 -23.455 29.799 1.00 72.84 256 LYS B C 1
ATOM 2801 O O . LYS C 1 55 ? -60.133 -23.602 29.894 1.00 67.36 256 LYS B O 1
ATOM 2807 N N . ILE C 1 56 ? -58.340 -22.418 29.240 1.00 77.52 257 ILE B N 1
ATOM 2808 C CA . ILE C 1 56 ? -59.160 -21.373 28.564 1.00 85.02 257 ILE B CA 1
ATOM 2809 C C . ILE C 1 56 ? -58.904 -21.518 27.065 1.00 87.69 257 ILE B C 1
ATOM 2810 O O . ILE C 1 56 ? -57.730 -21.416 26.661 1.00 90.65 257 ILE B O 1
ATOM 2815 N N . PRO C 1 57 ? -60.002 -21.447 26.260 1.00 30.00 258 PRO B N 1
ATOM 2816 C CA . PRO C 1 57 ? -59.941 -21.577 24.818 1.00 30.00 258 PRO B CA 1
ATOM 2817 C C . PRO C 1 57 ? -59.391 -20.330 24.138 1.00 30.00 258 PRO B C 1
ATOM 2818 O O . PRO C 1 57 ? -60.031 -19.820 23.257 1.00 30.00 258 PRO B O 1
ATOM 2822 N N . VAL C 1 58 ? -58.263 -19.837 24.615 1.00 30.00 259 VAL B N 1
ATOM 2823 C CA . VAL C 1 58 ? -57.584 -18.734 23.889 1.00 30.00 259 VAL B CA 1
ATOM 2824 C C . VAL C 1 58 ? -56.326 -19.376 23.318 1.00 30.00 259 VAL B C 1
ATOM 2825 O O . VAL C 1 58 ? -55.426 -19.706 24.095 1.00 30.00 259 VAL B O 1
ATOM 2829 N N . ASN C 1 59 ? -56.289 -19.574 22.008 1.00 122.79 260 ASN B N 1
ATOM 2830 C CA . ASN C 1 59 ? -55.156 -20.317 21.413 1.00 127.40 260 ASN B CA 1
ATOM 2831 C C . ASN C 1 59 ? -53.922 -19.433 21.226 1.00 130.61 260 ASN B C 1
ATOM 2832 O O . ASN C 1 59 ? -54.011 -18.224 21.479 1.00 127.52 260 ASN B O 1
ATOM 2837 N N . GLU C 1 60 ? -52.809 -20.044 20.812 1.00 132.98 261 GLU B N 1
ATOM 2838 C CA . GLU C 1 60 ? -51.498 -19.351 20.742 1.00 133.31 261 GLU B CA 1
ATOM 2839 C C . GLU C 1 60 ? -51.703 -17.882 20.364 1.00 135.29 261 GLU B C 1
ATOM 2840 O O . GLU C 1 60 ? -50.933 -17.053 20.878 1.00 131.94 261 GLU B O 1
ATOM 2846 N N . GLY C 1 62 ? -56.636 -17.456 18.992 1.00 139.02 263 GLY B N 1
ATOM 2847 C CA . GLY C 1 62 ? -57.609 -16.588 19.684 1.00 138.29 263 GLY B CA 1
ATOM 2848 C C . GLY C 1 62 ? -58.926 -17.299 19.931 1.00 140.62 263 GLY B C 1
ATOM 2849 O O . GLY C 1 62 ? -59.929 -16.617 20.190 1.00 138.59 263 GLY B O 1
ATOM 2850 N N . ILE C 1 63 ? -58.920 -18.628 19.851 1.00 141.79 264 ILE B N 1
ATOM 2851 C CA . ILE C 1 63 ? -60.165 -19.424 20.050 1.00 141.40 264 ILE B CA 1
ATOM 2852 C C . ILE C 1 63 ? -59.792 -20.831 20.532 1.00 139.56 264 ILE B C 1
ATOM 2853 O O . ILE C 1 63 ? -60.572 -21.758 20.250 1.00 140.21 264 ILE B O 1
ATOM 2858 N N . ARG C 1 73 ? -61.496 -36.250 19.287 1.00 103.69 274 ARG B N 1
ATOM 2859 C CA . ARG C 1 73 ? -61.591 -34.810 19.523 1.00 110.92 274 ARG B CA 1
ATOM 2860 C C . ARG C 1 73 ? -62.718 -34.507 20.510 1.00 105.38 274 ARG B C 1
ATOM 2861 O O . ARG C 1 73 ? -62.587 -34.748 21.719 1.00 99.55 274 ARG B O 1
ATOM 2869 N N . ASN C 1 74 ? -63.823 -33.985 19.978 1.00 106.43 275 ASN B N 1
ATOM 2870 C CA . ASN C 1 74 ? -65.002 -33.646 20.772 1.00 105.09 275 ASN B CA 1
ATOM 2871 C C . ASN C 1 74 ? -64.658 -32.772 21.988 1.00 100.41 275 ASN B C 1
ATOM 2872 O O . ASN C 1 74 ? -65.206 -32.959 23.075 1.00 96.30 275 ASN B O 1
ATOM 2877 N N . SER C 1 75 ? -63.736 -31.832 21.815 1.00 100.54 276 SER B N 1
ATOM 2878 C CA . SER C 1 75 ? -63.210 -31.069 22.977 1.00 95.80 276 SER B CA 1
ATOM 2879 C C . SER C 1 75 ? -64.134 -29.984 23.518 1.00 87.88 276 SER B C 1
ATOM 2880 O O . SER C 1 75 ? -63.764 -28.813 23.428 1.00 88.47 276 SER B O 1
ATOM 2883 N N . HIS C 1 76 ? -65.262 -30.359 24.096 1.00 79.14 277 HIS B N 1
ATOM 2884 C CA . HIS C 1 76 ? -66.075 -29.340 24.797 1.00 82.23 277 HIS B CA 1
ATOM 2885 C C . HIS C 1 76 ? -65.916 -29.594 26.293 1.00 74.72 277 HIS B C 1
ATOM 2886 O O . HIS C 1 76 ? -66.079 -30.737 26.716 1.00 71.25 277 HIS B O 1
ATOM 2893 N N . PRO C 1 77 ? -65.603 -28.572 27.100 1.00 74.55 278 PRO B N 1
ATOM 2894 C CA . PRO C 1 77 ? -65.312 -28.763 28.536 1.00 66.64 278 PRO B CA 1
ATOM 2895 C C . PRO C 1 77 ? -66.382 -29.573 29.252 1.00 71.20 278 PRO B C 1
ATOM 2896 O O . PRO C 1 77 ? -66.053 -30.400 30.107 1.00 69.15 278 PRO B O 1
ATOM 2900 N N . ASP C 1 78 ? -67.641 -29.328 28.897 1.00 71.88 279 ASP B N 1
ATOM 2901 C CA . ASP C 1 78 ? -68.780 -30.084 29.413 1.00 74.81 279 ASP B CA 1
ATOM 2902 C C . ASP C 1 78 ? -68.509 -31.592 29.331 1.00 70.52 279 ASP B C 1
ATOM 2903 O O . ASP C 1 78 ? -68.635 -32.323 30.319 1.00 65.18 279 ASP B O 1
ATOM 2908 N N . ARG C 1 79 ? -68.092 -32.029 28.146 1.00 69.16 280 ARG B N 1
ATOM 2909 C CA . ARG C 1 79 ? -67.874 -33.440 27.840 1.00 67.27 280 ARG B CA 1
ATOM 2910 C C . ARG C 1 79 ? -66.544 -33.974 28.384 1.00 66.23 280 ARG B C 1
ATOM 2911 O O . ARG C 1 79 ? -66.475 -35.090 28.904 1.00 62.95 280 ARG B O 1
ATOM 2919 N N . VAL C 1 80 ? -65.490 -33.183 28.224 1.00 58.95 281 VAL B N 1
ATOM 2920 C CA . VAL C 1 80 ? -64.170 -33.552 28.700 1.00 63.79 281 VAL B CA 1
ATOM 2921 C C . VAL C 1 80 ? -64.188 -33.765 30.224 1.00 64.00 281 VAL B C 1
ATOM 2922 O O . VAL C 1 80 ? -63.615 -34.734 30.741 1.00 57.12 281 VAL B O 1
ATOM 2926 N N . SER C 1 81 ? -64.866 -32.870 30.934 1.00 60.66 282 SER B N 1
ATOM 2927 C CA . SER C 1 81 ? -64.943 -32.971 32.384 1.00 65.25 282 SER B CA 1
ATOM 2928 C C . SER C 1 81 ? -65.639 -34.258 32.791 1.00 60.20 282 SER B C 1
ATOM 2929 O O . SER C 1 81 ? -65.195 -34.955 33.696 1.00 58.56 282 SER B O 1
ATOM 2932 N N . LYS C 1 82 ? -66.708 -34.586 32.085 1.00 62.45 283 LYS B N 1
ATOM 2933 C CA . LYS C 1 82 ? -67.417 -35.831 32.316 1.00 57.92 283 LYS B CA 1
ATOM 2934 C C . LYS C 1 82 ? -66.478 -37.025 32.213 1.00 59.09 283 LYS B C 1
ATOM 2935 O O . LYS C 1 82 ? -66.466 -37.887 33.084 1.00 60.80 283 LYS B O 1
ATOM 2941 N N . TYR C 1 83 ? -65.657 -37.065 31.168 1.00 59.02 284 TYR B N 1
ATOM 2942 C CA . TYR C 1 83 ? -64.817 -38.239 30.962 1.00 56.67 284 TYR B CA 1
ATOM 2943 C C . TYR C 1 83 ? -63.544 -38.230 31.807 1.00 51.13 284 TYR B C 1
ATOM 2944 O O . TYR C 1 83 ? -63.043 -39.294 32.188 1.00 49.10 284 TYR B O 1
ATOM 2953 N N . LEU C 1 84 ? -63.028 -37.044 32.116 1.00 47.57 285 LEU B N 1
ATOM 2954 C CA . LEU C 1 84 ? -61.962 -36.948 33.120 1.00 56.66 285 LEU B CA 1
ATOM 2955 C C . LEU C 1 84 ? -62.416 -37.473 34.486 1.00 52.47 285 LEU B C 1
ATOM 2956 O O . LEU C 1 84 ? -61.703 -38.260 35.104 1.00 54.23 285 LEU B O 1
ATOM 2961 N N . ASN C 1 85 ? -63.599 -37.060 34.942 1.00 57.00 286 ASN B N 1
ATOM 2962 C CA . ASN C 1 85 ? -64.128 -37.538 36.229 1.00 55.92 286 ASN B CA 1
ATOM 2963 C C . ASN C 1 85 ? -64.367 -39.052 36.277 1.00 59.00 286 ASN B C 1
ATOM 2964 O O . ASN C 1 85 ? -64.032 -39.700 37.270 1.00 61.04 286 ASN B O 1
ATOM 2969 N N . MET C 1 86 ? -64.937 -39.610 35.212 1.00 54.68 287 MET B N 1
ATOM 2970 C CA . MET C 1 86 ? -65.063 -41.066 35.090 1.00 55.79 287 MET B CA 1
ATOM 2971 C C . MET C 1 86 ? -63.680 -41.731 35.128 1.00 57.14 287 MET B C 1
ATOM 2972 O O . MET C 1 86 ? -63.450 -42.641 35.921 1.00 55.74 287 MET B O 1
ATOM 2977 N N . ALA C 1 87 ? -62.754 -41.258 34.289 1.00 56.37 288 ALA B N 1
ATOM 2978 C CA . ALA C 1 87 ? -61.418 -41.862 34.176 1.00 53.62 288 ALA B CA 1
ATOM 2979 C C . ALA C 1 87 ? -60.614 -41.838 35.481 1.00 53.35 288 ALA B C 1
ATOM 2980 O O . ALA C 1 87 ? -59.804 -42.731 35.749 1.00 51.65 288 ALA B O 1
ATOM 2982 N N . ASN C 1 88 ? -60.816 -40.796 36.273 1.00 56.16 289 ASN B N 1
ATOM 2983 C CA . ASN C 1 88 ? -60.122 -40.673 37.546 1.00 60.40 289 ASN B CA 1
ATOM 2984 C C . ASN C 1 88 ? -60.929 -41.239 38.694 1.00 57.93 289 ASN B C 1
ATOM 2985 O O . ASN C 1 88 ? -60.488 -41.190 39.839 1.00 56.10 289 ASN B O 1
ATOM 2990 N N . ASP C 1 89 ? -62.107 -41.768 38.373 1.00 58.17 290 ASP B N 1
ATOM 2991 C CA . ASP C 1 89 ? -63.061 -42.221 39.381 1.00 62.97 290 ASP B CA 1
ATOM 2992 C C . ASP C 1 89 ? -63.191 -41.183 40.504 1.00 66.15 290 ASP B C 1
ATOM 2993 O O . ASP C 1 89 ? -63.048 -41.511 41.679 1.00 66.93 290 ASP B O 1
ATOM 2998 N N . ASP C 1 90 ? -63.441 -39.930 40.130 1.00 59.19 291 ASP B N 1
ATOM 2999 C CA . ASP C 1 90 ? -63.456 -38.833 41.086 1.00 59.55 291 ASP B CA 1
ATOM 3000 C C . ASP C 1 90 ? -64.404 -37.777 40.549 1.00 61.40 291 ASP B C 1
ATOM 3001 O O . ASP C 1 90 ? -64.080 -37.042 39.614 1.00 63.23 291 ASP B O 1
ATOM 3006 N N . LYS C 1 91 ? -65.579 -37.710 41.156 1.00 64.21 292 LYS B N 1
ATOM 3007 C CA . LYS C 1 91 ? -66.644 -36.825 40.718 1.00 60.67 292 LYS B CA 1
ATOM 3008 C C . LYS C 1 91 ? -66.253 -35.365 40.891 1.00 58.67 292 LYS B C 1
ATOM 3009 O O . LYS C 1 91 ? -66.904 -34.460 40.361 1.00 56.29 292 LYS B O 1
ATOM 3015 N N . ASN C 1 92 ? -65.187 -35.135 41.641 1.00 54.72 293 ASN B N 1
ATOM 3016 C CA . ASN C 1 92 ? -64.736 -33.776 41.881 1.00 61.79 293 ASN B CA 1
ATOM 3017 C C . ASN C 1 92 ? -63.417 -33.447 41.206 1.00 63.67 293 ASN B C 1
ATOM 3018 O O . ASN C 1 92 ? -62.812 -32.413 41.503 1.00 63.77 293 ASN B O 1
ATOM 3023 N N . PHE C 1 93 ? -62.972 -34.313 40.292 1.00 59.61 294 PHE B N 1
ATOM 3024 C CA . PHE C 1 93 ? -61.709 -34.071 39.616 1.00 59.33 294 PHE B CA 1
ATOM 3025 C C . PHE C 1 93 ? -61.732 -32.789 38.806 1.00 58.36 294 PHE B C 1
ATOM 3026 O O . PHE C 1 93 ? -60.735 -32.053 38.762 1.00 57.13 294 PHE B O 1
ATOM 3034 N N . SER C 1 94 ? -62.873 -32.522 38.169 1.00 61.44 295 SER B N 1
ATOM 3035 C CA . SER C 1 94 ? -62.945 -31.455 37.173 1.00 61.87 295 SER B CA 1
ATOM 3036 C C . SER C 1 94 ? -64.362 -30.932 36.937 1.00 60.79 295 SER B C 1
ATOM 3037 O O . SER C 1 94 ? -65.347 -31.644 37.150 1.00 60.18 295 SER B O 1
ATOM 3040 N N . ARG C 1 95 ? -64.448 -29.688 36.474 1.00 56.72 296 ARG B N 1
ATOM 3041 C CA . ARG C 1 95 ? -65.722 -29.052 36.184 1.00 60.95 296 ARG B CA 1
ATOM 3042 C C . ARG C 1 95 ? -65.647 -28.218 34.916 1.00 62.31 296 ARG B C 1
ATOM 3043 O O . ARG C 1 95 ? -64.594 -27.659 34.576 1.00 56.94 296 ARG B O 1
ATOM 3051 N N . SER C 1 96 ? -66.778 -28.112 34.229 1.00 61.31 297 SER B N 1
ATOM 3052 C CA . SER C 1 96 ? -66.948 -27.039 33.258 1.00 68.64 297 SER B CA 1
ATOM 3053 C C . SER C 1 96 ? -67.477 -25.838 34.039 1.00 70.52 297 SER B C 1
ATOM 3054 O O . SER C 1 96 ? -68.190 -25.997 35.035 1.00 73.21 297 SER B O 1
ATOM 3057 N N . ALA C 1 97 ? -67.112 -24.639 33.607 1.00 70.16 298 ALA B N 1
ATOM 3058 C CA . ALA C 1 97 ? -67.485 -23.442 34.339 1.00 69.62 298 ALA B CA 1
ATOM 3059 C C . ALA C 1 97 ? -67.445 -22.198 33.463 1.00 72.22 298 ALA B C 1
ATOM 3060 O O . ALA C 1 97 ? -66.757 -22.162 32.439 1.00 72.16 298 ALA B O 1
ATOM 3062 N N . ILE C 1 98 ? -68.178 -21.172 33.879 1.00 69.67 299 ILE B N 1
ATOM 3063 C CA . ILE C 1 98 ? -68.137 -19.889 33.199 1.00 71.35 299 ILE B CA 1
ATOM 3064 C C . ILE C 1 98 ? -67.171 -18.951 33.901 1.00 68.38 299 ILE B C 1
ATOM 3065 O O . ILE C 1 98 ? -67.304 -18.688 35.088 1.00 75.32 299 ILE B O 1
ATOM 3070 N N . MET C 1 99 ? -66.188 -18.463 33.158 1.00 69.06 300 MET B N 1
ATOM 3071 C CA . MET C 1 99 ? -65.274 -17.452 33.645 1.00 69.69 300 MET B CA 1
ATOM 3072 C C . MET C 1 99 ? -65.483 -16.225 32.761 1.00 74.29 300 MET B C 1
ATOM 3073 O O . MET C 1 99 ? -65.867 -16.351 31.598 1.00 73.46 300 MET B O 1
ATOM 3078 N N . ASN C 1 100 ? -65.261 -15.036 33.306 1.00 79.09 301 ASN B N 1
ATOM 3079 C CA . ASN C 1 100 ? -65.404 -13.826 32.508 1.00 80.27 301 ASN B CA 1
ATOM 3080 C C . ASN C 1 100 ? -64.051 -13.195 32.196 1.00 83.17 301 ASN B C 1
ATOM 3081 O O . ASN C 1 100 ? -63.366 -12.692 33.089 1.00 79.91 301 ASN B O 1
ATOM 3086 N N . ILE C 1 101 ? -63.692 -13.228 30.913 1.00 84.08 302 ILE B N 1
ATOM 3087 C CA . ILE C 1 101 ? -62.402 -12.750 30.430 1.00 83.51 302 ILE B CA 1
ATOM 3088 C C . ILE C 1 101 ? -62.573 -11.642 29.393 1.00 81.22 302 ILE B C 1
ATOM 3089 O O . ILE C 1 101 ? -63.185 -11.860 28.349 1.00 82.72 302 ILE B O 1
ATOM 3094 N N . ASN C 1 102 ? -62.013 -10.469 29.679 1.00 83.46 303 ASN B N 1
ATOM 3095 C CA . ASN C 1 102 ? -62.191 -9.281 28.843 1.00 83.42 303 ASN B CA 1
ATOM 3096 C C . ASN C 1 102 ? -63.656 -8.937 28.553 1.00 83.01 303 ASN B C 1
ATOM 3097 O O . ASN C 1 102 ? -63.970 -8.432 27.474 1.00 85.88 303 ASN B O 1
ATOM 3102 N N . GLY C 1 103 ? -64.541 -9.217 29.508 1.00 77.82 304 GLY B N 1
ATOM 3103 C CA . GLY C 1 103 ? -65.959 -8.916 29.368 1.00 77.14 304 GLY B CA 1
ATOM 3104 C C . GLY C 1 103 ? -66.775 -10.025 28.723 1.00 78.39 304 GLY B C 1
ATOM 3105 O O . GLY C 1 103 ? -67.998 -9.934 28.633 1.00 86.86 304 GLY B O 1
ATOM 3106 N N . LYS C 1 104 ? -66.089 -11.072 28.280 1.00 76.65 305 LYS B N 1
ATOM 3107 C CA . LYS C 1 104 ? -66.703 -12.209 27.601 1.00 75.06 305 LYS B CA 1
ATOM 3108 C C . LYS C 1 104 ? -66.901 -13.393 28.550 1.00 74.77 305 LYS B C 1
ATOM 3109 O O . LYS C 1 104 ? -65.927 -13.930 29.083 1.00 77.84 305 LYS B O 1
ATOM 3115 N N . ASP C 1 105 ? -68.145 -13.812 28.753 1.00 70.77 306 ASP B N 1
ATOM 3116 C CA . ASP C 1 105 ? -68.398 -15.094 29.392 1.00 72.48 306 ASP B CA 1
ATOM 3117 C C . ASP C 1 105 ? -67.782 -16.191 28.535 1.00 73.95 306 ASP B C 1
ATOM 3118 O O . ASP C 1 105 ? -68.171 -16.365 27.378 1.00 70.36 306 ASP B O 1
ATOM 3123 N N . VAL C 1 106 ? -66.823 -16.922 29.099 1.00 72.21 307 VAL B N 1
ATOM 3124 C CA . VAL C 1 106 ? -66.177 -18.023 28.380 1.00 75.23 307 VAL B CA 1
ATOM 3125 C C . VAL C 1 106 ? -66.326 -19.336 29.149 1.00 73.81 307 VAL B C 1
ATOM 3126 O O . VAL C 1 106 ? -66.141 -19.374 30.367 1.00 71.39 307 VAL B O 1
ATOM 3130 N N . THR C 1 107 ? -66.654 -20.413 28.441 1.00 71.55 308 THR B N 1
ATOM 3131 C CA . THR C 1 107 ? -66.730 -21.724 29.074 1.00 70.15 308 THR B CA 1
ATOM 3132 C C . THR C 1 107 ? -65.325 -22.289 29.238 1.00 72.09 308 THR B C 1
ATOM 3133 O O . THR C 1 107 ? -64.574 -22.388 28.264 1.00 69.95 308 THR B O 1
ATOM 3137 N N . VAL C 1 108 ? -64.967 -22.641 30.473 1.00 67.14 309 VAL B N 1
ATOM 3138 C CA . VAL C 1 108 ? -63.634 -23.170 30.759 1.00 66.02 309 VAL B CA 1
ATOM 3139 C C . VAL C 1 108 ? -63.636 -24.568 31.383 1.00 66.70 309 VAL B C 1
ATOM 3140 O O . VAL C 1 108 ? -64.654 -25.032 31.921 1.00 62.90 309 VAL B O 1
ATOM 3144 N N . LEU C 1 109 ? -62.482 -25.231 31.294 1.00 61.21 310 LEU B N 1
ATOM 3145 C CA . LEU C 1 109 ? -62.273 -26.514 31.946 1.00 58.68 310 LEU B CA 1
ATOM 3146 C C . LEU C 1 109 ? -61.384 -26.334 33.179 1.00 61.92 310 LEU B C 1
ATOM 3147 O O . LEU C 1 109 ? -60.252 -25.845 33.074 1.00 59.15 310 LEU B O 1
ATOM 3152 N N . VAL C 1 110 ? -61.910 -26.733 34.337 1.00 59.10 311 VAL B N 1
ATOM 3153 C CA . VAL C 1 110 ? -61.208 -26.601 35.609 1.00 60.68 311 VAL B CA 1
ATOM 3154 C C . VAL C 1 110 ? -60.923 -27.994 36.115 1.00 59.28 311 VAL B C 1
ATOM 3155 O O . VAL C 1 110 ? -61.850 -28.778 36.280 1.00 59.52 311 VAL B O 1
ATOM 3159 N N . SER C 1 111 ? -59.662 -28.315 36.384 1.00 57.10 312 SER B N 1
ATOM 3160 C CA . SER C 1 111 ? -59.362 -29.624 36.959 1.00 62.58 312 SER B CA 1
ATOM 3161 C C . SER C 1 111 ? -58.374 -29.526 38.112 1.00 64.63 312 SER B C 1
ATOM 3162 O O . SER C 1 111 ? -57.655 -28.529 38.225 1.00 68.55 312 SER B O 1
ATOM 3165 N N . LYS C 1 112 ? -58.354 -30.545 38.976 1.00 64.60 313 LYS B N 1
ATOM 3166 C CA . LYS C 1 112 ? -57.311 -30.663 40.011 1.00 63.74 313 LYS B CA 1
ATOM 3167 C C . LYS C 1 112 ? -55.898 -30.593 39.423 1.00 65.89 313 LYS B C 1
ATOM 3168 O O . LYS C 1 112 ? -55.549 -31.351 38.515 1.00 63.11 313 LYS B O 1
ATOM 3174 N N . TYR C 1 113 ? -55.085 -29.688 39.951 1.00 69.11 314 TYR B N 1
ATOM 3175 C CA . TYR C 1 113 ? -53.680 -29.625 39.589 1.00 69.66 314 TYR B CA 1
ATOM 3176 C C . TYR C 1 113 ? -52.915 -30.846 40.109 1.00 73.27 314 TYR B C 1
ATOM 3177 O O . TYR C 1 113 ? -52.941 -31.150 41.300 1.00 70.82 314 TYR B O 1
ATOM 3186 N N . ILE C 1 114 ? -52.237 -31.537 39.202 1.00 76.14 315 ILE B N 1
ATOM 3187 C CA . ILE C 1 114 ? -51.483 -32.739 39.538 1.00 77.44 315 ILE B CA 1
ATOM 3188 C C . ILE C 1 114 ? -49.991 -32.504 39.328 1.00 74.52 315 ILE B C 1
ATOM 3189 O O . ILE C 1 114 ? -49.525 -32.447 38.189 1.00 73.20 315 ILE B O 1
ATOM 3194 N N . GLN C 1 115 ? -49.246 -32.361 40.423 1.00 80.76 316 GLN B N 1
ATOM 3195 C CA . GLN C 1 115 ? -47.795 -32.180 40.347 1.00 79.80 316 GLN B CA 1
ATOM 3196 C C . GLN C 1 115 ? -47.143 -33.547 40.166 1.00 70.37 316 GLN B C 1
ATOM 3197 O O . GLN C 1 115 ? -47.019 -34.314 41.118 1.00 77.22 316 GLN B O 1
ATOM 3203 N N . GLY C 1 116 ? -46.743 -33.869 38.946 1.00 70.27 317 GLY B N 1
ATOM 3204 C CA . GLY C 1 116 ? -46.268 -35.211 38.680 1.00 73.13 317 GLY B CA 1
ATOM 3205 C C . GLY C 1 116 ? -45.314 -35.389 37.514 1.00 73.95 317 GLY B C 1
ATOM 3206 O O . GLY C 1 116 ? -44.756 -34.430 36.973 1.00 69.99 317 GLY B O 1
ATOM 3207 N N . GLN C 1 117 ? -45.119 -36.654 37.154 1.00 72.86 318 GLN B N 1
ATOM 3208 C CA . GLN C 1 117 ? -44.244 -37.053 36.065 1.00 71.77 318 GLN B CA 1
ATOM 3209 C C . GLN C 1 117 ? -45.102 -37.741 35.014 1.00 72.31 318 GLN B C 1
ATOM 3210 O O . GLN C 1 117 ? -46.152 -38.308 35.337 1.00 64.48 318 GLN B O 1
ATOM 3216 N N . GLU C 1 118 ? -44.653 -37.692 33.764 1.00 75.09 319 GLU B N 1
ATOM 3217 C CA . GLU C 1 118 ? -45.326 -38.385 32.675 1.00 72.81 319 GLU B CA 1
ATOM 3218 C C . GLU C 1 118 ? -45.123 -39.879 32.827 1.00 69.08 319 GLU B C 1
ATOM 3219 O O . GLU C 1 118 ? -44.004 -40.354 32.967 1.00 74.40 319 GLU B O 1
ATOM 3225 N N . PHE C 1 119 ? -46.213 -40.621 32.796 1.00 62.56 320 PHE B N 1
ATOM 3226 C CA . PHE C 1 119 ? -46.155 -42.061 32.976 1.00 65.73 320 PHE B CA 1
ATOM 3227 C C . PHE C 1 119 ? -46.096 -42.734 31.603 1.00 64.92 320 PHE B C 1
ATOM 3228 O O . PHE C 1 119 ? -47.090 -42.752 30.864 1.00 65.40 320 PHE B O 1
ATOM 3236 N N . ASP C 1 120 ? -44.926 -43.272 31.266 1.00 67.35 321 ASP B N 1
ATOM 3237 C CA . ASP C 1 120 ? -44.673 -43.857 29.949 1.00 63.74 321 ASP B CA 1
ATOM 3238 C C . ASP C 1 120 ? -45.371 -45.204 29.746 1.00 67.74 321 ASP B C 1
ATOM 3239 O O . ASP C 1 120 ? -44.986 -46.204 30.358 1.00 65.57 321 ASP B O 1
ATOM 3244 N N . VAL C 1 121 ? -46.383 -45.219 28.873 1.00 64.47 322 VAL B N 1
ATOM 3245 C CA . VAL C 1 121 ? -47.130 -46.435 28.542 1.00 67.35 322 VAL B CA 1
ATOM 3246 C C . VAL C 1 121 ? -46.597 -47.130 27.286 1.00 71.67 322 VAL B C 1
ATOM 3247 O O . VAL C 1 121 ? -47.182 -48.109 26.804 1.00 70.91 322 VAL B O 1
ATOM 3251 N N . GLU C 1 122 ? -45.500 -46.613 26.747 1.00 70.87 323 GLU B N 1
ATOM 3252 C CA . GLU C 1 122 ? -44.754 -47.364 25.754 1.00 72.52 323 GLU B CA 1
ATOM 3253 C C . GLU C 1 122 ? -44.120 -48.557 26.459 1.00 70.46 323 GLU B C 1
ATOM 3254 O O . GLU C 1 122 ? -43.972 -49.630 25.874 1.00 66.49 323 GLU B O 1
ATOM 3260 N N . ASP C 1 123 ? -43.750 -48.378 27.725 1.00 69.81 324 ASP B N 1
ATOM 3261 C CA . ASP C 1 123 ? -43.352 -49.528 28.531 1.00 64.61 324 ASP B CA 1
ATOM 3262 C C . ASP C 1 123 ? -44.561 -50.440 28.718 1.00 66.79 324 ASP B C 1
ATOM 3263 O O . ASP C 1 123 ? -45.614 -50.000 29.202 1.00 68.25 324 ASP B O 1
ATOM 3268 N N . GLU C 1 124 ? -44.414 -51.704 28.327 1.00 66.54 325 GLU B N 1
ATOM 3269 C CA . GLU C 1 124 ? -45.533 -52.644 28.320 1.00 64.81 325 GLU B CA 1
ATOM 3270 C C . GLU C 1 124 ? -46.138 -52.888 29.715 1.00 65.27 325 GLU B C 1
ATOM 3271 O O . GLU C 1 124 ? -47.365 -52.867 29.876 1.00 62.83 325 GLU B O 1
ATOM 3277 N N . ASP C 1 125 ? -45.280 -53.114 30.708 1.00 62.47 326 ASP B N 1
ATOM 3278 C CA . ASP C 1 125 ? -45.712 -53.274 32.091 1.00 58.18 326 ASP B CA 1
ATOM 3279 C C . ASP C 1 125 ? -46.526 -52.067 32.587 1.00 59.65 326 ASP B C 1
ATOM 3280 O O . ASP C 1 125 ? -47.622 -52.238 33.127 1.00 52.21 326 ASP B O 1
ATOM 3285 N N . ASN C 1 126 ? -46.023 -50.854 32.359 1.00 60.06 327 ASN B N 1
ATOM 3286 C CA . ASN C 1 126 ? -46.787 -49.654 32.682 1.00 52.18 327 ASN B CA 1
ATOM 3287 C C . ASN C 1 126 ? -48.119 -49.588 31.941 1.00 59.36 327 ASN B C 1
ATOM 3288 O O . ASN C 1 126 ? -49.137 -49.220 32.530 1.00 59.53 327 ASN B O 1
ATOM 3293 N N . TYR C 1 127 ? -48.114 -49.937 30.653 1.00 61.38 328 TYR B N 1
ATOM 3294 C CA . TYR C 1 127 ? -49.328 -49.872 29.848 1.00 58.66 328 TYR B CA 1
ATOM 3295 C C . TYR C 1 127 ? -50.392 -50.764 30.465 1.00 55.16 328 TYR B C 1
ATOM 3296 O O . TYR C 1 127 ? -51.527 -50.339 30.678 1.00 50.87 328 TYR B O 1
ATOM 3305 N N . ARG C 1 128 ? -50.014 -52.009 30.745 1.00 55.12 329 ARG B N 1
ATOM 3306 C CA . ARG C 1 128 ? -50.951 -52.981 31.290 1.00 55.46 329 ARG B CA 1
ATOM 3307 C C . ARG C 1 128 ? -51.548 -52.531 32.626 1.00 57.40 329 ARG B C 1
ATOM 3308 O O . ARG C 1 128 ? -52.757 -52.675 32.840 1.00 55.65 329 ARG B O 1
ATOM 3316 N N . MET C 1 129 ? -50.717 -51.985 33.519 1.00 49.42 330 MET B N 1
ATOM 3317 C CA . MET C 1 129 ? -51.231 -51.570 34.822 1.00 57.63 330 MET B CA 1
ATOM 3318 C C . MET C 1 129 ? -52.213 -50.394 34.710 1.00 56.13 330 MET B C 1
ATOM 3319 O O . MET C 1 129 ? -53.282 -50.405 35.355 1.00 51.07 330 MET B O 1
ATOM 3324 N N . ALA C 1 130 ? -51.885 -49.417 33.858 1.00 54.45 331 ALA B N 1
ATOM 3325 C CA . ALA C 1 130 ? -52.789 -48.292 33.617 1.00 52.57 331 ALA B CA 1
ATOM 3326 C C . ALA C 1 130 ? -54.080 -48.813 33.018 1.00 53.74 331 ALA B C 1
ATOM 3327 O O . ALA C 1 130 ? -55.168 -48.321 33.323 1.00 53.25 331 ALA B O 1
ATOM 3329 N N . GLU C 1 131 ? -53.958 -49.840 32.189 1.00 53.83 332 GLU B N 1
ATOM 3330 C CA . GLU C 1 131 ? -55.124 -50.439 31.554 1.00 55.75 332 GLU B CA 1
ATOM 3331 C C . GLU C 1 131 ? -56.002 -51.190 32.556 1.00 53.28 332 GLU B C 1
ATOM 3332 O O . GLU C 1 131 ? -57.236 -51.152 32.473 1.00 49.17 332 GLU B O 1
ATOM 3338 N N . ALA C 1 132 ? -55.377 -51.896 33.496 1.00 52.17 333 ALA B N 1
ATOM 3339 C CA . ALA C 1 132 ? -56.158 -52.639 34.485 1.00 52.59 333 ALA B CA 1
ATOM 3340 C C . ALA C 1 132 ? -56.899 -51.681 35.440 1.00 50.16 333 ALA B C 1
ATOM 3341 O O . ALA C 1 132 ? -58.007 -51.962 35.886 1.00 49.95 333 ALA B O 1
ATOM 3343 N N . LEU C 1 133 ? -56.288 -50.542 35.733 1.00 49.47 334 LEU B N 1
ATOM 3344 C CA . LEU C 1 133 ? -56.919 -49.552 36.597 1.00 47.82 334 LEU B CA 1
ATOM 3345 C C . LEU C 1 133 ? -58.101 -48.941 35.882 1.00 53.15 334 LEU B C 1
ATOM 3346 O O . LEU C 1 133 ? -59.212 -48.912 36.420 1.00 51.77 334 LEU B O 1
ATOM 3351 N N . LEU C 1 134 ? -57.874 -48.469 34.656 1.00 55.07 335 LEU B N 1
ATOM 3352 C CA . LEU C 1 134 ? -58.943 -47.849 33.871 1.00 50.60 335 LEU B CA 1
ATOM 3353 C C . LEU C 1 134 ? -60.113 -48.807 33.677 1.00 48.30 335 LEU B C 1
ATOM 3354 O O . LEU C 1 134 ? -61.288 -48.416 33.753 1.00 50.36 335 LEU B O 1
ATOM 3359 N N . LYS C 1 135 ? -59.797 -50.076 33.462 1.00 46.57 336 LYS B N 1
ATOM 3360 C CA . LYS C 1 135 ? -60.832 -51.086 33.265 1.00 45.54 336 LYS B CA 1
ATOM 3361 C C . LYS C 1 135 ? -61.718 -51.212 34.512 1.00 58.60 336 LYS B C 1
ATOM 3362 O O . LYS C 1 135 ? -62.949 -51.347 34.421 1.00 57.63 336 LYS B O 1
ATOM 3368 N N . SER C 1 136 ? -61.097 -51.149 35.686 1.00 55.95 337 SER B N 1
ATOM 3369 C CA . SER C 1 136 ? -61.854 -51.238 36.933 1.00 53.48 337 SER B CA 1
ATOM 3370 C C . SER C 1 136 ? -62.763 -50.028 37.153 1.00 54.11 337 SER B C 1
ATOM 3371 O O . SER C 1 136 ? -63.664 -50.061 37.997 1.00 58.46 337 SER B O 1
ATOM 3374 N N . ARG C 1 137 ? -62.526 -48.969 36.386 1.00 52.01 338 ARG B N 1
ATOM 3375 C CA . ARG C 1 137 ? -63.323 -47.755 36.452 1.00 49.07 338 ARG B CA 1
ATOM 3376 C C . ARG C 1 137 ? -64.278 -47.654 35.259 1.00 56.89 338 ARG B C 1
ATOM 3377 O O . ARG C 1 137 ? -64.902 -46.610 35.018 1.00 52.66 338 ARG B O 1
ATOM 3385 N N . GLY C 1 138 ? -64.380 -48.738 34.499 1.00 53.31 339 GLY B N 1
ATOM 3386 C CA . GLY C 1 138 ? -65.332 -48.779 33.407 1.00 51.39 339 GLY B CA 1
ATOM 3387 C C . GLY C 1 138 ? -64.864 -47.972 32.218 1.00 60.21 339 GLY B C 1
ATOM 3388 O O . GLY C 1 138 ? -65.674 -47.542 31.405 1.00 57.87 339 GLY B O 1
ATOM 3389 N N . VAL C 1 139 ? -63.551 -47.765 32.122 1.00 59.16 340 VAL B N 1
ATOM 3390 C CA . VAL C 1 139 ? -62.970 -47.000 31.027 1.00 53.15 340 VAL B CA 1
ATOM 3391 C C . VAL C 1 139 ? -62.076 -47.870 30.133 1.00 53.74 340 VAL B C 1
ATOM 3392 O O . VAL C 1 139 ? -61.175 -48.570 30.610 1.00 48.08 340 VAL B O 1
ATOM 3396 N N . TYR C 1 140 ? -62.329 -47.823 28.830 1.00 58.54 341 TYR B N 1
ATOM 3397 C CA . TYR C 1 140 ? -61.490 -48.512 27.849 1.00 51.83 341 TYR B CA 1
ATOM 3398 C C . TYR C 1 140 ? -60.307 -47.614 27.519 1.00 48.43 341 TYR B C 1
ATOM 3399 O O . TYR C 1 140 ? -60.466 -46.398 27.378 1.00 50.39 341 TYR B O 1
ATOM 3408 N N . MET C 1 141 ? -59.120 -48.191 27.402 1.00 52.14 342 MET B N 1
ATOM 3409 C CA . MET C 1 141 ? -57.925 -47.394 27.119 1.00 58.51 342 MET B CA 1
ATOM 3410 C C . MET C 1 141 ? -57.266 -47.931 25.853 1.00 54.00 342 MET B C 1
ATOM 3411 O O . MET C 1 141 ? -57.300 -49.140 25.610 1.00 50.36 342 MET B O 1
ATOM 3416 N N . HIS C 1 142 ? -56.636 -47.056 25.071 1.00 51.52 343 HIS B N 1
ATOM 3417 C CA . HIS C 1 142 ? -55.911 -47.508 23.874 1.00 53.26 343 HIS B CA 1
ATOM 3418 C C . HIS C 1 142 ? -54.810 -46.529 23.471 1.00 49.59 343 HIS B C 1
ATOM 3419 O O . HIS C 1 142 ? -54.866 -45.339 23.807 1.00 49.23 343 HIS B O 1
ATOM 3426 N N . ASP C 1 143 ? -53.805 -47.030 22.750 1.00 51.90 344 ASP B N 1
ATOM 3427 C CA . ASP C 1 143 ? -52.835 -46.153 22.094 1.00 51.85 344 ASP B CA 1
ATOM 3428 C C . ASP C 1 143 ? -53.572 -45.310 21.039 1.00 55.20 344 ASP B C 1
ATOM 3429 O O . ASP C 1 143 ? -54.731 -45.602 20.670 1.00 45.75 344 ASP B O 1
ATOM 3434 N N . ILE C 1 144 ? -52.899 -44.307 20.460 1.00 52.10 345 ILE B N 1
ATOM 3435 C CA . ILE C 1 144 ? -53.495 -43.442 19.396 1.00 57.38 345 ILE B CA 1
ATOM 3436 C C . ILE C 1 144 ? -53.150 -44.055 18.036 1.00 57.10 345 ILE B C 1
ATOM 3437 O O . ILE C 1 144 ? -53.234 -43.336 17.024 1.00 56.23 345 ILE B O 1
ATOM 3442 N N . ASN C 1 145 ? -52.775 -45.285 18.111 1.00 30.00 346 ASN B N 1
ATOM 3443 C CA . ASN C 1 145 ? -52.417 -45.991 16.862 1.00 30.00 346 ASN B CA 1
ATOM 3444 C C . ASN C 1 145 ? -53.335 -47.217 16.736 1.00 30.00 346 ASN B C 1
ATOM 3445 O O . ASN C 1 145 ? -53.359 -47.983 17.694 1.00 30.00 346 ASN B O 1
ATOM 3450 N N . LEU C 1 147 ? -56.087 -46.087 14.662 1.00 47.20 348 LEU B N 1
ATOM 3451 C CA . LEU C 1 147 ? -57.114 -44.996 14.637 1.00 50.85 348 LEU B CA 1
ATOM 3452 C C . LEU C 1 147 ? -57.596 -44.626 13.222 1.00 48.17 348 LEU B C 1
ATOM 3453 O O . LEU C 1 147 ? -56.777 -44.445 12.337 1.00 49.23 348 LEU B O 1
ATOM 3458 N N . GLY C 1 148 ? -58.902 -44.459 13.050 1.00 47.98 349 GLY B N 1
ATOM 3459 C CA . GLY C 1 148 ? -59.452 -44.104 11.741 1.00 47.59 349 GLY B CA 1
ATOM 3460 C C . GLY C 1 148 ? -60.724 -43.290 11.749 1.00 48.86 349 GLY B C 1
ATOM 3461 O O . GLY C 1 148 ? -61.283 -43.076 12.807 1.00 54.00 349 GLY B O 1
ATOM 3462 N N . ASN C 1 149 ? -61.144 -42.854 10.570 1.00 47.99 350 ASN B N 1
ATOM 3463 C CA . ASN C 1 149 ? -62.406 -42.110 10.417 1.00 49.68 350 ASN B CA 1
ATOM 3464 C C . ASN C 1 149 ? -63.331 -42.885 9.489 1.00 49.08 350 ASN B C 1
ATOM 3465 O O . ASN C 1 149 ? -62.839 -43.576 8.619 1.00 51.31 350 ASN B O 1
ATOM 3470 N N . ILE C 1 150 ? -64.636 -42.773 9.700 1.00 55.43 351 ILE B N 1
ATOM 3471 C CA . ILE C 1 150 ? -65.610 -43.424 8.828 1.00 49.74 351 ILE B CA 1
ATOM 3472 C C . ILE C 1 150 ? -66.215 -42.440 7.837 1.00 52.48 351 ILE B C 1
ATOM 3473 O O . ILE C 1 150 ? -66.734 -41.395 8.234 1.00 52.57 351 ILE B O 1
ATOM 3478 N N . LEU C 1 151 ? -66.146 -42.778 6.551 1.00 48.87 352 LEU B N 1
ATOM 3479 C CA . LEU C 1 151 ? -66.837 -42.014 5.522 1.00 52.48 352 LEU B CA 1
ATOM 3480 C C . LEU C 1 151 ? -67.933 -42.869 4.883 1.00 50.73 352 LEU B C 1
ATOM 3481 O O . LEU C 1 151 ? -67.807 -44.094 4.800 1.00 49.49 352 LEU B O 1
ATOM 3486 N N . VAL C 1 152 ? -69.013 -42.227 4.445 1.00 55.65 353 VAL B N 1
ATOM 3487 C CA . VAL C 1 152 ? -70.027 -42.896 3.631 1.00 50.75 353 VAL B CA 1
ATOM 3488 C C . VAL C 1 152 ? -70.035 -42.297 2.212 1.00 53.28 353 VAL B C 1
ATOM 3489 O O . VAL C 1 152 ? -70.057 -41.088 2.041 1.00 57.29 353 VAL B O 1
ATOM 3493 N N . LYS C 1 153 ? -69.946 -43.151 1.202 1.00 50.31 354 LYS B N 1
ATOM 3494 C CA . LYS C 1 153 ? -69.915 -42.716 -0.188 1.00 54.08 354 LYS B CA 1
ATOM 3495 C C . LYS C 1 153 ? -71.023 -43.429 -0.934 1.00 56.29 354 LYS B C 1
ATOM 3496 O O . LYS C 1 153 ? -70.911 -44.635 -1.189 1.00 50.93 354 LYS B O 1
ATOM 3502 N N . GLU C 1 154 ? -72.083 -42.693 -1.279 1.00 57.81 355 GLU B N 1
ATOM 3503 C CA . GLU C 1 154 ? -73.242 -43.276 -1.955 1.00 55.41 355 GLU B CA 1
ATOM 3504 C C . GLU C 1 154 ? -73.718 -44.522 -1.236 1.00 53.43 355 GLU B C 1
ATOM 3505 O O . GLU C 1 154 ? -73.769 -45.603 -1.831 1.00 54.82 355 GLU B O 1
ATOM 3511 N N . GLY C 1 155 ? -74.028 -44.372 0.046 1.00 47.04 356 GLY B N 1
ATOM 3512 C CA . GLY C 1 155 ? -74.535 -45.469 0.847 1.00 53.70 356 GLY B CA 1
ATOM 3513 C C . GLY C 1 155 ? -73.542 -46.404 1.517 1.00 56.72 356 GLY B C 1
ATOM 3514 O O . GLY C 1 155 ? -73.854 -47.002 2.552 1.00 56.18 356 GLY B O 1
ATOM 3515 N N . VAL C 1 156 ? -72.347 -46.517 0.944 1.00 49.36 357 VAL B N 1
ATOM 3516 C CA . VAL C 1 156 ? -71.390 -47.540 1.341 1.00 51.98 357 VAL B CA 1
ATOM 3517 C C . VAL C 1 156 ? -70.306 -47.027 2.299 1.00 48.07 357 VAL B C 1
ATOM 3518 O O . VAL C 1 156 ? -69.686 -45.985 2.062 1.00 49.97 357 VAL B O 1
ATOM 3522 N N . LEU C 1 157 ? -70.048 -47.772 3.367 1.00 47.29 358 LEU B N 1
ATOM 3523 C CA . LEU C 1 157 ? -69.074 -47.328 4.378 1.00 47.74 358 LEU B CA 1
ATOM 3524 C C . LEU C 1 157 ? -67.610 -47.604 3.995 1.00 41.85 358 LEU B C 1
ATOM 3525 O O . LEU C 1 157 ? -67.260 -48.725 3.594 1.00 41.68 358 LEU B O 1
ATOM 3530 N N . PHE C 1 158 ? -66.761 -46.580 4.127 1.00 40.19 359 PHE B N 1
ATOM 3531 C CA . PHE C 1 158 ? -65.309 -46.751 3.998 1.00 44.73 359 PHE B CA 1
ATOM 3532 C C . PHE C 1 158 ? -64.571 -46.242 5.235 1.00 45.24 359 PHE B C 1
ATOM 3533 O O . PHE C 1 158 ? -65.075 -45.378 5.955 1.00 46.42 359 PHE B O 1
ATOM 3541 N N . PHE C 1 159 ? -63.375 -46.779 5.456 1.00 42.81 360 PHE B N 1
ATOM 3542 C CA . PHE C 1 159 ? -62.548 -46.423 6.603 1.00 42.50 360 PHE B CA 1
ATOM 3543 C C . PHE C 1 159 ? -61.207 -45.888 6.148 1.00 43.97 360 PHE B C 1
ATOM 3544 O O . PHE C 1 159 ? -60.502 -46.538 5.380 1.00 39.68 360 PHE B O 1
ATOM 3552 N N . VAL C 1 160 ? -60.874 -44.686 6.608 1.00 42.37 361 VAL B N 1
ATOM 3553 C CA . VAL C 1 160 ? -59.653 -44.021 6.194 1.00 44.41 361 VAL B CA 1
ATOM 3554 C C . VAL C 1 160 ? -58.860 -43.591 7.422 1.00 49.55 361 VAL B C 1
ATOM 3555 O O . VAL C 1 160 ? -59.389 -43.606 8.543 1.00 42.99 361 VAL B O 1
ATOM 3559 N N . ASP C 1 161 ? -57.594 -43.227 7.211 1.00 47.71 362 ASP B N 1
ATOM 3560 C CA . ASP C 1 161 ? -56.777 -42.623 8.264 1.00 52.03 362 ASP B CA 1
ATOM 3561 C C . ASP C 1 161 ? -57.515 -41.429 8.890 1.00 50.74 362 ASP B C 1
ATOM 3562 O O . ASP C 1 161 ? -58.116 -40.618 8.182 1.00 54.15 362 ASP B O 1
ATOM 3567 N N . GLY C 1 162 ? -57.488 -41.331 10.213 1.00 50.29 363 GLY B N 1
ATOM 3568 C CA . GLY C 1 162 ? -58.189 -40.261 10.910 1.00 52.06 363 GLY B CA 1
ATOM 3569 C C . GLY C 1 162 ? -58.173 -40.481 12.405 1.00 55.51 363 GLY B C 1
ATOM 3570 O O . GLY C 1 162 ? -57.229 -41.095 12.918 1.00 58.24 363 GLY B O 1
ATOM 3571 N N . ASP C 1 163 ? -59.209 -40.014 13.108 1.00 58.20 364 ASP B N 1
ATOM 3572 C CA . ASP C 1 163 ? -59.194 -39.996 14.584 1.00 57.94 364 ASP B CA 1
ATOM 3573 C C . ASP C 1 163 ? -60.548 -40.138 15.272 1.00 60.84 364 ASP B C 1
ATOM 3574 O O . ASP C 1 163 ? -60.697 -39.716 16.419 1.00 58.76 364 ASP B O 1
ATOM 3579 N N . GLN C 1 164 ? -61.527 -40.717 14.583 1.00 57.11 365 GLN B N 1
ATOM 3580 C CA . GLN C 1 164 ? -62.884 -40.831 15.113 1.00 53.02 365 GLN B CA 1
ATOM 3581 C C . GLN C 1 164 ? -63.034 -42.112 15.944 1.00 55.21 365 GLN B C 1
ATOM 3582 O O . GLN C 1 164 ? -63.681 -42.119 17.008 1.00 54.69 365 GLN B O 1
ATOM 3588 N N . ILE C 1 165 ? -62.413 -43.194 15.472 1.00 50.22 366 ILE B N 1
ATOM 3589 C CA . ILE C 1 165 ? -62.542 -44.502 16.124 1.00 50.01 366 ILE B CA 1
ATOM 3590 C C . ILE C 1 165 ? -61.214 -45.261 16.218 1.00 51.39 366 ILE B C 1
ATOM 3591 O O . ILE C 1 165 ? -60.252 -44.951 15.511 1.00 48.78 366 ILE B O 1
ATOM 3596 N N . VAL C 1 166 ? -61.175 -46.264 17.088 1.00 46.22 367 VAL B N 1
ATOM 3597 C CA . VAL C 1 166 ? -60.020 -47.130 17.179 1.00 4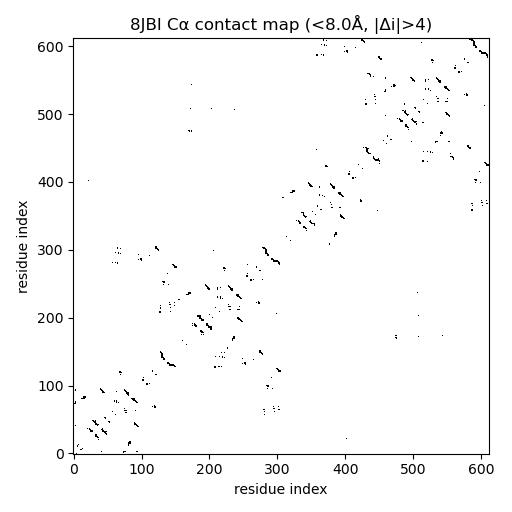9.12 367 VAL B CA 1
ATOM 3598 C C . VAL C 1 166 ? -60.249 -48.339 16.296 1.00 48.93 367 VAL B C 1
ATOM 3599 O O . VAL C 1 166 ? -61.300 -48.946 16.361 1.00 48.53 367 VAL B O 1
ATOM 3603 N N . LEU C 1 167 ? -59.267 -48.695 15.476 1.00 45.00 368 LEU B N 1
ATOM 3604 C CA . LEU C 1 167 ? -59.356 -49.933 14.715 1.00 51.93 368 LEU B CA 1
ATOM 3605 C C . LEU C 1 167 ? -58.365 -50.945 15.308 1.00 49.02 368 LEU B C 1
ATOM 3606 O O . LEU C 1 167 ? -57.155 -50.795 15.160 1.00 56.72 368 LEU B O 1
ATOM 3611 N N . SER C 1 168 ? -58.853 -51.981 15.974 1.00 49.85 369 SER B N 1
ATOM 3612 C CA . SER C 1 168 ? -57.912 -52.913 16.574 1.00 53.67 369 SER B CA 1
ATOM 3613 C C . SER C 1 168 ? -58.198 -54.316 16.091 1.00 54.41 369 SER B C 1
ATOM 3614 O O . SER C 1 168 ? -59.289 -54.584 15.603 1.00 54.68 369 SER B O 1
ATOM 3617 N N . GLN C 1 169 ? -57.238 -55.209 16.263 1.00 61.96 370 GLN B N 1
ATOM 3618 C CA . GLN C 1 169 ? -57.403 -56.595 15.779 1.00 61.16 370 GLN B CA 1
ATOM 3619 C C . GLN C 1 169 ? -57.693 -57.530 16.945 1.00 74.31 370 GLN B C 1
ATOM 3620 O O . GLN C 1 169 ? -57.909 -58.709 16.692 1.00 81.77 370 GLN B O 1
ATOM 3626 N N . GLU C 1 170 ? -57.708 -57.030 18.165 1.00 67.36 371 GLU B N 1
ATOM 3627 C CA . GLU C 1 170 ? -57.870 -57.953 19.304 1.00 76.86 371 GLU B CA 1
ATOM 3628 C C . GLU C 1 170 ? -59.325 -57.959 19.763 1.00 78.64 371 GLU B C 1
ATOM 3629 O O . GLU C 1 170 ? -59.842 -56.902 20.127 1.00 70.59 371 GLU B O 1
ATOM 3635 N N . GLN D 1 10 ? -50.008 -57.597 -14.067 1.00 80.66 211 GLN C N 1
ATOM 3636 C CA . GLN D 1 10 ? -50.613 -56.247 -14.061 1.00 79.93 211 GLN C CA 1
ATOM 3637 C C . GLN D 1 10 ? -50.776 -55.810 -12.615 1.00 83.25 211 GLN C C 1
ATOM 3638 O O . GLN D 1 10 ? -51.297 -56.595 -11.829 1.00 85.52 211 GLN C O 1
ATOM 3644 N N . PRO D 1 11 ? -50.335 -54.610 -12.207 1.00 83.56 212 PRO C N 1
ATOM 3645 C CA . PRO D 1 11 ? -50.432 -54.252 -10.791 1.00 72.73 212 PRO C CA 1
ATOM 3646 C C . PRO D 1 11 ? -51.690 -53.463 -10.450 1.00 69.89 212 PRO C C 1
ATOM 3647 O O . PRO D 1 11 ? -52.418 -53.001 -11.337 1.00 68.52 212 PRO C O 1
ATOM 3651 N N . ALA D 1 12 ? -51.946 -53.331 -9.149 1.00 64.68 213 ALA C N 1
ATOM 3652 C CA . ALA D 1 12 ? -53.097 -52.588 -8.658 1.00 52.60 213 ALA C CA 1
ATOM 3653 C C . ALA D 1 12 ? -53.032 -51.128 -9.084 1.00 52.52 213 ALA C C 1
ATOM 3654 O O . ALA D 1 12 ? -51.950 -50.587 -9.309 1.00 54.89 213 ALA C O 1
ATOM 3656 N N . ALA D 1 13 ? -54.195 -50.493 -9.181 1.00 52.00 214 ALA C N 1
ATOM 3657 C CA . ALA D 1 13 ? -54.265 -49.066 -9.476 1.00 52.54 214 ALA C CA 1
ATOM 3658 C C . ALA D 1 13 ? -53.340 -48.235 -8.571 1.00 51.15 214 ALA C C 1
ATOM 3659 O O . ALA D 1 13 ? -52.688 -47.304 -9.032 1.00 52.28 214 ALA C O 1
ATOM 3661 N N . ILE D 1 14 ? -53.281 -48.572 -7.286 1.00 45.01 215 ILE C N 1
ATOM 3662 C CA . ILE D 1 14 ? -52.524 -47.752 -6.360 1.00 52.12 215 ILE C CA 1
ATOM 3663 C C . ILE D 1 14 ? -51.032 -47.871 -6.657 1.00 47.60 215 ILE C C 1
ATOM 3664 O O . ILE D 1 14 ? -50.271 -46.906 -6.519 1.00 47.50 215 ILE C O 1
ATOM 3669 N N . GLU D 1 15 ? -50.636 -49.059 -7.085 1.00 46.44 216 GLU C N 1
ATOM 3670 C CA . GLU D 1 15 ? -49.261 -49.364 -7.408 1.00 46.44 216 GLU C CA 1
ATOM 3671 C C . GLU D 1 15 ? -48.836 -48.730 -8.720 1.00 49.51 216 GLU C C 1
ATOM 3672 O O . GLU D 1 15 ? -47.695 -48.292 -8.866 1.00 51.15 216 GLU C O 1
ATOM 3678 N N . ALA D 1 16 ? -49.763 -48.659 -9.670 1.00 49.19 217 ALA C N 1
ATOM 3679 C CA . ALA D 1 16 ? -49.525 -47.894 -10.883 1.00 45.46 217 ALA C CA 1
ATOM 3680 C C . ALA D 1 16 ? -49.347 -46.398 -10.592 1.00 47.48 217 ALA C C 1
ATOM 3681 O O . ALA D 1 16 ? -48.560 -45.727 -11.256 1.00 46.84 217 ALA C O 1
ATOM 3683 N N . PHE D 1 17 ? -50.094 -45.865 -9.622 1.00 46.69 218 PHE C N 1
ATOM 3684 C CA . PHE D 1 17 ? -49.938 -44.462 -9.233 1.00 46.68 218 PHE C CA 1
ATOM 3685 C C . PHE D 1 17 ? -48.554 -44.234 -8.605 1.00 45.70 218 PHE C C 1
ATOM 3686 O O . PHE D 1 17 ? -47.879 -43.252 -8.894 1.00 46.61 218 PHE C O 1
ATOM 3694 N N . ILE D 1 18 ? -48.133 -45.165 -7.762 1.00 44.80 219 ILE C N 1
ATOM 3695 C CA . ILE D 1 18 ? -46.843 -45.067 -7.081 1.00 44.79 219 ILE C CA 1
ATOM 3696 C C . ILE D 1 18 ? -45.641 -45.196 -8.037 1.00 48.80 219 ILE C C 1
ATOM 3697 O O . ILE D 1 18 ? -44.587 -44.607 -7.801 1.00 43.22 219 ILE C O 1
ATOM 3702 N N . ASN D 1 19 ? -45.810 -45.938 -9.129 1.00 51.71 220 ASN C N 1
ATOM 3703 C CA . ASN D 1 19 ? -44.772 -46.022 -10.161 1.00 47.23 220 ASN C CA 1
ATOM 3704 C C . ASN D 1 19 ? -44.847 -44.904 -11.207 1.00 44.10 220 ASN C C 1
ATOM 3705 O O . ASN D 1 19 ? -44.045 -44.847 -12.126 1.00 51.10 220 ASN C O 1
ATOM 3710 N N . SER D 1 20 ? -45.792 -43.997 -11.058 1.00 48.03 221 SER C N 1
ATOM 3711 C CA . SER D 1 20 ? -45.945 -42.920 -12.030 1.00 52.93 221 SER C CA 1
ATOM 3712 C C . SER D 1 20 ? -44.907 -41.828 -11.788 1.00 52.22 221 SER C C 1
ATOM 3713 O O . SER D 1 20 ? -44.403 -41.674 -10.674 1.00 51.10 221 SER C O 1
ATOM 3716 N N . PRO D 1 21 ? -44.567 -41.070 -12.843 1.00 58.87 222 PRO C N 1
ATOM 3717 C CA . PRO D 1 21 ? -43.599 -39.969 -12.724 1.00 55.36 222 PRO C CA 1
ATOM 3718 C C . PRO D 1 21 ? -44.078 -38.849 -11.802 1.00 57.62 222 PRO C C 1
ATOM 3719 O O . PRO D 1 21 ? -43.259 -38.186 -11.168 1.00 55.42 222 PRO C O 1
ATOM 3723 N N . GLU D 1 22 ? -45.393 -38.648 -11.738 1.00 58.83 223 GLU C N 1
ATOM 3724 C CA . GLU D 1 22 ? -46.006 -37.710 -10.808 1.00 53.46 223 GLU C CA 1
ATOM 3725 C C . GLU D 1 22 ? -45.705 -38.015 -9.331 1.00 57.18 223 GLU C C 1
ATOM 3726 O O . GLU D 1 22 ? -45.595 -37.103 -8.508 1.00 60.03 223 GLU C O 1
ATOM 3732 N N . PHE D 1 23 ? -45.607 -39.291 -8.977 1.00 50.98 224 PHE C N 1
ATOM 3733 C CA . PHE D 1 23 ? -45.378 -39.640 -7.584 1.00 48.38 224 PHE C CA 1
ATOM 3734 C C . PHE D 1 23 ? -43.876 -39.726 -7.319 1.00 50.87 224 PHE C C 1
ATOM 3735 O O . PHE D 1 23 ? -43.409 -39.472 -6.200 1.00 49.64 224 PHE C O 1
ATOM 3743 N N . GLN D 1 24 ? -43.124 -40.096 -8.352 1.00 49.27 225 GLN C N 1
ATOM 3744 C CA . GLN D 1 24 ? -41.706 -40.387 -8.207 1.00 48.96 225 GLN C CA 1
ATOM 3745 C C . GLN D 1 24 ? -40.821 -39.150 -8.395 1.00 52.97 225 GLN C C 1
ATOM 3746 O O . GLN D 1 24 ? -39.606 -39.208 -8.168 1.00 55.92 225 GLN C O 1
ATOM 3752 N N . LYS D 1 25 ? -41.422 -38.030 -8.786 1.00 49.51 226 LYS C N 1
ATOM 3753 C CA . LYS D 1 25 ? -40.651 -36.803 -8.996 1.00 55.27 226 LYS C CA 1
ATOM 3754 C C . LYS D 1 25 ? -40.164 -36.218 -7.664 1.00 62.12 226 LYS C C 1
ATOM 3755 O O . LYS D 1 25 ? -40.593 -36.653 -6.586 1.00 54.16 226 LYS C O 1
ATOM 3761 N N . ASN D 1 26 ? -39.256 -35.245 -7.739 1.00 59.46 227 ASN C N 1
ATOM 3762 C CA . ASN D 1 26 ? -38.831 -34.516 -6.551 1.00 59.19 227 ASN C CA 1
ATOM 3763 C C . ASN D 1 26 ? -39.914 -33.512 -6.185 1.00 60.59 227 ASN C C 1
ATOM 3764 O O . ASN D 1 26 ? -40.088 -32.506 -6.872 1.00 68.85 227 ASN C O 1
ATOM 3769 N N . ILE D 1 27 ? -40.651 -33.797 -5.116 1.00 59.82 228 ILE C N 1
ATOM 3770 C CA . ILE D 1 27 ? -41.844 -33.020 -4.742 1.00 58.55 228 ILE C CA 1
ATOM 3771 C C . ILE D 1 27 ? -41.465 -31.743 -4.011 1.00 64.23 228 ILE C C 1
ATOM 3772 O O . ILE D 1 27 ? -40.683 -31.781 -3.055 1.00 67.95 228 ILE C O 1
ATOM 3777 N N . ARG D 1 28 ? -42.027 -30.620 -4.453 1.00 67.85 229 ARG C N 1
ATOM 3778 C CA . ARG D 1 28 ? -41.920 -29.358 -3.725 1.00 68.65 229 ARG C CA 1
ATOM 3779 C C . ARG D 1 28 ? -43.267 -28.986 -3.125 1.00 67.65 229 ARG C C 1
ATOM 3780 O O . ARG D 1 28 ? -44.266 -28.893 -3.836 1.00 69.81 229 ARG C O 1
ATOM 3788 N N . MET D 1 29 ? -43.279 -28.781 -1.810 1.00 64.31 230 MET C N 1
ATOM 3789 C CA . MET D 1 29 ? -44.503 -28.540 -1.052 1.00 67.35 230 MET C CA 1
ATOM 3790 C C . MET D 1 29 ? -45.331 -27.417 -1.639 1.00 66.42 230 MET C C 1
ATOM 3791 O O . MET D 1 29 ? -46.564 -27.425 -1.563 1.00 67.64 230 MET C O 1
ATOM 3796 N N . ARG D 1 30 ? -44.641 -26.454 -2.227 1.00 60.80 231 ARG C N 1
ATOM 3797 C CA . ARG D 1 30 ? -45.298 -25.321 -2.843 1.00 68.93 231 ARG C CA 1
ATOM 3798 C C . ARG D 1 30 ? -46.148 -25.745 -4.050 1.00 67.23 231 ARG C C 1
ATOM 3799 O O . ARG D 1 30 ? -47.173 -25.137 -4.328 1.00 62.92 231 ARG C O 1
ATOM 3807 N N . ASP D 1 31 ? -45.722 -26.804 -4.737 1.00 66.92 232 ASP C N 1
ATOM 3808 C CA . ASP D 1 31 ? -46.371 -27.276 -5.958 1.00 65.96 232 ASP C CA 1
ATOM 3809 C C . ASP D 1 31 ? -47.665 -28.067 -5.729 1.00 66.61 232 ASP C C 1
ATOM 3810 O O . ASP D 1 31 ? -48.459 -28.244 -6.646 1.00 65.85 232 ASP C O 1
ATOM 3815 N N . ILE D 1 32 ? -47.861 -28.565 -4.518 1.00 64.49 233 ILE C N 1
ATOM 3816 C CA . ILE D 1 32 ? -48.997 -29.427 -4.243 1.00 65.86 233 ILE C CA 1
ATOM 3817 C C . ILE D 1 32 ? -49.905 -28.781 -3.218 1.00 66.38 233 ILE C C 1
ATOM 3818 O O . ILE D 1 32 ? -50.845 -29.405 -2.740 1.00 66.90 233 ILE C O 1
ATOM 3823 N N . GLU D 1 33 ? -49.617 -27.525 -2.884 1.00 67.27 234 GLU C N 1
ATOM 3824 C CA . GLU D 1 33 ? -50.467 -26.762 -1.971 1.00 68.06 234 GLU C CA 1
ATOM 3825 C C . GLU D 1 33 ? -51.923 -26.722 -2.440 1.00 67.12 234 GLU C C 1
ATOM 3826 O O . GLU D 1 33 ? -52.844 -26.754 -1.617 1.00 67.84 234 GLU C O 1
ATOM 3832 N N . LYS D 1 34 ? -52.130 -26.675 -3.756 1.00 63.47 235 LYS C N 1
ATOM 3833 C CA . LYS D 1 34 ? -53.486 -26.608 -4.305 1.00 70.79 235 LYS C CA 1
ATOM 3834 C C . LYS D 1 34 ? -54.282 -27.896 -4.055 1.00 70.01 235 LYS C C 1
ATOM 3835 O O . LYS D 1 34 ? -55.483 -27.852 -3.804 1.00 72.07 235 LYS C O 1
ATOM 3841 N N . ASN D 1 35 ? -53.593 -29.033 -4.112 1.00 70.58 236 ASN C N 1
ATOM 3842 C CA . ASN D 1 35 ? -54.210 -30.339 -3.942 1.00 61.43 236 ASN C CA 1
ATOM 3843 C C . ASN D 1 35 ? -54.433 -30.698 -2.486 1.00 61.49 236 ASN C C 1
ATOM 3844 O O . ASN D 1 35 ? -54.821 -31.822 -2.183 1.00 65.18 236 ASN C O 1
ATOM 3849 N N . LYS D 1 36 ? -54.180 -29.759 -1.581 1.00 64.57 237 LYS C N 1
ATOM 3850 C CA . LYS D 1 36 ? -54.375 -30.010 -0.148 1.00 62.69 237 LYS C CA 1
ATOM 3851 C C . LYS D 1 36 ? -55.854 -30.226 0.187 1.00 67.84 237 LYS C C 1
ATOM 3852 O O . LYS D 1 36 ? -56.732 -29.631 -0.442 1.00 74.32 237 LYS C O 1
ATOM 3858 N N . ILE D 1 37 ? -56.124 -31.091 1.161 1.00 64.84 238 ILE C N 1
ATOM 3859 C CA . ILE D 1 37 ? -57.486 -31.400 1.576 1.00 69.76 238 ILE C CA 1
ATOM 3860 C C . ILE D 1 37 ? -57.586 -31.296 3.094 1.00 78.70 238 ILE C C 1
ATOM 3861 O O . ILE D 1 37 ? -58.643 -30.969 3.639 1.00 77.86 238 ILE C O 1
ATOM 3866 N N . GLY D 1 38 ? -56.484 -31.592 3.780 1.00 72.71 239 GLY C N 1
ATOM 3867 C CA . GLY D 1 38 ? -56.482 -31.539 5.227 1.00 75.96 239 GLY C CA 1
ATOM 3868 C C . GLY D 1 38 ? -55.102 -31.495 5.845 1.00 81.22 239 GLY C C 1
ATOM 3869 O O . GLY D 1 38 ? -54.127 -31.906 5.225 1.00 79.59 239 GLY C O 1
ATOM 3870 N N . SER D 1 39 ? -55.023 -30.994 7.076 1.00 89.13 240 SER C N 1
ATOM 3871 C CA . SER D 1 39 ? -53.759 -30.938 7.807 1.00 89.34 240 SER C CA 1
ATOM 3872 C C . SER D 1 39 ? -54.007 -30.862 9.306 1.00 92.54 240 SER C C 1
ATOM 3873 O O . SER D 1 39 ? -55.044 -30.376 9.750 1.00 92.41 240 SER C O 1
ATOM 3876 N N . GLY D 1 40 ? -53.043 -31.350 10.079 1.00 93.07 241 GLY C N 1
ATOM 3877 C CA . GLY D 1 40 ? -53.129 -31.322 11.523 1.00 91.31 241 GLY C CA 1
ATOM 3878 C C . GLY D 1 40 ? -51.784 -31.623 12.153 1.00 96.14 241 GLY C C 1
ATOM 3879 O O . GLY D 1 40 ? -50.734 -31.382 11.550 1.00 93.22 241 GLY C O 1
ATOM 3880 N N . SER D 1 41 ? -51.819 -32.156 13.371 1.00 94.77 242 SER C N 1
ATOM 3881 C CA . SER D 1 41 ? -50.607 -32.486 14.112 1.00 95.16 242 SER C CA 1
ATOM 3882 C C . SER D 1 41 ? -49.889 -33.697 13.508 1.00 91.76 242 SER C C 1
ATOM 3883 O O . SER D 1 41 ? -48.668 -33.833 13.621 1.00 89.72 242 SER C O 1
ATOM 3886 N N . TYR D 1 42 ? -50.674 -34.565 12.872 1.00 90.89 243 TYR C N 1
ATOM 3887 C CA . TYR D 1 42 ? -50.197 -35.799 12.241 1.00 90.36 243 TYR C CA 1
ATOM 3888 C C . TYR D 1 42 ? -49.367 -35.543 10.977 1.00 89.61 243 TYR C C 1
ATOM 3889 O O . TYR D 1 42 ? -48.382 -36.239 10.705 1.00 83.56 243 TYR C O 1
ATOM 3898 N N . GLY D 1 43 ? -49.784 -34.550 10.201 1.00 84.94 244 GLY C N 1
ATOM 3899 C CA . GLY D 1 43 ? -49.217 -34.324 8.889 1.00 81.45 244 GLY C CA 1
ATOM 3900 C C . GLY D 1 43 ? -50.229 -33.649 7.993 1.00 77.95 244 GLY C C 1
ATOM 3901 O O . GLY D 1 43 ? -51.026 -32.839 8.447 1.00 83.70 244 GLY C O 1
ATOM 3902 N N . THR D 1 44 ? -50.211 -33.988 6.715 1.00 72.81 245 THR C N 1
ATOM 3903 C CA . THR D 1 44 ? -51.031 -33.272 5.752 1.00 75.65 245 THR C CA 1
ATOM 3904 C C . THR D 1 44 ? -51.473 -34.214 4.632 1.00 66.25 245 THR C C 1
ATOM 3905 O O . THR D 1 44 ? -50.692 -35.056 4.181 1.00 62.00 245 THR C O 1
ATOM 3909 N N . VAL D 1 45 ? -52.728 -34.078 4.209 1.00 63.22 246 VAL C N 1
ATOM 3910 C CA . VAL D 1 45 ? -53.305 -34.957 3.197 1.00 59.95 246 VAL C CA 1
ATOM 3911 C C . VAL D 1 45 ? -53.568 -34.205 1.910 1.00 52.06 246 VAL C C 1
ATOM 3912 O O . VAL D 1 45 ? -54.221 -33.175 1.917 1.00 60.32 246 VAL C O 1
ATOM 3916 N N . TYR D 1 46 ? -53.055 -34.733 0.805 1.00 52.91 247 TYR C N 1
ATOM 3917 C CA . TYR D 1 46 ? -53.154 -34.081 -0.489 1.00 53.66 247 TYR C CA 1
ATOM 3918 C C . TYR D 1 46 ? -53.764 -35.051 -1.461 1.00 59.39 247 TYR C C 1
ATOM 3919 O O . TYR D 1 46 ? -53.462 -36.248 -1.400 1.00 57.97 247 TYR C O 1
ATOM 3928 N N . ARG D 1 47 ? -54.583 -34.537 -2.381 1.00 57.18 248 ARG C N 1
ATOM 3929 C CA . ARG D 1 47 ? -55.136 -35.343 -3.460 1.00 55.60 248 ARG C CA 1
ATOM 3930 C C . ARG D 1 47 ? -54.275 -35.194 -4.706 1.00 54.88 248 ARG C C 1
ATOM 3931 O O . ARG D 1 47 ? -54.449 -34.249 -5.461 1.00 58.95 248 ARG C O 1
ATOM 3939 N N . LEU D 1 48 ? -53.349 -36.125 -4.926 1.00 56.33 249 LEU C N 1
ATOM 3940 C CA . LEU D 1 48 ? -52.346 -35.973 -5.987 1.00 57.50 249 LEU C CA 1
ATOM 3941 C C . LEU D 1 48 ? -52.685 -36.787 -7.218 1.00 61.08 249 LEU C C 1
ATOM 3942 O O . LEU D 1 48 ? -51.879 -36.917 -8.144 1.00 67.28 249 LEU C O 1
ATOM 3947 N N . HIS D 1 49 ? -53.886 -37.339 -7.232 1.00 57.32 250 HIS C N 1
ATOM 3948 C CA . HIS D 1 49 ? -54.335 -38.114 -8.372 1.00 60.80 250 HIS C CA 1
ATOM 3949 C C . HIS D 1 49 ? -55.836 -38.058 -8.241 1.00 61.68 250 HIS C C 1
ATOM 3950 O O . HIS D 1 49 ? -56.343 -37.759 -7.155 1.00 61.55 250 HIS C O 1
ATOM 3957 N N . ASP D 1 50 ? -56.561 -38.312 -9.322 1.00 55.99 251 ASP C N 1
ATOM 3958 C CA . ASP D 1 50 ? -58.017 -38.312 -9.192 1.00 67.61 251 ASP C CA 1
ATOM 3959 C C . ASP D 1 50 ? -58.468 -39.314 -8.124 1.00 61.70 251 ASP C C 1
ATOM 3960 O O . ASP D 1 50 ? -59.318 -39.008 -7.299 1.00 60.41 251 ASP C O 1
ATOM 3965 N N . ASP D 1 51 ? -57.825 -40.476 -8.114 1.00 54.22 252 ASP C N 1
ATOM 3966 C CA . ASP D 1 51 ? -58.260 -41.599 -7.317 1.00 52.24 252 ASP C CA 1
ATOM 3967 C C . ASP D 1 51 ? -57.466 -41.824 -6.017 1.00 56.08 252 ASP C C 1
ATOM 3968 O O . ASP D 1 51 ? -57.767 -42.770 -5.291 1.00 50.67 252 ASP C O 1
ATOM 3973 N N . PHE D 1 52 ? -56.467 -40.985 -5.716 1.00 53.05 253 PHE C N 1
ATOM 3974 C CA . PHE D 1 52 ? -55.612 -41.238 -4.543 1.00 51.84 253 PHE C CA 1
ATOM 3975 C C . PHE D 1 52 ? -55.222 -40.018 -3.716 1.00 51.69 253 PHE C C 1
ATOM 3976 O O . PHE D 1 52 ? -55.021 -38.927 -4.248 1.00 50.94 253 PHE C O 1
ATOM 3984 N N . VAL D 1 53 ? -55.104 -40.228 -2.408 1.00 48.59 254 VAL C N 1
ATOM 3985 C CA . VAL D 1 53 ? -54.548 -39.227 -1.513 1.00 47.32 254 VAL C CA 1
ATOM 3986 C C . VAL D 1 53 ? -53.242 -39.721 -0.880 1.00 52.02 254 VAL C C 1
ATOM 3987 O O . VAL D 1 53 ? -53.034 -40.936 -0.692 1.00 47.12 254 VAL C O 1
ATOM 3991 N N . VAL D 1 54 ? -52.357 -38.772 -0.577 1.00 47.52 255 VAL C N 1
ATOM 3992 C CA . VAL D 1 54 ? -51.090 -39.075 0.054 1.00 46.52 255 VAL C CA 1
ATOM 3993 C C . VAL D 1 54 ? -51.004 -38.271 1.351 1.00 51.28 255 VAL C C 1
ATOM 3994 O O . VAL D 1 54 ? -51.158 -37.042 1.344 1.00 50.66 255 VAL C O 1
ATOM 3998 N N . LYS D 1 55 ? -50.799 -38.971 2.464 1.00 47.49 256 LYS C N 1
ATOM 3999 C CA . LYS D 1 55 ? -50.539 -38.313 3.732 1.00 51.30 256 LYS C CA 1
ATOM 4000 C C . LYS D 1 55 ? -49.037 -38.108 3.914 1.00 52.89 256 LYS C C 1
ATOM 4001 O O . LYS D 1 55 ? -48.261 -39.070 4.000 1.00 47.54 256 LYS C O 1
ATOM 4007 N N . ILE D 1 56 ? -48.642 -36.847 3.990 1.00 54.70 257 ILE C N 1
ATOM 4008 C CA . ILE D 1 56 ? -47.244 -36.480 4.153 1.00 57.62 257 ILE C CA 1
ATOM 4009 C C . ILE D 1 56 ? -46.976 -36.096 5.601 1.00 60.43 257 ILE C C 1
ATOM 4010 O O . ILE D 1 56 ? -47.661 -35.246 6.154 1.00 61.98 257 ILE C O 1
ATOM 4015 N N . PRO D 1 57 ? -45.975 -36.731 6.225 1.00 63.59 258 PRO C N 1
ATOM 4016 C CA . PRO D 1 57 ? -45.654 -36.436 7.626 1.00 67.17 258 PRO C CA 1
ATOM 4017 C C . PRO D 1 57 ? -44.921 -35.114 7.665 1.00 70.56 258 PRO C C 1
ATOM 4018 O O . PRO D 1 57 ? -43.726 -35.089 7.929 1.00 80.93 258 PRO C O 1
ATOM 4022 N N . VAL D 1 58 ? -45.627 -34.039 7.353 1.00 71.84 259 VAL C N 1
ATOM 4023 C CA . VAL D 1 58 ? -45.141 -32.685 7.552 1.00 79.58 259 VAL C CA 1
ATOM 4024 C C . VAL D 1 58 ? -46.350 -31.970 8.163 1.00 88.56 259 VAL C C 1
ATOM 4025 O O . VAL D 1 58 ? -47.428 -31.935 7.553 1.00 82.44 259 VAL C O 1
ATOM 4029 N N . ASN D 1 59 ? -46.196 -31.441 9.378 1.00 92.79 260 ASN C N 1
ATOM 4030 C CA . ASN D 1 59 ? -47.362 -30.927 10.112 1.00 96.02 260 ASN C CA 1
ATOM 4031 C C . ASN D 1 59 ? -47.983 -29.667 9.505 1.00 97.72 260 ASN C C 1
ATOM 4032 O O . ASN D 1 59 ? -47.523 -29.175 8.473 1.00 95.62 260 ASN C O 1
ATOM 4037 N N . GLU D 1 60 ? -49.036 -29.163 10.145 1.00 100.90 261 GLU C N 1
ATOM 4038 C CA . GLU D 1 60 ? -49.738 -27.981 9.655 1.00 102.80 261 GLU C CA 1
ATOM 4039 C C . GLU D 1 60 ? -48.859 -26.732 9.766 1.00 109.01 261 GLU C C 1
ATOM 4040 O O . GLU D 1 60 ? -49.115 -25.715 9.113 1.00 108.39 261 GLU C O 1
ATOM 4046 N N . ARG D 1 61 ? -47.816 -26.824 10.589 1.00 109.55 262 ARG C N 1
ATOM 4047 C CA . ARG D 1 61 ? -46.861 -25.736 10.770 1.00 107.66 262 ARG C CA 1
ATOM 4048 C C . ARG D 1 61 ? -45.642 -25.924 9.863 1.00 107.82 262 ARG C C 1
ATOM 4049 O O . ARG D 1 61 ? -44.653 -25.190 9.973 1.00 105.28 262 ARG C O 1
ATOM 4057 N N . GLY D 1 62 ? -45.733 -26.909 8.965 1.00 108.81 263 GLY C N 1
ATOM 4058 C CA . GLY D 1 62 ? -44.678 -27.225 8.013 1.00 98.87 263 GLY C CA 1
ATOM 4059 C C . GLY D 1 62 ? -43.339 -27.455 8.676 1.00 100.50 263 GLY C C 1
ATOM 4060 O O . GLY D 1 62 ? -42.309 -26.993 8.185 1.00 103.47 263 GLY C O 1
ATOM 4061 N N . ILE D 1 63 ? -43.343 -28.178 9.791 1.00 103.61 264 ILE C N 1
ATOM 4062 C CA . ILE D 1 63 ? -42.146 -28.257 10.621 1.00 108.03 264 ILE C CA 1
ATOM 4063 C C . ILE D 1 63 ? -41.924 -29.647 11.239 1.00 107.53 264 ILE C C 1
ATOM 4064 O O . ILE D 1 63 ? -41.282 -29.786 12.288 1.00 109.79 264 ILE C O 1
ATOM 4069 N N . LYS D 1 64 ? -42.433 -30.682 10.578 1.00 101.20 265 LYS C N 1
ATOM 4070 C CA . LYS D 1 64 ? -42.141 -32.040 11.024 1.00 99.11 265 LYS C CA 1
ATOM 4071 C C . LYS D 1 64 ? -40.755 -32.465 10.559 1.00 92.67 265 LYS C C 1
ATOM 4072 O O . LYS D 1 64 ? -40.411 -32.296 9.394 1.00 93.93 265 LYS C O 1
ATOM 4078 N N . SER D 1 69 ? -42.018 -40.341 17.557 1.00 94.33 270 SER C N 1
ATOM 4079 C CA . SER D 1 69 ? -42.829 -41.334 16.846 1.00 97.20 270 SER C CA 1
ATOM 4080 C C . SER D 1 69 ? -44.048 -41.795 17.660 1.00 99.97 270 SER C C 1
ATOM 4081 O O . SER D 1 69 ? -45.165 -41.807 17.135 1.00 92.63 270 SER C O 1
ATOM 4084 N N . PRO D 1 70 ? -43.846 -42.170 18.946 1.00 104.71 271 PRO C N 1
ATOM 4085 C CA . PRO D 1 70 ? -45.035 -42.497 19.743 1.00 99.24 271 PRO C CA 1
ATOM 4086 C C . PRO D 1 70 ? -45.946 -41.281 19.956 1.00 94.73 271 PRO C C 1
ATOM 4087 O O . PRO D 1 70 ? -47.146 -41.456 20.165 1.00 92.92 271 PRO C O 1
ATOM 4091 N N . GLU D 1 71 ? -45.378 -40.077 19.880 1.00 96.13 272 GLU C N 1
ATOM 4092 C CA . GLU D 1 71 ? -46.089 -38.830 20.185 1.00 94.33 272 GLU C CA 1
ATOM 4093 C C . GLU D 1 71 ? -47.274 -38.495 19.263 1.00 92.48 272 GLU C C 1
ATOM 4094 O O . GLU D 1 71 ? -48.151 -37.712 19.636 1.00 88.93 272 GLU C O 1
ATOM 4100 N N . HIS D 1 72 ? -47.302 -39.068 18.063 1.00 88.55 273 HIS C N 1
ATOM 4101 C CA . HIS D 1 72 ? -48.377 -38.758 17.126 1.00 81.74 273 HIS C CA 1
ATOM 4102 C C . HIS D 1 72 ? -49.176 -40.000 16.752 1.00 71.73 273 HIS C C 1
ATOM 4103 O O . HIS D 1 72 ? -48.671 -41.134 16.835 1.00 65.15 273 HIS C O 1
ATOM 4110 N N . ARG D 1 73 ? -50.426 -39.778 16.347 1.00 67.22 274 ARG C N 1
ATOM 4111 C CA . ARG D 1 73 ? -51.326 -40.878 16.032 1.00 67.47 274 ARG C CA 1
ATOM 4112 C C . ARG D 1 73 ? -50.959 -41.481 14.673 1.00 66.32 274 ARG C C 1
ATOM 4113 O O . ARG D 1 73 ? -50.462 -40.773 13.797 1.00 62.20 274 ARG C O 1
ATOM 4121 N N . ASN D 1 74 ? -51.146 -42.789 14.542 1.00 62.94 275 ASN C N 1
ATOM 4122 C CA . ASN D 1 74 ? -50.928 -43.464 13.239 1.00 68.56 275 ASN C CA 1
ATOM 4123 C C . ASN D 1 74 ? -49.507 -43.149 12.793 1.00 69.56 275 ASN C C 1
ATOM 4124 O O . ASN D 1 74 ? -49.346 -42.579 11.716 1.00 66.23 275 ASN C O 1
ATOM 4129 N N . SER D 1 75 ? -48.550 -43.591 13.605 1.00 68.50 276 SER C N 1
ATOM 4130 C CA . SER D 1 75 ? -47.131 -43.249 13.374 1.00 75.69 276 SER C CA 1
ATOM 4131 C C . SER D 1 75 ? -46.535 -44.128 12.284 1.00 73.13 276 SER C C 1
ATOM 4132 O O . SER D 1 75 ? -45.795 -43.583 11.468 1.00 75.07 276 SER C O 1
ATOM 4135 N N . HIS D 1 76 ? -46.865 -45.409 12.268 1.00 65.44 277 HIS C N 1
ATOM 4136 C CA . HIS D 1 76 ? -46.204 -46.336 11.320 1.00 62.20 277 HIS C CA 1
ATOM 4137 C C . HIS D 1 76 ? -47.070 -46.585 10.077 1.00 59.08 277 HIS C C 1
ATOM 4138 O O . HIS D 1 76 ? -47.885 -47.495 10.099 1.00 53.53 277 HIS C O 1
ATOM 4145 N N . PRO D 1 77 ? -46.849 -45.859 8.975 1.00 54.05 278 PRO C N 1
ATOM 4146 C CA . PRO D 1 77 ? -47.648 -45.973 7.739 1.00 61.26 278 PRO C CA 1
ATOM 4147 C C . PRO D 1 77 ? -47.772 -47.400 7.229 1.00 55.51 278 PRO C C 1
ATOM 4148 O O . PRO D 1 77 ? -48.853 -47.773 6.757 1.00 54.32 278 PRO C O 1
ATOM 4152 N N . ASP D 1 78 ? -46.709 -48.187 7.346 1.00 51.99 279 ASP C N 1
ATOM 4153 C CA . ASP D 1 78 ? -46.770 -49.575 6.909 1.00 56.23 279 ASP C CA 1
ATOM 4154 C C . ASP D 1 78 ? -47.875 -50.317 7.680 1.00 57.27 279 ASP C C 1
ATOM 4155 O O . ASP D 1 78 ? -48.617 -51.116 7.109 1.00 58.15 279 ASP C O 1
ATOM 4160 N N . ARG D 1 79 ? -47.995 -50.027 8.973 1.00 50.12 280 ARG C N 1
ATOM 4161 C CA . ARG D 1 79 ? -48.939 -50.714 9.837 1.00 51.99 280 ARG C CA 1
ATOM 4162 C C . ARG D 1 79 ? -50.357 -50.150 9.667 1.00 48.74 280 ARG C C 1
ATOM 4163 O O . ARG D 1 79 ? -51.346 -50.892 9.657 1.00 46.13 280 ARG C O 1
ATOM 4171 N N . VAL D 1 80 ? -50.448 -48.833 9.540 1.00 43.69 281 VAL C N 1
ATOM 4172 C CA . VAL D 1 80 ? -51.728 -48.192 9.282 1.00 48.76 281 VAL C CA 1
ATOM 4173 C C . VAL D 1 80 ? -52.326 -48.753 7.997 1.00 48.25 281 VAL C C 1
ATOM 4174 O O . VAL D 1 80 ? -53.513 -49.094 7.927 1.00 46.20 281 VAL C O 1
ATOM 4178 N N . SER D 1 81 ? -51.476 -48.863 6.986 1.00 46.34 282 SER C N 1
ATOM 4179 C CA . SER D 1 81 ? -51.878 -49.426 5.719 1.00 50.62 282 SER C CA 1
ATOM 4180 C C . SER D 1 81 ? -52.446 -50.838 5.858 1.00 47.42 282 SER C C 1
ATOM 4181 O O . SER D 1 81 ? -53.500 -51.119 5.302 1.00 45.38 282 SER C O 1
ATOM 4184 N N . LYS D 1 82 ? -51.764 -51.712 6.603 1.00 46.24 283 LYS C N 1
ATOM 4185 C CA . LYS D 1 82 ? -52.274 -53.063 6.860 1.00 46.75 283 LYS C CA 1
ATOM 4186 C C . LYS D 1 82 ? -53.673 -53.001 7.456 1.00 48.74 283 LYS C C 1
ATOM 4187 O O 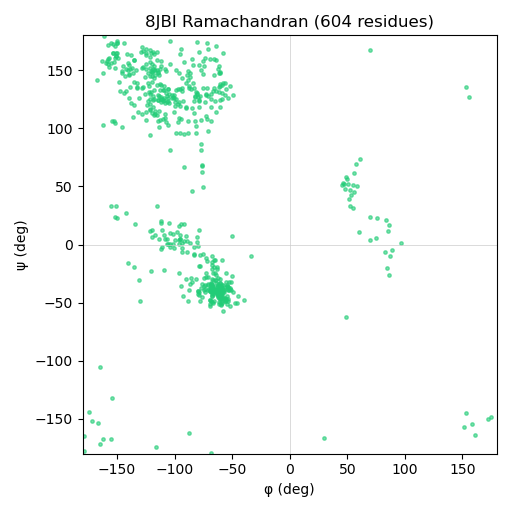. LYS D 1 82 ? -54.566 -53.746 7.033 1.00 47.37 283 LYS C O 1
ATOM 4193 N N . TYR D 1 83 ? -53.866 -52.099 8.422 1.00 41.26 284 TYR C N 1
ATOM 4194 C CA . TYR D 1 83 ? -55.160 -51.976 9.095 1.00 49.75 284 TYR C CA 1
ATOM 4195 C C . TYR D 1 83 ? -56.249 -51.426 8.186 1.00 47.20 284 TYR C C 1
ATOM 4196 O O . TYR D 1 83 ? -57.401 -51.832 8.309 1.00 44.00 284 TYR C O 1
ATOM 4205 N N . LEU D 1 84 ? -55.898 -50.482 7.308 1.00 41.90 285 LEU C N 1
ATOM 4206 C CA . LEU D 1 84 ? -56.890 -49.910 6.394 1.00 47.19 285 LEU C CA 1
ATOM 4207 C C . LEU D 1 84 ? -57.284 -50.926 5.330 1.00 43.48 285 LEU C C 1
ATOM 4208 O O . LEU D 1 84 ? -58.423 -50.981 4.879 1.00 39.04 285 LEU C O 1
ATOM 4213 N N . ASN D 1 85 ? -56.335 -51.752 4.930 1.00 46.81 286 ASN C N 1
ATOM 4214 C CA . ASN D 1 85 ? -56.650 -52.758 3.935 1.00 45.36 286 ASN C CA 1
ATOM 4215 C C . ASN D 1 85 ? -57.617 -53.794 4.493 1.00 46.81 286 ASN C C 1
ATOM 4216 O O . ASN D 1 85 ? -58.541 -54.226 3.802 1.00 45.76 286 ASN C O 1
ATOM 4221 N N . MET D 1 86 ? -57.386 -54.184 5.744 1.00 46.84 287 MET C N 1
ATOM 4222 C CA . MET D 1 86 ? -58.238 -55.143 6.441 1.00 49.18 287 MET C CA 1
ATOM 4223 C C . MET D 1 86 ? -59.633 -54.553 6.702 1.00 47.56 287 MET C C 1
ATOM 4224 O O . MET D 1 86 ? -60.642 -55.185 6.390 1.00 47.21 287 MET C O 1
ATOM 4229 N N . ALA D 1 87 ? -59.677 -53.335 7.252 1.00 46.68 288 ALA C N 1
ATOM 4230 C CA . ALA D 1 87 ? -60.929 -52.639 7.588 1.00 42.97 288 ALA C CA 1
ATOM 4231 C C . ALA D 1 87 ? -61.868 -52.440 6.387 1.00 43.12 288 ALA C C 1
ATOM 4232 O O . ALA D 1 87 ? -63.081 -52.432 6.536 1.00 44.21 288 ALA C O 1
ATOM 4234 N N . ASN D 1 88 ? -61.295 -52.221 5.212 1.00 43.52 289 ASN C N 1
ATOM 4235 C CA . ASN D 1 88 ? -62.060 -52.085 3.985 1.00 43.48 289 ASN C CA 1
ATOM 4236 C C . ASN D 1 88 ? -62.154 -53.390 3.200 1.00 43.69 289 ASN C C 1
ATOM 4237 O O . ASN D 1 88 ? -62.752 -53.419 2.114 1.00 48.46 289 ASN C O 1
ATOM 4242 N N . ASP D 1 89 ? -61.559 -54.460 3.726 1.00 47.37 290 ASP C N 1
ATOM 4243 C CA . ASP D 1 89 ? -61.518 -55.745 3.011 1.00 51.82 290 ASP C CA 1
ATOM 4244 C C . ASP D 1 89 ? -61.074 -55.553 1.543 1.00 52.61 290 ASP C C 1
ATOM 4245 O O . ASP D 1 89 ? -61.703 -56.052 0.614 1.00 50.23 290 ASP C O 1
ATOM 4250 N N . ASP D 1 90 ? -60.002 -54.791 1.353 1.00 48.98 291 ASP C N 1
ATOM 4251 C CA . ASP D 1 90 ? -59.515 -54.441 0.026 1.00 49.40 291 ASP C CA 1
ATOM 4252 C C . ASP D 1 90 ? -57.999 -54.365 0.081 1.00 45.37 291 ASP C C 1
ATOM 4253 O O . ASP D 1 90 ? -57.452 -53.367 0.553 1.00 47.22 291 ASP C O 1
ATOM 4258 N N . LYS D 1 91 ? -57.318 -55.413 -0.390 1.00 48.43 292 LYS C N 1
ATOM 4259 C CA . LYS D 1 91 ? -55.846 -55.469 -0.344 1.00 45.77 292 LYS C CA 1
ATOM 4260 C C . LYS D 1 91 ? -55.186 -54.318 -1.084 1.00 46.10 292 LYS C C 1
ATOM 4261 O O . LYS D 1 91 ? -53.969 -54.133 -0.983 1.00 46.26 292 LYS C O 1
ATOM 4267 N N . ASN D 1 92 ? -55.966 -53.596 -1.878 1.00 38.12 293 ASN C N 1
ATOM 4268 C CA . ASN D 1 92 ? -55.434 -52.523 -2.689 1.00 44.86 293 ASN C CA 1
ATOM 4269 C C . ASN D 1 92 ? -55.887 -51.136 -2.275 1.00 41.54 293 ASN C C 1
ATOM 4270 O O . ASN D 1 92 ? -55.810 -50.188 -3.057 1.00 39.96 293 ASN C O 1
ATOM 4275 N N . PHE D 1 93 ? -56.336 -51.014 -1.035 1.00 42.58 294 PHE C N 1
ATOM 4276 C CA . PHE D 1 93 ? -56.847 -49.746 -0.556 1.00 39.83 294 PHE C CA 1
ATOM 4277 C C . PHE D 1 93 ? -55.743 -48.757 -0.212 1.00 42.18 294 PHE C C 1
ATOM 4278 O O . PHE D 1 93 ? -55.886 -47.541 -0.431 1.00 42.59 294 PHE C O 1
ATOM 4286 N N . SER D 1 94 ? -54.646 -49.259 0.351 1.00 39.08 295 SER C N 1
ATOM 4287 C CA . SER D 1 94 ? -53.559 -48.373 0.729 1.00 43.98 295 SER C CA 1
ATOM 4288 C C . SER D 1 94 ? -52.213 -49.068 0.677 1.00 42.58 295 SER C C 1
ATOM 4289 O O . SER D 1 94 ? -52.152 -50.292 0.636 1.00 43.53 295 SER C O 1
ATOM 4292 N N . ARG D 1 95 ? -51.155 -48.258 0.650 1.00 42.37 296 ARG C N 1
ATOM 4293 C CA . ARG D 1 95 ? -49.766 -48.700 0.670 1.00 46.08 296 ARG C CA 1
ATOM 4294 C C . ARG D 1 95 ? -49.002 -47.650 1.455 1.00 44.66 296 ARG C C 1
ATOM 4295 O O . ARG D 1 95 ? -49.365 -46.475 1.418 1.00 43.87 296 ARG C O 1
ATOM 4303 N N . SER D 1 96 ? -47.940 -48.038 2.156 1.00 46.81 297 SER C N 1
ATOM 4304 C CA . SER D 1 96 ? -46.918 -47.046 2.500 1.00 48.53 297 SER C CA 1
ATOM 4305 C C . SER D 1 96 ? -45.904 -46.986 1.358 1.00 46.77 297 SER C C 1
ATOM 4306 O O . SER D 1 96 ? -45.656 -47.982 0.656 1.00 44.76 297 SER C O 1
ATOM 4309 N N . ALA D 1 97 ? -45.314 -45.821 1.159 1.00 47.17 298 ALA C N 1
ATOM 4310 C CA . ALA D 1 97 ? -44.396 -45.669 0.048 1.00 50.38 298 ALA C CA 1
ATOM 4311 C C . ALA D 1 97 ? -43.359 -44.622 0.383 1.00 46.23 298 ALA C C 1
ATOM 4312 O O . ALA D 1 97 ? -43.539 -43.846 1.324 1.00 46.00 298 ALA C O 1
ATOM 4314 N N . ILE D 1 98 ? -42.280 -44.609 -0.396 1.00 49.15 299 ILE C N 1
ATOM 4315 C CA . ILE D 1 98 ? -41.201 -43.638 -0.251 1.00 45.52 299 ILE C CA 1
ATOM 4316 C C . ILE D 1 98 ? -41.347 -42.519 -1.272 1.00 43.25 299 ILE C C 1
ATOM 4317 O O . ILE D 1 98 ? -41.383 -42.760 -2.478 1.00 47.48 299 ILE C O 1
ATOM 4322 N N . MET D 1 99 ? -41.434 -41.290 -0.789 1.00 47.92 300 MET C N 1
ATOM 4323 C CA . MET D 1 99 ? -41.530 -40.133 -1.673 1.00 49.53 300 MET C CA 1
ATOM 4324 C C . MET D 1 99 ? -40.248 -39.303 -1.491 1.00 55.04 300 MET C C 1
ATOM 4325 O O . MET D 1 99 ? -39.654 -39.283 -0.406 1.00 52.52 300 MET C O 1
ATOM 4330 N N . ASN D 1 100 ? -39.813 -38.652 -2.563 1.00 57.89 301 ASN C N 1
ATOM 4331 C CA . ASN D 1 100 ? -38.702 -37.710 -2.515 1.00 53.28 301 ASN C CA 1
ATOM 4332 C C . ASN D 1 100 ? -39.280 -36.307 -2.380 1.00 57.59 301 ASN C C 1
ATOM 4333 O O . ASN D 1 100 ? -39.891 -35.791 -3.323 1.00 55.78 301 ASN C O 1
ATOM 4338 N N . ILE D 1 101 ? -39.120 -35.698 -1.207 1.00 53.35 302 ILE C N 1
ATOM 4339 C CA . ILE D 1 101 ? -39.630 -34.350 -0.973 1.00 57.09 302 ILE C CA 1
ATOM 4340 C C . ILE D 1 101 ? -38.473 -33.417 -0.683 1.00 60.29 302 ILE C C 1
ATOM 4341 O O . ILE D 1 101 ? -37.781 -33.580 0.329 1.00 60.35 302 ILE C O 1
ATOM 4346 N N . ASN D 1 102 ? -38.253 -32.453 -1.575 1.00 62.36 303 ASN C N 1
ATOM 4347 C CA . ASN D 1 102 ? -37.076 -31.585 -1.479 1.00 65.41 303 ASN C CA 1
ATOM 4348 C C . ASN D 1 102 ? -35.766 -32.366 -1.309 1.00 63.88 303 ASN C C 1
ATOM 4349 O O . ASN D 1 102 ? -34.998 -32.113 -0.384 1.00 67.15 303 ASN C O 1
ATOM 4354 N N . GLY D 1 103 ? -35.536 -33.334 -2.192 1.00 59.02 304 GLY C N 1
ATOM 4355 C CA . GLY D 1 103 ? -34.301 -34.093 -2.178 1.00 60.88 304 GLY C CA 1
ATOM 4356 C C . GLY D 1 103 ? -34.127 -35.040 -1.004 1.00 63.00 304 GLY C C 1
ATOM 4357 O O . GLY D 1 103 ? -33.070 -35.662 -0.877 1.00 63.25 304 GLY C O 1
ATOM 4358 N N . LYS D 1 104 ? -35.147 -35.153 -0.148 1.00 59.88 305 LYS C N 1
ATOM 4359 C CA . LYS D 1 104 ? -35.100 -36.084 0.987 1.00 63.54 305 LYS C CA 1
ATOM 4360 C C . LYS D 1 104 ? -36.156 -37.196 0.875 1.00 62.08 305 LYS C C 1
ATOM 4361 O O . LYS D 1 104 ? -37.302 -36.927 0.519 1.00 59.48 305 LYS C O 1
ATOM 4367 N N . ASP D 1 105 ? -35.766 -38.431 1.194 1.00 60.79 306 ASP C N 1
ATOM 4368 C CA . ASP D 1 105 ? -36.689 -39.570 1.223 1.00 56.95 306 ASP C CA 1
ATOM 4369 C C . ASP D 1 105 ? -37.577 -39.529 2.455 1.00 60.18 306 ASP C C 1
ATOM 4370 O O . ASP D 1 105 ? -37.106 -39.292 3.564 1.00 64.20 306 ASP C O 1
ATOM 4375 N N . VAL D 1 106 ? -38.868 -39.764 2.250 1.00 61.57 307 VAL C N 1
ATOM 4376 C CA . VAL D 1 106 ? -39.876 -39.653 3.307 1.00 53.06 307 VAL C CA 1
ATOM 4377 C C . VAL D 1 106 ? -40.917 -40.761 3.121 1.00 50.26 307 VAL C C 1
ATOM 4378 O O . VAL D 1 106 ? -41.412 -40.985 2.004 1.00 51.85 307 VAL C O 1
ATOM 4382 N N . THR D 1 107 ? -41.241 -41.467 4.196 1.00 48.69 308 THR C N 1
ATOM 4383 C CA . THR D 1 107 ? -42.241 -42.525 4.117 1.00 48.51 308 THR C CA 1
ATOM 4384 C C . THR D 1 107 ? -43.641 -41.908 4.207 1.00 51.47 308 THR C C 1
ATOM 4385 O O . THR D 1 107 ? -43.921 -41.128 5.111 1.00 45.79 308 THR C O 1
ATOM 4389 N N . VAL D 1 108 ? -44.512 -42.238 3.257 1.00 45.40 309 VAL C N 1
ATOM 4390 C CA . VAL D 1 108 ? -45.866 -41.707 3.274 1.00 42.24 309 VAL C CA 1
ATOM 4391 C C . VAL D 1 108 ? -46.933 -42.796 3.163 1.00 43.43 309 VAL C C 1
ATOM 4392 O O . VAL D 1 108 ? -46.622 -43.958 2.897 1.00 46.32 309 VAL C O 1
ATOM 4396 N N . LEU D 1 109 ? -48.185 -42.403 3.382 1.00 41.70 310 LEU C N 1
ATOM 4397 C CA . LEU D 1 109 ? -49.336 -43.313 3.299 1.00 44.11 310 LEU C CA 1
ATOM 4398 C C . LEU D 1 109 ? -50.159 -42.942 2.066 1.00 42.49 310 LEU C C 1
ATOM 4399 O O . LEU D 1 109 ? -50.581 -41.796 1.910 1.00 42.14 310 LEU C O 1
ATOM 4404 N N . VAL D 1 110 ? -50.370 -43.903 1.179 1.00 42.81 311 VAL C N 1
ATOM 4405 C CA . VAL D 1 110 ? -51.201 -43.670 0.004 1.00 41.43 311 VAL C CA 1
ATOM 4406 C C . VAL D 1 110 ? -52.471 -44.453 0.188 1.00 42.68 311 VAL C C 1
ATOM 4407 O O . VAL D 1 110 ? -52.405 -45.620 0.554 1.00 44.13 311 VAL C O 1
ATOM 4411 N N . SER D 1 111 ? -53.612 -43.809 -0.061 1.00 38.65 312 SER C N 1
ATOM 4412 C CA . SER D 1 111 ? -54.936 -44.415 0.078 1.00 46.41 312 SER C CA 1
ATOM 4413 C C . SER D 1 111 ? -55.851 -44.055 -1.081 1.00 42.91 312 SER C C 1
ATOM 4414 O O . SER D 1 111 ? -55.746 -42.967 -1.657 1.00 40.86 312 SER C O 1
ATOM 4417 N N . LYS D 1 112 ? -56.797 -44.937 -1.381 1.00 40.43 313 LYS C N 1
ATOM 4418 C CA . LYS D 1 112 ? -57.840 -44.586 -2.343 1.00 44.52 313 LYS C CA 1
ATOM 4419 C C . LYS D 1 112 ? -58.569 -43.343 -1.863 1.00 46.32 313 LYS C C 1
ATOM 4420 O O . LYS D 1 112 ? -58.857 -43.199 -0.667 1.00 45.25 313 LYS C O 1
ATOM 4426 N N . TYR D 1 113 ? -58.871 -42.438 -2.783 1.00 44.69 314 TYR C N 1
ATOM 4427 C CA . TYR D 1 113 ? -59.630 -41.256 -2.408 1.00 47.56 314 TYR C CA 1
ATOM 4428 C C . TYR D 1 113 ? -61.119 -41.582 -2.293 1.00 48.69 314 TYR C C 1
ATOM 4429 O O . TYR D 1 113 ? -61.727 -42.083 -3.241 1.00 48.74 314 TYR C O 1
ATOM 4438 N N . ILE D 1 114 ? -61.694 -41.312 -1.123 1.00 50.24 315 ILE C N 1
ATOM 4439 C CA . ILE D 1 114 ? -63.106 -41.578 -0.879 1.00 51.40 315 ILE C CA 1
ATOM 4440 C C . ILE D 1 114 ? -63.889 -40.275 -0.839 1.00 53.90 315 ILE C C 1
ATOM 4441 O O . ILE D 1 114 ? -63.798 -39.532 0.144 1.00 53.05 315 ILE C O 1
ATOM 4446 N N . GLN D 1 115 ? -64.646 -39.999 -1.905 1.00 53.34 316 GLN C N 1
ATOM 4447 C CA . GLN D 1 115 ? -65.511 -38.826 -1.950 1.00 55.88 316 GLN C CA 1
ATOM 4448 C C . GLN D 1 115 ? -66.829 -39.102 -1.223 1.00 56.59 316 GLN C C 1
ATOM 4449 O O . GLN D 1 115 ? -67.762 -39.677 -1.785 1.00 56.37 316 GLN C O 1
ATOM 4455 N N . GLY D 1 116 ? -66.894 -38.699 0.037 1.00 55.21 317 GLY C N 1
ATOM 4456 C CA . GLY D 1 116 ? -68.066 -38.956 0.843 1.00 59.14 317 GLY C CA 1
ATOM 4457 C C . GLY D 1 116 ? -68.151 -38.072 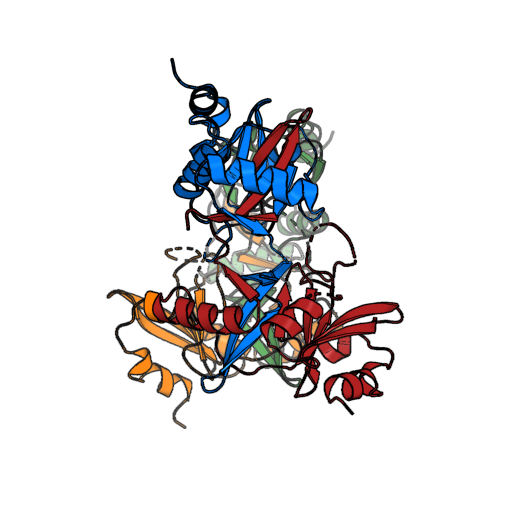2.073 1.00 60.27 317 GLY C C 1
ATOM 4458 O O . GLY D 1 116 ? -67.423 -37.102 2.219 1.00 65.22 317 GLY C O 1
ATOM 4459 N N . GLN D 1 117 ? -69.046 -38.428 2.976 1.00 60.38 318 GLN C N 1
ATOM 4460 C CA . GLN D 1 117 ? -69.342 -37.586 4.115 1.00 64.01 318 GLN C CA 1
ATOM 4461 C C . GLN D 1 117 ? -68.994 -38.378 5.348 1.00 59.84 318 GLN C C 1
ATOM 4462 O O . GLN D 1 117 ? -69.076 -39.607 5.325 1.00 58.59 318 GLN C O 1
ATOM 4468 N N . GLU D 1 118 ? -68.614 -37.696 6.426 1.00 63.29 319 GLU C N 1
ATOM 4469 C CA . GLU D 1 118 ? -68.408 -38.389 7.693 1.00 58.25 319 GLU C CA 1
ATOM 4470 C C . GLU D 1 118 ? -69.665 -39.134 8.100 1.00 58.35 319 GLU C C 1
ATOM 4471 O O . GLU D 1 118 ? -70.777 -38.635 7.941 1.00 63.14 319 GLU C O 1
ATOM 4477 N N . PHE D 1 119 ? -69.485 -40.342 8.609 1.00 54.94 320 PHE C N 1
ATOM 4478 C CA . PHE D 1 119 ? -70.602 -41.155 9.018 1.00 58.09 320 PHE C CA 1
ATOM 4479 C C . PHE D 1 119 ? -70.795 -40.942 10.513 1.00 65.15 320 PHE C C 1
ATOM 4480 O O . PHE D 1 119 ? -69.889 -41.222 11.310 1.00 65.85 320 PHE C O 1
ATOM 4488 N N . ASP D 1 120 ? -71.975 -40.436 10.870 1.00 63.02 321 ASP C N 1
ATOM 4489 C CA . ASP D 1 120 ? -72.316 -40.061 12.240 1.00 68.94 321 ASP C CA 1
ATOM 4490 C C . ASP D 1 120 ? -72.489 -41.276 13.142 1.00 69.64 321 ASP C C 1
ATOM 4491 O O . ASP D 1 120 ? -73.554 -41.889 13.208 1.00 70.69 321 ASP C O 1
ATOM 4496 N N . VAL D 1 121 ? -71.439 -41.590 13.876 1.00 69.14 322 VAL C N 1
ATOM 4497 C CA . VAL D 1 121 ? -71.422 -42.778 14.709 1.00 69.53 322 VAL C CA 1
ATOM 4498 C C . VAL D 1 121 ? -72.105 -42.531 16.074 1.00 75.84 322 VAL C C 1
ATOM 4499 O O . VAL D 1 121 ? -72.238 -43.442 16.906 1.00 76.19 322 VAL C O 1
ATOM 4503 N N . GLU D 1 122 ? -72.559 -41.300 16.300 1.00 77.20 323 GLU C N 1
ATOM 4504 C CA . GLU D 1 122 ? -73.311 -40.992 17.524 1.00 81.80 323 GLU C CA 1
ATOM 4505 C C . GLU D 1 122 ? -74.710 -41.623 17.514 1.00 78.26 323 GLU C C 1
ATOM 4506 O O . GLU D 1 122 ? -75.216 -42.034 18.561 1.00 77.10 323 GLU C O 1
ATOM 4512 N N . ASP D 1 123 ? -75.328 -41.704 16.336 1.00 73.88 324 ASP C N 1
ATOM 4513 C CA . ASP D 1 123 ? -76.573 -42.458 16.171 1.00 72.70 324 ASP C CA 1
ATOM 4514 C C . ASP D 1 123 ? -76.305 -43.937 16.434 1.00 65.63 324 ASP C C 1
ATOM 4515 O O . ASP D 1 123 ? -75.359 -44.506 15.903 1.00 70.53 324 ASP C O 1
ATOM 4520 N N . GLU D 1 124 ? -77.149 -44.561 17.239 1.00 68.39 325 GLU C N 1
ATOM 4521 C CA . GLU D 1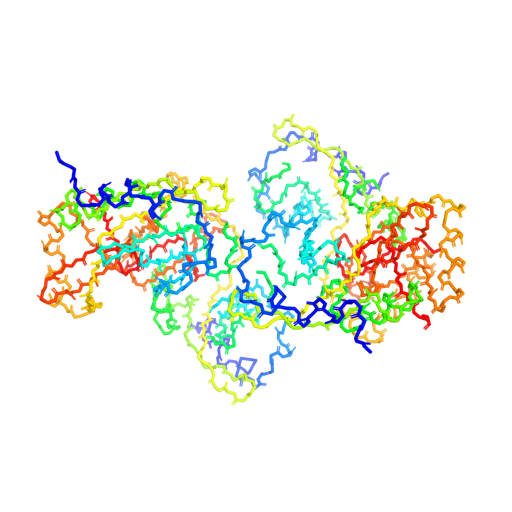 124 ? -76.925 -45.937 17.679 1.00 70.79 325 GLU C CA 1
ATOM 4522 C C . GLU D 1 124 ? -77.019 -46.981 16.555 1.00 67.21 325 GLU C C 1
ATOM 4523 O O . GLU D 1 124 ? -76.259 -47.959 16.536 1.00 66.51 325 GLU C O 1
ATOM 4529 N N . ASP D 1 125 ? -77.956 -46.789 15.634 1.00 67.12 326 ASP C N 1
ATOM 4530 C CA . ASP D 1 125 ? -78.091 -47.709 14.512 1.00 67.70 326 ASP C CA 1
ATOM 4531 C C . ASP D 1 125 ? -76.881 -47.615 13.594 1.00 62.71 326 ASP C C 1
ATOM 4532 O O . ASP D 1 125 ? -76.368 -48.634 13.120 1.00 57.68 326 ASP C O 1
ATOM 4537 N N . ASN D 1 126 ? -76.440 -46.385 13.348 1.00 58.88 327 ASN C N 1
ATOM 4538 C CA . ASN D 1 126 ? -75.228 -46.143 12.592 1.00 57.29 327 ASN C CA 1
ATOM 4539 C C . ASN D 1 126 ? -74.044 -46.800 13.254 1.00 59.47 327 ASN C C 1
ATOM 4540 O O . ASN D 1 126 ? -73.251 -47.457 12.592 1.00 53.07 327 ASN C O 1
ATOM 4545 N N . TYR D 1 127 ? -73.942 -46.633 14.568 1.00 58.74 328 TYR C N 1
ATOM 4546 C CA . TYR D 1 127 ? -72.838 -47.202 15.314 1.00 56.58 328 TYR C CA 1
ATOM 4547 C C . TYR D 1 127 ? -72.759 -48.705 15.095 1.00 52.18 328 TYR C C 1
ATOM 4548 O O . TYR D 1 127 ? -71.690 -49.248 14.809 1.00 54.69 328 TYR C O 1
ATOM 4557 N N . ARG D 1 128 ? -73.890 -49.383 15.225 1.00 55.81 329 ARG C N 1
ATOM 4558 C CA . ARG D 1 128 ? -73.900 -50.839 15.132 1.00 57.47 329 ARG C CA 1
ATOM 4559 C C . ARG D 1 128 ? -73.727 -51.321 13.694 1.00 54.25 329 ARG C C 1
ATOM 4560 O O . ARG D 1 128 ? -73.182 -52.410 13.449 1.00 51.10 329 ARG C O 1
ATOM 4568 N N . MET D 1 129 ? -74.169 -50.511 12.739 1.00 46.48 330 MET C N 1
ATOM 4569 C CA . MET D 1 129 ? -73.943 -50.871 11.348 1.00 54.27 330 MET C CA 1
ATOM 4570 C C . MET D 1 129 ? -72.424 -50.949 11.107 1.00 48.42 330 MET C C 1
ATOM 4571 O O . MET D 1 129 ? -71.910 -51.963 10.626 1.00 45.63 330 MET C O 1
ATOM 4576 N N . ALA D 1 130 ? -71.716 -49.892 11.492 1.00 49.99 331 ALA C N 1
ATOM 4577 C CA . ALA D 1 130 ? -70.256 -49.822 11.341 1.00 52.49 331 ALA C CA 1
ATOM 4578 C C . ALA D 1 130 ? -69.547 -50.904 12.150 1.00 49.22 331 ALA C C 1
ATOM 4579 O O . ALA D 1 130 ? -68.621 -51.539 11.655 1.00 49.68 331 ALA C O 1
ATOM 4581 N N . GLU D 1 131 ? -69.993 -51.128 13.385 1.00 53.87 332 GLU C N 1
ATOM 4582 C CA . GLU D 1 131 ? -69.384 -52.149 14.246 1.00 52.04 332 GLU C CA 1
ATOM 4583 C C . GLU D 1 131 ? -69.516 -53.537 13.630 1.00 50.88 332 GLU C C 1
ATOM 4584 O O . GLU D 1 131 ? -68.533 -54.277 13.535 1.00 53.35 332 GLU C O 1
ATOM 4590 N N . ALA D 1 132 ? -70.731 -53.882 13.208 1.00 45.50 333 ALA C N 1
ATOM 4591 C CA . ALA D 1 132 ? -71.009 -55.190 12.613 1.00 50.54 333 ALA C CA 1
ATOM 4592 C C . ALA D 1 132 ? -70.198 -55.440 11.343 1.00 50.96 333 ALA C C 1
ATOM 4593 O O . ALA D 1 132 ? -69.761 -56.569 11.083 1.00 53.91 333 ALA C O 1
ATOM 4595 N N . LEU D 1 133 ? -70.013 -54.394 10.544 1.00 46.30 334 LEU C N 1
ATOM 4596 C CA . LEU D 1 133 ? -69.282 -54.525 9.284 1.00 49.80 334 LEU C CA 1
ATOM 4597 C C . LEU D 1 133 ? -67.793 -54.791 9.535 1.00 48.45 334 LEU C C 1
ATOM 4598 O O . LEU D 1 133 ? -67.186 -55.692 8.934 1.00 44.77 334 LEU C O 1
ATOM 4603 N N . LEU D 1 134 ? -67.210 -53.995 10.421 1.00 46.46 335 LEU C N 1
ATOM 4604 C CA . LEU D 1 134 ? -65.813 -54.170 10.818 1.00 47.49 335 LEU C CA 1
ATOM 4605 C C . LEU D 1 134 ? -65.562 -55.538 11.435 1.00 43.71 335 LEU C C 1
ATOM 4606 O O . LEU D 1 134 ? -64.564 -56.185 11.138 1.00 45.32 335 LEU C O 1
ATOM 4611 N N . LYS D 1 135 ? -66.477 -55.993 12.279 1.00 49.02 336 LYS C N 1
ATOM 4612 C CA . LYS D 1 135 ? -66.313 -57.293 12.923 1.00 49.76 336 LYS C CA 1
ATOM 4613 C C . LYS D 1 135 ? -66.303 -58.428 11.906 1.00 48.55 336 LYS C C 1
ATOM 4614 O O . LYS D 1 135 ? -65.530 -59.369 12.017 1.00 52.98 336 LYS C O 1
ATOM 4620 N N . SER D 1 136 ? -67.141 -58.330 10.884 1.00 56.40 337 SER C N 1
ATOM 4621 C CA . SER D 1 136 ? -67.143 -59.341 9.823 1.00 51.09 337 SER C CA 1
ATOM 4622 C C . SER D 1 136 ? -65.816 -59.332 9.065 1.00 50.81 337 SER C C 1
ATOM 4623 O O . SER D 1 136 ? -65.512 -60.264 8.305 1.00 49.71 337 SER C O 1
ATOM 4626 N N . ARG D 1 137 ? -65.021 -58.284 9.282 1.00 46.41 338 ARG C N 1
ATOM 4627 C CA . ARG D 1 137 ? -63.748 -58.137 8.594 1.00 51.57 338 ARG C CA 1
ATOM 4628 C C . ARG D 1 137 ? -62.536 -58.362 9.506 1.00 54.36 338 ARG C C 1
ATOM 4629 O O . ARG D 1 137 ? -61.395 -58.191 9.074 1.00 50.32 338 ARG C O 1
ATOM 4637 N N . GLY D 1 138 ? -62.782 -58.749 10.760 1.00 55.22 339 GLY C N 1
ATOM 4638 C CA . GLY D 1 138 ? -61.696 -59.025 11.684 1.00 49.82 339 GLY C CA 1
ATOM 4639 C C . GLY D 1 138 ? -61.211 -57.782 12.407 1.00 55.68 339 GLY C C 1
ATOM 4640 O O . GLY D 1 138 ? -60.121 -57.775 12.977 1.00 57.31 339 GLY C O 1
ATOM 4641 N N . VAL D 1 139 ? -62.020 -56.725 12.394 1.00 54.83 340 VAL C N 1
ATOM 4642 C CA . VAL D 1 139 ? -61.637 -55.473 13.049 1.00 56.45 340 VAL C CA 1
ATOM 4643 C C . VAL D 1 139 ? -62.612 -55.116 14.180 1.00 55.32 340 VAL C C 1
ATOM 4644 O O . VAL D 1 139 ? -63.825 -55.186 14.005 1.00 53.98 340 VAL C O 1
ATOM 4648 N N . TYR D 1 140 ? -62.085 -54.750 15.345 1.00 55.74 341 TYR C N 1
ATOM 4649 C CA . TYR D 1 140 ? -62.946 -54.435 16.494 1.00 54.20 341 TYR C CA 1
ATOM 4650 C C . TYR D 1 140 ? -62.937 -52.939 16.781 1.00 52.24 341 TYR C C 1
ATOM 4651 O O . TYR D 1 140 ? -61.893 -52.326 16.978 1.00 63.12 341 TYR C O 1
ATOM 4660 N N . MET D 1 141 ? -64.115 -52.347 16.752 1.00 55.50 342 MET C N 1
ATOM 4661 C CA . MET D 1 141 ? -64.248 -50.900 16.758 1.00 59.77 342 MET C CA 1
ATOM 4662 C C . MET D 1 141 ? -64.427 -50.427 18.190 1.00 55.28 342 MET C C 1
ATOM 4663 O O . MET D 1 141 ? -65.051 -51.113 18.992 1.00 55.37 342 MET C O 1
ATOM 4668 N N . HIS D 1 142 ? -63.851 -49.275 18.515 1.00 48.26 343 HIS C N 1
ATOM 4669 C CA . HIS D 1 142 ? -64.199 -48.579 19.746 1.00 57.50 343 HIS C CA 1
ATOM 4670 C C . HIS D 1 142 ? -64.285 -47.100 19.467 1.00 53.71 343 HIS C C 1
ATOM 4671 O O . HIS D 1 142 ? -63.433 -46.526 18.770 1.00 49.20 343 HIS C O 1
ATOM 4678 N N . ASP D 1 143 ? -65.335 -46.500 20.001 1.00 51.92 344 ASP C N 1
ATOM 4679 C CA . ASP D 1 143 ? -65.509 -45.071 19.941 1.00 57.44 344 ASP C CA 1
ATOM 4680 C C . ASP D 1 143 ? -64.411 -44.410 20.756 1.00 59.83 344 ASP C C 1
ATOM 4681 O O . ASP D 1 143 ? -63.793 -45.040 21.614 1.00 56.65 344 ASP C O 1
ATOM 4686 N N . ILE D 1 144 ? -64.164 -43.138 20.478 1.00 61.50 345 ILE C N 1
ATOM 4687 C CA . ILE D 1 144 ? -63.217 -42.367 21.261 1.00 61.07 345 ILE C CA 1
ATOM 4688 C C . ILE D 1 144 ? -63.963 -41.220 21.911 1.00 61.90 345 ILE C C 1
ATOM 4689 O O . ILE D 1 144 ? -64.416 -40.303 21.223 1.00 58.27 345 ILE C O 1
ATOM 4694 N N . ASN D 1 145 ? -64.094 -41.271 23.234 1.00 56.42 346 ASN C N 1
ATOM 4695 C CA . ASN D 1 145 ? -64.790 -40.205 23.931 1.00 56.84 346 ASN C CA 1
ATOM 4696 C C . ASN D 1 145 ? -63.903 -38.983 24.070 1.00 55.41 346 ASN C C 1
ATOM 4697 O O . ASN D 1 145 ? -64.325 -37.875 23.752 1.00 63.77 346 ASN C O 1
ATOM 4702 N N . ILE D 1 146 ? -62.668 -39.186 24.525 1.00 55.34 347 ILE C N 1
ATOM 4703 C CA . ILE D 1 146 ? -61.678 -38.106 24.580 1.00 52.17 347 ILE C CA 1
ATOM 4704 C C . ILE D 1 146 ? -60.279 -38.677 24.494 1.00 52.11 347 ILE C C 1
ATOM 4705 O O . ILE D 1 146 ? -60.090 -39.895 24.588 1.00 53.40 347 ILE C O 1
ATOM 4710 N N . LEU D 1 147 ? -59.294 -37.790 24.373 1.00 50.61 348 LEU C N 1
ATOM 4711 C CA . LEU D 1 147 ? -57.889 -38.169 24.518 1.00 57.33 348 LEU C CA 1
ATOM 4712 C C . LEU D 1 147 ? -57.331 -37.620 25.840 1.00 60.35 348 LEU C C 1
ATOM 4713 O O . LEU D 1 147 ? -57.789 -36.576 26.316 1.00 56.67 348 LEU C O 1
ATOM 4718 N N . GLY D 1 148 ? -56.345 -38.304 26.424 1.00 55.65 349 GLY C N 1
ATOM 4719 C CA . GLY D 1 148 ? -55.778 -37.868 27.692 1.00 56.94 349 GLY C CA 1
ATOM 4720 C C . GLY D 1 148 ? -54.276 -38.088 27.840 1.00 61.49 349 GLY C C 1
ATOM 4721 O O . GLY D 1 148 ? -53.638 -38.682 26.971 1.00 55.98 349 GLY C O 1
ATOM 4722 N N . ASN D 1 149 ? -53.708 -37.573 28.933 1.00 60.45 350 ASN C N 1
ATOM 4723 C CA . ASN D 1 149 ? -52.316 -37.826 29.286 1.00 52.45 350 ASN C CA 1
ATOM 4724 C C . ASN D 1 149 ? -52.303 -38.559 30.616 1.00 58.81 350 ASN C C 1
ATOM 4725 O O . ASN D 1 149 ? -53.199 -38.378 31.441 1.00 56.68 350 ASN C O 1
ATOM 4730 N N . ILE D 1 150 ? -51.300 -39.395 30.835 1.00 58.58 351 ILE C N 1
ATOM 4731 C CA . ILE D 1 150 ? -51.192 -40.063 32.124 1.00 62.91 351 ILE C CA 1
ATOM 4732 C C . ILE D 1 150 ? -50.075 -39.458 32.967 1.00 55.74 351 ILE C C 1
ATOM 4733 O O . ILE D 1 150 ? -48.943 -39.348 32.515 1.00 57.22 351 ILE C O 1
ATOM 4738 N N . LEU D 1 151 ? -50.421 -39.051 34.182 1.00 61.19 352 LEU C N 1
ATOM 4739 C CA . LEU D 1 151 ? -49.444 -38.542 35.146 1.00 61.01 352 LEU C CA 1
ATOM 4740 C C . LEU D 1 151 ? -49.328 -39.484 36.325 1.00 54.44 352 LEU C C 1
ATOM 4741 O O . LEU D 1 151 ? -50.297 -40.130 36.729 1.00 54.07 352 LEU C O 1
ATOM 4746 N N . VAL D 1 152 ? -48.128 -39.580 36.873 1.00 60.48 353 VAL C N 1
ATOM 4747 C CA . VAL D 1 152 ? -47.933 -40.387 38.064 1.00 57.79 353 VAL C CA 1
ATOM 4748 C C . VAL D 1 152 ? -47.401 -39.489 39.174 1.00 62.03 353 VAL C C 1
ATOM 4749 O O . VAL D 1 152 ? -46.490 -38.685 38.962 1.00 60.25 353 VAL C O 1
ATOM 4753 N N . LYS D 1 153 ? -48.021 -39.590 40.344 1.00 63.69 354 LYS C N 1
ATOM 4754 C CA . LYS D 1 153 ? -47.628 -38.776 41.484 1.00 62.42 354 LYS C CA 1
ATOM 4755 C C . LYS D 1 153 ? -47.599 -39.679 42.692 1.00 59.94 354 LYS C C 1
ATOM 4756 O O . LYS D 1 153 ? -48.653 -40.125 43.140 1.00 57.80 354 LYS C O 1
ATOM 4762 N N . GLU D 1 154 ? -46.395 -39.958 43.194 1.00 62.22 355 GLU C N 1
ATOM 4763 C CA . GLU D 1 154 ? -46.225 -40.801 44.370 1.00 62.11 355 GLU C CA 1
ATOM 4764 C C . GLU D 1 154 ? -46.877 -42.156 44.173 1.00 61.19 355 GLU C C 1
ATOM 4765 O O . GLU D 1 154 ? -47.582 -42.628 45.070 1.00 53.83 355 GLU C O 1
ATOM 4771 N N . GLY D 1 155 ? -46.659 -42.767 43.002 1.00 59.24 356 GLY C N 1
ATOM 4772 C CA . GLY D 1 155 ? -47.155 -44.109 42.724 1.00 54.38 356 GLY C CA 1
ATOM 4773 C C . GLY D 1 155 ? -48.573 -44.179 42.178 1.00 56.37 356 GLY C C 1
ATOM 4774 O O . GLY D 1 155 ? -49.027 -45.239 41.730 1.00 53.30 356 GLY C O 1
ATOM 4775 N N . VAL D 1 156 ? -49.275 -43.050 42.203 1.00 52.78 357 VAL C N 1
ATOM 4776 C CA . VAL D 1 156 ? -50.684 -43.022 41.829 1.00 56.42 357 VAL C CA 1
ATOM 4777 C C . VAL D 1 156 ? -50.891 -42.383 40.442 1.00 55.09 357 VAL C C 1
ATOM 4778 O O . VAL D 1 156 ? -50.328 -41.324 40.145 1.00 55.95 357 VAL C O 1
ATOM 4782 N N . LEU D 1 157 ? -51.702 -43.024 39.601 1.00 53.99 358 LEU C N 1
ATOM 4783 C CA . LEU D 1 157 ? -51.924 -42.546 38.231 1.00 54.84 358 LEU C CA 1
ATOM 4784 C C . LEU D 1 157 ? -53.053 -41.528 38.175 1.00 53.60 358 LEU C C 1
ATOM 4785 O O . LEU D 1 157 ? -54.104 -41.732 38.781 1.00 54.38 358 LEU C O 1
ATOM 4790 N N . PHE D 1 158 ? -52.832 -40.428 37.460 1.00 55.57 359 PHE C N 1
ATOM 4791 C CA . PHE D 1 158 ? -53.898 -39.458 37.199 1.00 50.91 359 PHE C CA 1
ATOM 4792 C C . PHE D 1 158 ? -54.064 -39.200 35.694 1.00 56.68 359 PHE C C 1
ATOM 4793 O O . PHE D 1 158 ? -53.098 -39.301 34.921 1.00 51.17 359 PHE C O 1
ATOM 4801 N N . PHE D 1 159 ? -55.289 -38.861 35.293 1.00 59.52 360 PHE C N 1
ATOM 4802 C CA . PHE D 1 159 ? -55.631 -38.680 33.883 1.00 52.00 360 PHE C CA 1
ATOM 4803 C C . PHE D 1 159 ? -56.103 -37.266 33.630 1.00 47.39 360 PHE C C 1
ATOM 4804 O O . PHE D 1 159 ? -57.145 -36.853 34.123 1.00 54.66 360 PHE C O 1
ATOM 4812 N N . VAL D 1 160 ? -55.305 -36.527 32.869 1.00 50.47 361 VAL C N 1
ATOM 4813 C CA . VAL D 1 160 ? -55.570 -35.125 32.578 1.00 54.31 361 VAL C CA 1
ATOM 4814 C C . VAL D 1 160 ? -55.841 -34.920 31.089 1.00 59.29 361 VAL C C 1
ATOM 4815 O O . VAL D 1 160 ? -55.573 -35.798 30.270 1.00 56.76 361 VAL C O 1
ATOM 4819 N N . ASP D 1 161 ? -56.373 -33.752 30.755 1.00 61.01 362 ASP C N 1
ATOM 4820 C CA . ASP D 1 161 ? -56.613 -33.366 29.373 1.00 63.52 362 ASP C CA 1
ATOM 4821 C C . ASP D 1 161 ? -55.315 -33.378 28.553 1.00 66.43 362 ASP C C 1
ATOM 4822 O O . ASP D 1 161 ? -54.328 -32.741 28.935 1.00 69.09 362 ASP C O 1
ATOM 4827 N N . GLY D 1 162 ? -55.319 -34.115 27.440 1.00 57.75 363 GLY C N 1
ATOM 4828 C CA . GLY D 1 162 ? -54.173 -34.173 26.547 1.00 63.07 363 GLY C CA 1
ATOM 4829 C C . GLY D 1 162 ? -54.409 -34.952 25.253 1.00 61.44 363 GLY C C 1
ATOM 4830 O O . GLY D 1 162 ? -55.511 -34.931 24.693 1.00 59.69 363 GLY C O 1
ATOM 4831 N N . ASP D 1 163 ? -53.383 -35.660 24.789 1.00 56.54 364 ASP C N 1
ATOM 4832 C CA . ASP D 1 163 ? -53.455 -36.323 23.489 1.00 67.90 364 ASP C CA 1
ATOM 4833 C C . ASP D 1 163 ? -52.597 -37.588 23.316 1.00 65.73 364 ASP C C 1
ATOM 4834 O O . ASP D 1 163 ? -52.264 -37.947 22.192 1.00 72.36 364 ASP C O 1
ATOM 4839 N N . GLN D 1 164 ? -52.250 -38.267 24.404 1.00 62.49 365 GLN C N 1
ATOM 4840 C CA . GLN D 1 164 ? -51.383 -39.441 24.305 1.00 55.85 365 GLN C CA 1
ATOM 4841 C C . GLN D 1 164 ? -52.137 -40.767 24.270 1.00 56.77 365 GLN C C 1
ATOM 4842 O O . GLN D 1 164 ? -51.612 -41.761 23.780 1.00 54.36 365 GLN C O 1
ATOM 4848 N N . ILE D 1 165 ? -53.349 -40.807 24.817 1.00 52.71 366 ILE C N 1
ATOM 4849 C CA . ILE D 1 165 ? -54.092 -42.065 24.836 1.00 57.63 366 ILE C CA 1
ATOM 4850 C C . ILE D 1 165 ? -55.572 -41.808 24.651 1.00 54.74 366 ILE C C 1
ATOM 4851 O O . ILE D 1 165 ? -56.060 -40.721 24.983 1.00 54.36 366 ILE C O 1
ATOM 4856 N N . VAL D 1 166 ? -56.294 -42.794 24.121 1.00 52.27 367 VAL C N 1
ATOM 4857 C CA . VAL D 1 166 ? -57.729 -42.628 24.021 1.00 52.86 367 VAL C CA 1
ATOM 4858 C C . VAL D 1 166 ? -58.375 -43.121 25.303 1.00 57.16 367 VAL C C 1
ATOM 4859 O O . VAL D 1 166 ? -57.952 -44.118 25.906 1.00 56.59 367 VAL C O 1
ATOM 4863 N N . LEU D 1 167 ? -59.401 -42.401 25.717 1.00 53.43 368 LEU C N 1
ATOM 4864 C CA . LEU D 1 167 ? -60.205 -42.831 26.831 1.00 59.73 368 LEU C CA 1
ATOM 4865 C C . LEU D 1 167 ? -61.665 -42.920 26.399 1.00 56.91 368 LEU C C 1
ATOM 4866 O O . LEU D 1 167 ? -62.258 -41.923 25.980 1.00 60.53 368 LEU C O 1
ATOM 4871 N N . SER D 1 168 ? -62.243 -44.110 26.502 1.00 55.15 369 SER C N 1
ATOM 4872 C CA . SER D 1 168 ? -63.666 -44.261 26.241 1.00 61.13 369 SER C CA 1
ATOM 4873 C C . SER D 1 168 ? -64.390 -45.072 27.294 1.00 59.50 369 SER C C 1
ATOM 4874 O O . SER D 1 168 ? -63.811 -45.965 27.926 1.00 60.13 369 SER C O 1
ATOM 4877 N N . GLN D 1 169 ? -65.666 -44.741 27.468 1.00 61.11 370 GLN C N 1
ATOM 4878 C CA . GLN D 1 169 ? -66.557 -45.463 28.359 1.00 63.64 370 GLN C CA 1
ATOM 4879 C C . GLN D 1 169 ? -66.697 -46.923 27.930 1.00 69.13 370 GLN C C 1
ATOM 4880 O O . GLN D 1 169 ? -66.605 -47.248 26.742 1.00 69.46 370 GLN C O 1
ATOM 4886 N N . GLU D 1 170 ? -66.906 -47.789 28.920 1.00 76.75 371 GLU C N 1
ATOM 4887 C CA . GLU D 1 170 ? -67.205 -49.221 28.741 1.00 82.85 371 GLU C CA 1
ATOM 4888 C C . GLU D 1 170 ? -66.376 -49.933 27.688 1.00 79.87 371 GLU C C 1
ATOM 4889 O O . GLU D 1 170 ? -65.624 -50.849 28.018 1.00 89.58 371 GLU C O 1
#

Nearest PDB structures (foldseek):
  8jbi-assembly1_A  TM=1.007E+00  e=2.268E-32  Salmonella enterica subsp. enterica serovar Typhimurium str. 14028S
  8jbi-assembly1_C-2  TM=9.908E-01  e=3.003E-29  Salmonella enterica subsp. enterica serovar Typhimurium str. 14028S
  8jbi-assembly1_B-2  TM=8.476E-01  e=2.742E-26  Salmonella enterica subsp. enterica serovar Typhimurium str. 14028S
  8jbi-assembly1_D  TM=8.330E-01  e=2.277E-26  Salmonella enterica subsp. enterica serovar Typhimurium str. 14028S
  8jbi-assembly1_B-2  TM=1.007E+00  e=1.222E-31  Salmonella enterica subsp. enterica serovar Typhimurium str. 14028S

Organism: Salmonella typhimurium (strain 14028s / SGSC 2262) (NCBI:txid588858)

GO terms:
  GO:0005515 protein binding (F, IPI)

B-factor: mean 69.25, std 21.31, range [30.0, 145.89]

Foldseek 3Di:
DFPQVCVCPDCLFAPADEPPVQVVQWDDFACQFTWGDSDPWKIKGGRAGPVRDDPDPPPQQVCLVVVCLQVVHNRAKDFHWGHYPRRTDTMIMGTDDPDDDQDVVDPVSVVVSQVSRVVSVHHDDDQPQAWDWDADPNDTDTDDDHPGHDDPD/DDDPQVVVCPDVLQADADEPVVQPVQWDDAAQQATWGDSDVWKIKGFDQHCHDVHDPNDQQVVQVVVCLQVVHNRFKDWDWGNYPNDTDIMIMGTDDPDDDQPCVPPVSVVVSQVSRVVSPHGDDDFDAAWDWDADPNDIDTGHDHDGTDDDD/DCQPQNVVQPDCLQQPAAEPVVQVVQWDAAACWTWGDSDPWKIKTFQCHCHGVVPDLQVVLVVVCLQVVHNRQKDWHWGHYPNDTGTMIMGTDDDDDDQDVVPPVSVVVSQVSSVVSVHHDDDQCAWDWDADPRDIDTDRDHPDDDDDD/DDDPQVVVCPDCLQAPADEPVVQVVQWDDFACQATWGDSDPFKIKGFRQHPVRDGDLQDPPHPQQVVLVVVCLQVVHNRFKHWDWGRYNNDTGIIIMGTDDPDDDQPCVDPVSVVVSQVSSVVSVHHDDDFPAAWDWDADPNDIDTHHDHNGGDDDD

Sequence (612 aa):
PAAIEAFINSPEFQKNIRMRDIEKNKIGSGSYGTVYRLHDDFVVKIPVNERGIKSPENSHPDVSKYLNMANDDKNFSRSAIMNINGKDVTVLVSKYIQGQEFDVEDEDNYRMAEALLKSRGVYMHDINILGNILVKEGVLFFVDGDQIVLSQEQPAAIEAFINSPEFQKNIRMRDIEKNKIGSGSYGTVYRLHDDFVVKIPVNEGIEHRNSHPDRVSKYLNMANDDKNFSRSAIMNINGKDVTVLVSKYIQGQEFDVEDEDNYRMAEALLKSRGVYMHDINILGNILVKEGVLFFVDGDQIVLSQEQPAAIEAFINSPEFQKNIRMRDIEKNK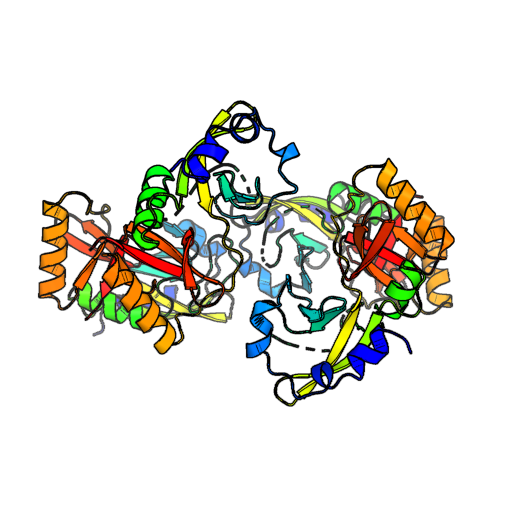IGSGSGTVYRLHDDFVVKIPVNEGIRNSHPDRVSKYLNMANDDKNFSRSAIMNINGKDVTVLVSKYIQGQEFDVEDEDNYRMAEALLKSRGVYMHDINLGNILVKEGVLFFVDGDQIVLSQEQPAAIEAFINSPEFQKNIRMRDIEKNKIGSGSYGTVYRLHDDFVVKIPVNERGIKSPEHRNSHPDRVSKYLNMANDDKNFSRSAIMNINGKDVTVLVSKYIQGQEFDVEDEDNYRMAEALLKSRGVYMHDINILGNILVKEGVLFFVDGDQIVLSQE